Protein AF-0000000066071068 (afdb_homodimer)

Solvent-accessible surface area (backbone atoms only — not comparable to full-atom values): 29875 Å² total; per-residue (Å²): 136,83,80,79,79,76,77,76,74,74,70,68,69,72,71,75,46,52,74,78,46,77,45,79,49,26,50,34,66,48,27,34,40,35,39,39,45,57,62,53,29,33,33,29,39,29,44,67,96,46,91,60,71,42,78,76,46,73,66,41,62,59,46,76,44,79,48,52,84,64,70,85,49,51,81,39,31,35,35,40,34,42,36,37,92,90,38,72,51,76,45,82,40,80,16,46,59,75,61,43,38,52,56,39,34,46,68,45,80,46,82,54,94,67,36,34,37,41,35,40,31,47,32,51,26,72,59,88,92,43,75,41,55,60,42,64,30,80,90,58,69,48,39,46,67,44,41,38,31,36,38,26,51,61,86,50,87,65,59,44,79,43,74,54,58,70,54,41,42,59,70,60,29,32,56,47,52,31,43,48,46,41,35,36,34,37,33,36,31,34,31,37,80,68,89,76,64,45,64,29,47,63,21,66,77,43,70,49,72,50,70,81,61,89,29,55,55,50,26,58,48,52,85,29,40,64,59,41,48,52,31,50,47,46,45,39,61,70,40,43,55,75,80,56,34,58,58,50,50,52,50,48,52,53,47,43,51,51,51,37,54,59,48,50,54,74,74,48,72,69,62,123,135,84,82,78,81,79,79,77,75,74,71,70,69,71,72,75,45,51,74,77,46,77,45,78,49,26,50,34,66,50,26,34,39,35,39,38,46,55,62,55,30,33,34,28,39,30,45,68,95,46,92,59,72,42,78,75,48,72,66,39,62,58,46,76,45,80,48,52,84,65,71,84,49,52,82,40,33,35,34,39,34,40,35,37,93,89,36,72,52,76,44,82,40,80,17,47,58,76,60,42,40,50,56,39,34,46,67,45,80,46,82,55,94,68,34,31,36,43,38,40,31,47,32,53,26,74,59,87,93,42,76,40,54,60,40,65,29,80,92,58,70,48,39,46,67,44,41,38,31,38,38,28,49,60,85,50,88,65,58,45,79,42,74,55,59,69,53,39,41,60,69,58,30,31,58,47,53,33,43,47,48,42,37,36,34,39,31,35,29,33,32,36,79,67,88,74,64,44,64,29,47,64,21,66,75,42,70,50,73,51,71,79,63,87,29,56,56,50,28,58,49,53,86,29,39,63,59,40,48,52,32,50,48,45,46,40,64,72,40,45,54,75,81,55,32,57,58,50,48,53,50,47,52,52,48,43,51,50,52,36,53,57,49,49,54,75,75,51,73,70,62,123

Nearest PDB structures (foldseek):
  3bes-assembly1_R  TM=9.535E-01  e=3.036E-43  Ectromelia virus
  3lqm-assembly2_B  TM=7.225E-01  e=5.645E-10  Homo sapiens
  6weo-assembly7_H  TM=7.642E-01  e=1.267E-09  Mus musculus
  6weo-assembly4_9  TM=6.901E-01  e=3.584E-08  Mus musculus
  5lf5-assembly1_A-2  TM=3.022E-01  e=1.022E-02  Mus musculus

Structure (mmCIF, N/CA/C/O backbone):
data_AF-0000000066071068-model_v1
#
loop_
_entity.id
_entity.type
_entity.pdbx_description
1 polymer 'Soluble interferon gamma receptor OPG193'
#
loop_
_atom_site.group_PDB
_atom_site.id
_atom_site.type_symbol
_atom_site.label_atom_id
_atom_site.label_alt_id
_atom_site.label_comp_id
_atom_site.label_asym_id
_atom_site.label_entity_id
_atom_site.label_seq_id
_atom_site.pdbx_PDB_ins_code
_atom_site.Cartn_x
_atom_site.Cartn_y
_atom_site.Cartn_z
_atom_site.occupancy
_atom_site.B_iso_or_equiv
_atom_site.auth_seq_id
_atom_site.auth_comp_id
_atom_site.auth_asym_id
_atom_site.auth_atom_id
_atom_site.pdbx_PDB_model_num
ATOM 1 N N . MET A 1 1 ? 38.875 87.875 52.438 1 39.72 1 MET A N 1
ATOM 2 C CA . MET A 1 1 ? 38.938 86.625 51.719 1 39.72 1 MET A CA 1
ATOM 3 C C . MET A 1 1 ? 37.562 86.062 51.5 1 39.72 1 MET A C 1
ATOM 5 O O . MET A 1 1 ? 36.906 85.625 52.469 1 39.72 1 MET A O 1
ATOM 9 N N . ARG A 1 2 ? 36.75 86.688 50.531 1 52.62 2 ARG A N 1
ATOM 10 C CA . ARG A 1 2 ? 35.406 86.375 50.094 1 52.62 2 ARG A CA 1
ATOM 11 C C . ARG A 1 2 ? 35.344 85 49.438 1 52.62 2 ARG A C 1
ATOM 13 O O . ARG A 1 2 ? 36 84.75 48.406 1 52.62 2 ARG A O 1
ATOM 20 N N . TYR A 1 3 ? 35.125 83.875 50.188 1 47.22 3 TYR A N 1
ATOM 21 C CA . TYR A 1 3 ? 34.938 82.5 49.656 1 47.22 3 TYR A CA 1
ATOM 22 C C . TYR A 1 3 ? 33.781 82.5 48.688 1 47.22 3 TYR A C 1
ATOM 24 O O . TYR A 1 3 ? 32.656 82.875 49 1 47.22 3 TYR A O 1
ATOM 32 N N . ILE A 1 4 ? 34.094 82.562 47.375 1 52.94 4 ILE A N 1
ATOM 33 C CA . ILE A 1 4 ? 33.094 82.312 46.312 1 52.94 4 ILE A CA 1
ATOM 34 C C . ILE A 1 4 ? 32.656 80.875 46.344 1 52.94 4 ILE A C 1
ATOM 36 O O . ILE A 1 4 ? 33.5 79.938 46.156 1 52.94 4 ILE A O 1
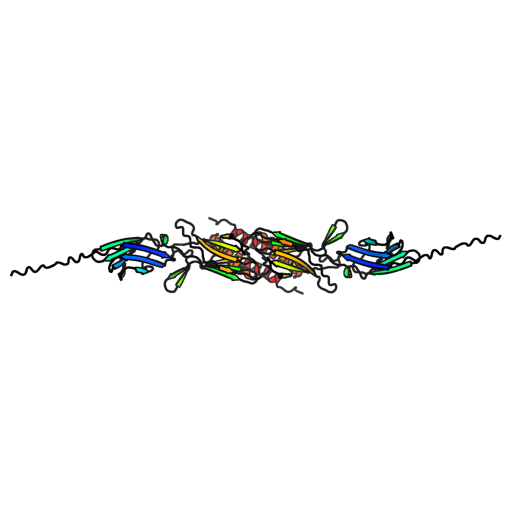ATOM 40 N N . ILE A 1 5 ? 31.594 80.438 47.062 1 54.12 5 ILE A N 1
ATOM 41 C CA . ILE A 1 5 ? 30.984 79.125 46.969 1 54.12 5 ILE A CA 1
ATOM 42 C C . ILE A 1 5 ? 30.484 78.875 45.562 1 54.12 5 ILE A C 1
ATOM 44 O O . ILE A 1 5 ? 29.609 79.562 45.062 1 54.12 5 ILE A O 1
ATOM 48 N N . ILE A 1 6 ? 31.328 78.312 44.719 1 54.44 6 ILE A N 1
ATOM 49 C CA . ILE A 1 6 ? 30.906 77.812 43.406 1 54.44 6 ILE A CA 1
ATOM 50 C C . ILE A 1 6 ? 29.906 76.688 43.625 1 54.44 6 ILE A C 1
ATOM 52 O O . ILE A 1 6 ? 30.266 75.625 44.125 1 54.44 6 ILE A O 1
ATOM 56 N N . LEU A 1 7 ? 28.656 76.938 43.812 1 52.16 7 LEU A N 1
ATOM 57 C CA . LEU A 1 7 ? 27.625 75.938 43.688 1 52.16 7 LEU A CA 1
ATOM 58 C C . LEU A 1 7 ? 27.609 75.312 42.312 1 52.16 7 LEU A C 1
ATOM 60 O O . LEU A 1 7 ? 27.234 75.938 41.344 1 52.16 7 LEU A O 1
ATOM 64 N N . ALA A 1 8 ? 28.531 74.375 42.062 1 51.47 8 ALA A N 1
ATOM 65 C CA . ALA A 1 8 ? 28.391 73.562 40.875 1 51.47 8 ALA A CA 1
ATOM 66 C C . ALA A 1 8 ? 27.016 72.875 40.812 1 51.47 8 ALA A C 1
ATOM 68 O O . ALA A 1 8 ? 26.688 72 41.656 1 51.47 8 ALA A O 1
ATOM 69 N N . VAL A 1 9 ? 25.984 73.562 40.25 1 48.28 9 VAL A N 1
ATOM 70 C CA . VAL A 1 9 ? 24.75 72.875 39.875 1 48.28 9 VAL A CA 1
ATOM 71 C C . VAL A 1 9 ? 25.078 71.688 38.969 1 48.28 9 VAL A C 1
ATOM 73 O O . VAL A 1 9 ? 25.609 71.875 37.875 1 48.28 9 VAL A O 1
ATOM 76 N N . LEU A 1 10 ? 25.438 70.562 39.531 1 44.47 10 LEU A N 1
ATOM 77 C CA . LEU A 1 10 ? 25.422 69.312 38.75 1 44.47 10 LEU A CA 1
ATOM 78 C C . LEU A 1 10 ? 24.125 69.25 37.938 1 44.47 10 LEU A C 1
ATOM 80 O O . LEU A 1 10 ? 23.047 69.062 38.5 1 44.47 10 LEU A O 1
ATOM 84 N N . PHE A 1 11 ? 24.062 69.938 36.844 1 44.84 11 PHE A N 1
ATOM 85 C CA . PHE A 1 11 ? 23 69.625 35.906 1 44.84 11 PHE A CA 1
ATOM 86 C C . PHE A 1 11 ? 22.922 68.125 35.688 1 44.84 11 PHE A C 1
ATOM 88 O O . PHE A 1 11 ? 23.844 67.5 35.094 1 44.84 11 PHE A O 1
ATOM 95 N N . ILE A 1 12 ? 22.469 67.438 36.688 1 45.59 12 ILE A N 1
ATOM 96 C CA . ILE A 1 12 ? 22.062 66.062 36.281 1 45.59 12 ILE A CA 1
ATOM 97 C C . ILE A 1 12 ? 21.281 66.125 34.969 1 45.59 12 ILE A C 1
ATOM 99 O O . ILE A 1 12 ? 20.203 66.75 34.906 1 45.59 12 ILE A O 1
ATOM 103 N N . ASN A 1 13 ? 21.938 66.5 33.938 1 43.28 13 ASN A N 1
ATOM 104 C CA . ASN A 1 13 ? 21.219 66.188 32.719 1 43.28 13 ASN A CA 1
ATOM 105 C C . ASN A 1 13 ? 20.312 64.938 32.875 1 43.28 13 ASN A C 1
ATOM 107 O O . ASN A 1 13 ? 20.797 63.875 33.125 1 43.28 13 ASN A O 1
ATOM 111 N N . SER A 1 14 ? 19.219 65.125 33.406 1 46.19 14 SER A N 1
ATOM 112 C CA . SER A 1 14 ? 18.219 64.062 33.312 1 46.19 14 SER A CA 1
ATOM 113 C C . SER A 1 14 ? 18.219 63.406 31.938 1 46.19 14 SER A C 1
ATOM 115 O O . SER A 1 14 ? 17.781 64 30.953 1 46.19 14 SER A O 1
ATOM 117 N N . ILE A 1 15 ? 19.297 62.844 31.453 1 49.44 15 ILE A N 1
ATOM 118 C CA . ILE A 1 15 ? 19.219 62 30.266 1 49.44 15 ILE A CA 1
ATOM 119 C C . ILE A 1 15 ? 17.859 61.312 30.203 1 49.44 15 ILE A C 1
ATOM 121 O O . ILE A 1 15 ? 17.531 60.531 31.078 1 49.44 15 ILE A O 1
ATOM 125 N N . HIS A 1 16 ? 16.969 62.031 29.641 1 58.31 16 HIS A N 1
ATOM 126 C CA . HIS A 1 16 ? 15.672 61.406 29.422 1 58.31 16 HIS A CA 1
ATOM 127 C C . HIS A 1 16 ? 15.828 60.062 28.719 1 58.31 16 HIS A C 1
ATOM 129 O O . HIS A 1 16 ? 16.422 59.969 27.641 1 58.31 16 HIS A O 1
ATOM 135 N N . ALA A 1 17 ? 15.695 58.969 29.375 1 71.69 17 ALA A N 1
ATOM 136 C CA . ALA A 1 17 ? 15.797 57.594 28.906 1 71.69 17 ALA A CA 1
ATOM 137 C C . ALA A 1 17 ? 14.836 57.312 27.766 1 71.69 17 ALA A C 1
ATOM 139 O O . ALA A 1 17 ? 13.688 57.75 27.797 1 71.69 17 ALA A O 1
ATOM 140 N N . LYS A 1 18 ? 15.398 57.062 26.609 1 87.12 18 LYS A N 1
ATOM 141 C CA . LYS A 1 18 ? 14.609 56.688 25.438 1 87.12 18 LYS A CA 1
ATOM 142 C C . LYS A 1 18 ? 14.867 55.25 25.047 1 87.12 18 LYS A C 1
ATOM 144 O O . LYS A 1 18 ? 15.953 54.719 25.266 1 87.12 18 LYS A O 1
ATOM 149 N N . ILE A 1 19 ? 13.812 54.625 24.609 1 93.69 19 ILE A N 1
ATOM 150 C CA . ILE A 1 19 ? 14.023 53.281 24.031 1 93.69 19 ILE A CA 1
ATOM 151 C C . ILE A 1 19 ? 14.797 53.406 22.734 1 93.69 19 ILE A C 1
ATOM 153 O O . ILE A 1 19 ? 14.555 54.312 21.938 1 93.69 19 ILE A O 1
ATOM 157 N N . THR A 1 20 ? 15.719 52.562 22.484 1 95.19 20 THR A N 1
ATOM 158 C CA . THR A 1 20 ? 16.578 52.656 21.312 1 95.19 20 THR A CA 1
ATOM 159 C C . THR A 1 20 ? 16.25 51.531 20.312 1 95.19 20 THR A C 1
ATOM 161 O O . THR A 1 20 ? 16.625 51.625 19.141 1 95.19 20 THR A O 1
ATOM 164 N N . SER A 1 21 ? 15.625 50.562 20.766 1 96.69 21 SER A N 1
ATOM 165 C CA . SER A 1 21 ? 15.172 49.5 19.875 1 96.69 21 SER A CA 1
ATOM 166 C C . SER A 1 21 ? 13.914 48.812 20.422 1 96.69 21 SER A C 1
ATOM 168 O O . SER A 1 21 ? 13.672 48.844 21.625 1 96.69 21 SER A O 1
ATOM 170 N N . TYR A 1 22 ? 13.055 48.312 19.547 1 97.5 22 TYR A N 1
ATOM 171 C CA . TYR A 1 22 ? 11.828 47.625 19.875 1 97.5 22 TYR A CA 1
ATOM 172 C C . TYR A 1 22 ? 11.539 46.5 18.875 1 97.5 22 TYR A C 1
ATOM 174 O O . TYR A 1 22 ? 11.695 46.688 17.656 1 97.5 22 TYR A O 1
ATOM 182 N N . LYS A 1 23 ? 11.242 45.344 19.453 1 97.62 23 LYS A N 1
ATOM 183 C CA . LYS A 1 23 ? 10.859 44.25 18.594 1 97.62 23 LYS A CA 1
ATOM 184 C C . LYS A 1 23 ? 9.688 43.469 19.203 1 97.62 23 LYS A C 1
ATOM 186 O O . LYS A 1 23 ? 9.688 43.156 20.391 1 97.62 23 LYS A O 1
ATOM 191 N N . PHE A 1 24 ? 8.68 43.281 18.391 1 97.75 24 PHE A N 1
ATOM 192 C CA . PHE A 1 24 ? 7.562 42.406 18.734 1 97.75 24 PHE A CA 1
ATOM 193 C C . PHE A 1 24 ? 7.66 41.094 17.969 1 97.75 24 PHE A C 1
ATOM 195 O O . PHE A 1 24 ? 7.953 41.062 16.781 1 97.75 24 PHE A O 1
ATOM 202 N N . GLU A 1 25 ? 7.473 39.969 18.672 1 97.12 25 GLU A N 1
ATOM 203 C CA . GLU A 1 25 ? 7.453 38.656 18.031 1 97.12 25 GLU A CA 1
ATOM 204 C C . GLU A 1 25 ? 6.387 37.75 18.641 1 97.12 25 GLU A C 1
ATOM 206 O O . GLU A 1 25 ? 6.191 37.75 19.859 1 97.12 25 GLU A O 1
ATOM 211 N N . SER A 1 26 ? 5.707 37.125 17.766 1 96.56 26 SER A N 1
ATOM 212 C CA . SER A 1 26 ? 4.758 36.125 18.219 1 96.56 26 SER A CA 1
ATOM 213 C C . SER A 1 26 ? 4.91 34.812 17.438 1 96.56 26 SER A C 1
ATOM 215 O O . SER A 1 26 ? 4.816 34.812 16.203 1 96.56 26 SER A O 1
ATOM 217 N N . VAL A 1 27 ? 5.227 33.719 18.156 1 96.94 27 VAL A N 1
ATOM 218 C CA . VAL A 1 27 ? 5.305 32.375 17.547 1 96.94 27 VAL A CA 1
ATOM 219 C C . VAL A 1 27 ? 4.312 31.438 18.234 1 96.94 27 VAL A C 1
ATOM 221 O O . VAL A 1 27 ? 4.359 31.25 19.453 1 96.94 27 VAL A O 1
ATOM 224 N N . ASN A 1 28 ? 3.438 30.906 17.484 1 96.75 28 ASN A N 1
ATOM 225 C CA . ASN A 1 28 ? 2.389 30.047 18.031 1 96.75 28 ASN A CA 1
ATOM 226 C C . 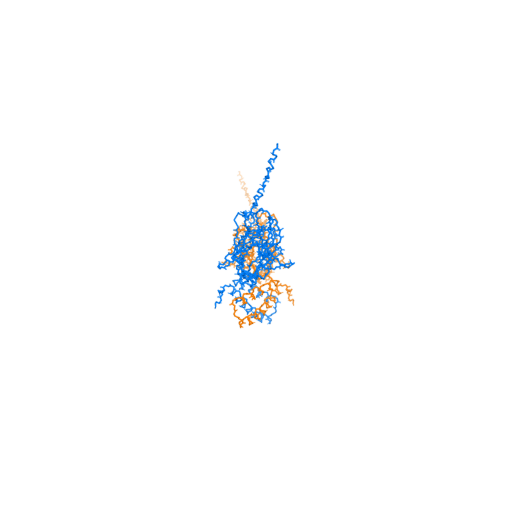ASN A 1 28 ? 1.581 30.766 19.109 1 96.75 28 ASN A C 1
ATOM 228 O O . ASN A 1 28 ? 1.23 30.172 20.125 1 96.75 28 ASN A O 1
ATOM 232 N N . PHE A 1 29 ? 1.494 32.031 18.969 1 95.12 29 PHE A N 1
ATOM 233 C CA . PHE A 1 29 ? 0.697 32.906 19.812 1 95.12 29 PHE A CA 1
ATOM 234 C C . PHE A 1 29 ? 1.368 33.125 21.172 1 95.12 29 PHE A C 1
ATOM 236 O O . PHE A 1 29 ? 0.743 33.625 22.109 1 95.12 29 PHE A O 1
ATOM 243 N N . ASP A 1 30 ? 2.564 32.625 21.234 1 94.94 30 ASP A N 1
ATOM 244 C CA . ASP A 1 30 ? 3.438 33.094 22.297 1 94.94 30 ASP A CA 1
ATOM 245 C C . ASP A 1 30 ? 4.07 34.438 21.953 1 94.94 30 ASP A C 1
ATOM 247 O O . ASP A 1 30 ? 5.027 34.5 21.188 1 94.94 30 ASP A O 1
ATOM 251 N N . SER A 1 31 ? 3.574 35.469 22.578 1 95.56 31 SER A N 1
ATOM 252 C CA . SER A 1 31 ? 3.939 36.812 22.188 1 95.56 31 SER A CA 1
ATOM 253 C C . SER A 1 31 ? 4.898 37.469 23.188 1 95.56 31 SER A C 1
ATOM 255 O O . SER A 1 31 ? 4.684 37.375 24.391 1 95.56 31 SER A O 1
ATOM 257 N N . LYS A 1 32 ? 5.91 38.062 22.672 1 97.44 32 LYS A N 1
ATOM 258 C CA . LYS A 1 32 ? 6.914 38.719 23.484 1 97.44 32 LYS A CA 1
ATOM 259 C C . LYS A 1 32 ? 7.332 40.062 22.875 1 97.44 32 LYS A C 1
ATOM 261 O O . LYS A 1 32 ? 7.207 40.25 21.656 1 97.44 32 LYS A O 1
ATOM 266 N N . ILE A 1 33 ? 7.797 40.906 23.703 1 98.06 33 ILE A N 1
ATOM 267 C CA . ILE A 1 33 ? 8.438 42.156 23.281 1 98.06 33 ILE A CA 1
ATOM 268 C C . ILE A 1 33 ? 9.875 42.188 23.797 1 98.06 33 ILE A C 1
ATOM 270 O O . ILE A 1 33 ? 10.172 41.656 24.859 1 98.06 33 ILE A O 1
ATOM 274 N N . GLU A 1 34 ? 10.625 42.719 22.969 1 98.12 34 GLU A N 1
ATOM 275 C CA . GLU A 1 34 ? 12.016 43 23.297 1 98.12 34 GLU A CA 1
ATOM 276 C C . GLU A 1 34 ? 12.367 44.469 23.031 1 98.12 34 GLU A C 1
ATOM 278 O O . GLU A 1 34 ? 11.969 45.031 22 1 98.12 34 GLU A O 1
ATOM 283 N N . TRP A 1 35 ? 13.047 45.062 24.016 1 97 35 TRP A N 1
ATOM 284 C CA . TRP A 1 35 ? 13.445 46.469 23.812 1 97 35 TRP A CA 1
ATOM 285 C C . TRP A 1 35 ? 14.758 46.75 24.531 1 97 35 TRP A C 1
ATOM 287 O O . TRP A 1 35 ? 15.172 46.031 25.422 1 97 35 TRP A O 1
ATOM 297 N N . THR A 1 36 ? 15.398 47.75 24.047 1 96.56 36 THR A N 1
ATOM 298 C CA . THR A 1 36 ? 16.578 48.312 24.688 1 96.56 36 THR A CA 1
ATOM 299 C C . THR A 1 36 ? 16.359 49.781 25.031 1 96.56 36 THR A C 1
ATOM 301 O O . THR A 1 36 ? 15.672 50.5 24.297 1 96.56 36 THR A O 1
ATOM 304 N N . GLY A 1 37 ? 16.844 50.188 26.078 1 93.44 37 GLY A N 1
ATOM 305 C CA . GLY A 1 37 ? 16.781 51.562 26.547 1 93.44 37 GLY A CA 1
ATOM 306 C C . GLY A 1 37 ? 17.391 51.75 27.922 1 93.44 37 GLY A C 1
ATOM 307 O O . GLY A 1 37 ? 17.656 50.781 28.641 1 93.44 37 GLY A O 1
ATOM 308 N N . ASP A 1 38 ? 17.562 53.031 28.234 1 90.56 38 ASP A N 1
ATOM 309 C CA . ASP A 1 38 ? 18.172 53.344 29.516 1 90.56 38 ASP A CA 1
ATOM 310 C C . ASP A 1 38 ? 17.109 53.594 30.578 1 90.56 38 ASP A C 1
ATOM 312 O O . ASP A 1 38 ? 16.125 54.281 30.328 1 90.56 38 ASP A O 1
ATOM 316 N N . GLY A 1 39 ? 17.297 52.906 31.641 1 90.62 39 GLY A N 1
ATOM 317 C CA . GLY A 1 39 ? 16.438 53.188 32.781 1 90.62 39 GLY A CA 1
ATOM 318 C C . GLY A 1 39 ? 15.336 52.156 32.938 1 90.62 39 GLY A C 1
ATOM 319 O O . GLY A 1 39 ? 15.445 51.031 32.469 1 90.62 39 GLY A O 1
ATOM 320 N N . LEU A 1 40 ? 14.398 52.5 33.844 1 95.69 40 LEU A N 1
ATOM 321 C CA . LEU A 1 40 ? 13.242 51.656 34.156 1 95.69 40 LEU A CA 1
ATOM 322 C C . LEU A 1 40 ? 11.977 52.219 33.5 1 95.69 40 LEU A C 1
ATOM 324 O O . LEU A 1 40 ? 11.766 53.438 33.5 1 95.69 40 LEU A O 1
ATOM 328 N N . TYR A 1 41 ? 11.195 51.25 32.969 1 96.38 41 TYR A N 1
ATOM 329 C CA . TYR A 1 41 ? 10.031 51.688 32.219 1 96.38 41 TYR A CA 1
ATOM 330 C C . TYR A 1 41 ? 8.758 51.031 32.75 1 96.38 41 TYR A C 1
ATOM 332 O O . TYR A 1 41 ? 8.789 49.906 33.219 1 96.38 41 TYR A O 1
ATOM 340 N N . ASN A 1 42 ? 7.703 51.781 32.656 1 97.44 42 ASN A N 1
ATOM 341 C CA . ASN A 1 42 ? 6.355 51.219 32.75 1 97.44 42 ASN A CA 1
ATOM 342 C C . ASN A 1 42 ? 5.809 50.875 31.359 1 97.44 42 ASN A C 1
ATOM 344 O O . ASN A 1 42 ? 5.832 51.688 30.438 1 97.44 42 ASN A O 1
ATOM 348 N N . ILE A 1 43 ? 5.355 49.656 31.25 1 98.25 43 ILE A N 1
ATOM 349 C CA . ILE A 1 43 ? 4.891 49.188 29.953 1 98.25 43 ILE A CA 1
ATOM 350 C C . ILE A 1 43 ? 3.395 48.906 30.016 1 98.25 43 ILE A C 1
ATOM 352 O O . ILE A 1 43 ? 2.936 48.188 30.922 1 98.25 43 ILE A O 1
ATOM 356 N N . SER A 1 44 ? 2.631 49.438 29.125 1 98.5 44 SER A N 1
ATOM 357 C CA . SER A 1 44 ? 1.187 49.219 29.078 1 98.5 44 SER A CA 1
ATOM 358 C C . SER A 1 44 ? 0.725 48.875 27.656 1 98.5 44 SER A C 1
ATOM 360 O O . SER A 1 44 ? 1.433 49.125 26.688 1 98.5 44 SER A O 1
ATOM 362 N N . LEU A 1 45 ? -0.403 48.219 27.594 1 98.31 45 LEU A N 1
ATOM 363 C CA . LEU A 1 45 ? -0.987 47.844 26.312 1 98.31 45 LEU A CA 1
ATOM 364 C C . LEU A 1 45 ? -2.42 48.344 26.203 1 98.31 45 LEU A C 1
ATOM 366 O O . LEU A 1 45 ? -3.18 48.312 27.172 1 98.31 45 LEU A O 1
ATOM 370 N N . LYS A 1 46 ? -2.711 48.812 25 1 98.06 46 LYS A N 1
ATOM 371 C CA . LYS A 1 46 ? -4.07 49.219 24.688 1 98.06 46 LYS A CA 1
ATOM 372 C C . LYS A 1 46 ? -4.613 48.469 23.469 1 98.06 46 LYS A C 1
ATOM 374 O O . LYS A 1 46 ? -4.008 48.5 22.406 1 98.06 46 LYS A O 1
ATOM 379 N N . ASN A 1 47 ? -5.75 47.844 23.703 1 97.06 47 ASN A N 1
ATOM 380 C CA . ASN A 1 47 ? -6.414 47.125 22.609 1 97.06 47 ASN A CA 1
ATOM 381 C C . ASN A 1 47 ? -7.309 48.062 21.797 1 97.06 47 ASN A C 1
ATOM 383 O O . ASN A 1 47 ? -7.973 48.938 22.359 1 97.06 47 ASN A O 1
ATOM 387 N N . TYR A 1 48 ? -7.27 47.844 20.547 1 95.56 48 TYR A N 1
ATOM 388 C CA . TYR A 1 48 ? -8.195 48.625 19.703 1 95.56 48 TYR A CA 1
ATOM 389 C C . TYR A 1 48 ? -9.625 48.469 20.219 1 95.56 48 TYR A C 1
ATOM 391 O O . TYR A 1 48 ? -10.078 47.375 20.5 1 95.56 48 TYR A O 1
ATOM 399 N N . GLY A 1 49 ? -10.297 49.531 20.312 1 93.44 49 GLY A N 1
ATOM 400 C CA . GLY A 1 49 ? -11.68 49.531 20.75 1 93.44 49 GLY A CA 1
ATOM 401 C C . GLY A 1 49 ? -11.82 49.688 22.25 1 93.44 49 GLY A C 1
ATOM 402 O O . GLY A 1 49 ? -12.93 49.875 22.766 1 93.44 49 GLY A O 1
ATOM 403 N N . ILE A 1 50 ? -10.766 49.5 22.875 1 93.69 50 ILE A N 1
ATOM 404 C CA . ILE A 1 50 ? -10.773 49.719 24.328 1 93.69 50 ILE A CA 1
ATOM 405 C C . ILE A 1 50 ? -10.086 51.031 24.672 1 93.69 50 ILE A C 1
ATOM 407 O O . ILE A 1 50 ? -8.953 51.281 24.25 1 93.69 50 ILE A O 1
ATOM 411 N N . LYS A 1 51 ? -10.625 51.844 25.469 1 93.19 51 LYS A N 1
ATOM 412 C CA . LYS A 1 51 ? -10.156 53.219 25.719 1 93.19 51 LYS A CA 1
ATOM 413 C C . LYS A 1 51 ? -9.031 53.219 26.75 1 93.19 51 LYS A C 1
ATOM 415 O O . LYS A 1 51 ? -8.203 54.125 26.766 1 93.19 51 LYS A O 1
ATOM 420 N N . THR A 1 52 ? -9.039 52.188 27.516 1 95.88 52 THR A N 1
ATOM 421 C CA . THR A 1 52 ? -8.125 52.219 28.641 1 95.88 52 THR A CA 1
ATOM 422 C C . THR A 1 52 ? -6.859 51.438 28.359 1 95.88 52 THR A C 1
ATOM 424 O O . THR A 1 52 ? -6.902 50.438 27.625 1 95.88 52 THR A O 1
ATOM 427 N N . TRP A 1 53 ? -5.777 52 28.891 1 97.44 53 TRP A N 1
ATOM 428 C CA . TRP A 1 53 ? -4.504 51.281 28.891 1 97.44 53 TRP A CA 1
ATOM 429 C C . TRP A 1 53 ? -4.434 50.281 30.047 1 97.44 53 TRP A C 1
ATOM 431 O O . TRP A 1 53 ? -4.852 50.594 31.156 1 97.44 53 TRP A O 1
ATOM 441 N N . GLN A 1 54 ? -3.951 49.125 29.734 1 97.62 54 GLN A N 1
ATOM 442 C CA . GLN A 1 54 ? -3.672 48.125 30.766 1 97.62 54 GLN A CA 1
ATOM 443 C C . GLN A 1 54 ? -2.178 48.031 31.062 1 97.62 54 GLN A C 1
ATOM 445 O O . GLN A 1 54 ? -1.377 47.75 30.172 1 97.62 54 GLN A O 1
ATOM 450 N N . THR A 1 55 ? -1.837 48.25 32.344 1 97.69 55 THR A N 1
ATOM 451 C CA . THR A 1 55 ? -0.438 48.125 32.75 1 97.69 55 THR A CA 1
ATOM 452 C C . THR A 1 55 ? 0.015 46.656 32.688 1 97.69 55 THR A C 1
ATOM 454 O O . THR A 1 55 ? -0.626 45.812 33.281 1 97.69 55 THR A O 1
ATOM 457 N N . MET A 1 56 ? 1.06 46.375 32 1 98.12 56 MET A N 1
ATOM 458 C CA . MET A 1 56 ? 1.599 45.031 31.922 1 98.12 56 MET A CA 1
ATOM 459 C C . MET A 1 56 ? 2.75 44.844 32.906 1 98.12 56 MET A C 1
ATOM 461 O O . MET A 1 56 ? 2.783 43.844 33.656 1 98.12 56 MET A O 1
ATOM 465 N N . TYR A 1 57 ? 3.666 45.75 32.875 1 98.25 57 TYR A N 1
ATOM 466 C CA . TYR A 1 57 ? 4.867 45.719 33.688 1 98.25 57 TYR A CA 1
ATOM 467 C C . TYR A 1 57 ? 5.164 47.094 34.281 1 98.25 57 TYR A C 1
ATOM 469 O O . TYR A 1 57 ? 4.945 48.125 33.625 1 98.25 57 TYR A O 1
ATOM 477 N N . THR A 1 58 ? 5.75 47.094 35.531 1 97.94 58 THR A N 1
ATOM 478 C CA . THR A 1 58 ? 6.047 48.344 36.219 1 97.94 58 THR A CA 1
ATOM 479 C C . THR A 1 58 ? 7.527 48.438 36.594 1 97.94 58 THR A C 1
ATOM 481 O O . THR A 1 58 ? 8.062 47.5 37.219 1 97.94 58 THR A O 1
ATOM 484 N N . ASN A 1 59 ? 8.164 49.5 36.188 1 96.31 59 ASN A N 1
ATOM 485 C CA . ASN A 1 59 ? 9.547 49.812 36.531 1 96.31 59 ASN A CA 1
ATOM 486 C C . ASN A 1 59 ? 10.484 48.656 36.188 1 96.31 59 ASN A C 1
ATOM 488 O O . ASN A 1 59 ? 11.203 48.156 37.062 1 96.31 59 ASN A O 1
ATOM 492 N N . VAL A 1 60 ? 10.445 48.25 34.969 1 97.62 60 VAL A N 1
ATOM 493 C CA . VAL A 1 60 ? 11.258 47.125 34.562 1 97.62 60 VAL A CA 1
ATOM 494 C C . VAL A 1 60 ? 12.367 47.594 33.625 1 97.62 60 VAL A C 1
ATOM 496 O O . VAL A 1 60 ? 12.195 48.594 32.906 1 97.62 60 VAL A O 1
ATOM 499 N N . PRO A 1 61 ? 13.5 46.969 33.594 1 96.69 61 PRO A N 1
ATOM 500 C CA . PRO A 1 61 ? 14.609 47.312 32.719 1 96.69 61 PRO A CA 1
ATOM 501 C C . PRO A 1 61 ? 14.453 46.688 31.312 1 96.69 61 PRO A C 1
ATOM 503 O O . PRO A 1 61 ? 13.484 45.969 31.062 1 96.69 61 PRO A O 1
ATOM 506 N N . GLU A 1 62 ? 15.359 47.062 30.406 1 96.88 62 GLU A N 1
ATOM 507 C CA . GLU A 1 62 ? 15.383 46.469 29.078 1 96.88 62 GLU A CA 1
ATOM 508 C C . GLU A 1 62 ? 15.414 44.938 29.172 1 96.88 62 GLU A C 1
ATOM 510 O O . GLU A 1 62 ? 15.898 44.375 30.156 1 96.88 62 GLU A O 1
ATOM 515 N N . GLY A 1 63 ? 14.844 44.312 28.203 1 97.69 63 GLY A N 1
ATOM 516 C CA . GLY A 1 63 ? 14.797 42.844 28.172 1 97.69 63 GLY A CA 1
ATOM 517 C C . GLY A 1 63 ? 13.664 42.312 27.328 1 97.69 63 GLY A C 1
ATOM 518 O O . GLY A 1 63 ? 13.133 43 26.469 1 97.69 63 GLY A O 1
ATOM 519 N N . THR A 1 64 ? 13.5 41.031 27.484 1 98.19 64 THR A N 1
ATOM 520 C CA . THR A 1 64 ? 12.406 40.344 26.812 1 98.19 64 THR A CA 1
ATOM 521 C C . THR A 1 64 ? 11.281 40.031 27.781 1 98.19 64 THR A C 1
ATOM 523 O O . THR A 1 64 ? 11.531 39.5 28.875 1 98.19 64 THR A O 1
ATOM 526 N N . TYR A 1 65 ? 10.047 40.375 27.391 1 98.06 65 TYR A N 1
ATOM 527 C CA . TYR A 1 65 ? 8.906 40.188 28.281 1 98.06 65 TYR A CA 1
ATOM 528 C C . TYR A 1 65 ? 7.746 39.531 27.547 1 98.06 65 TYR A C 1
ATOM 530 O O . TYR A 1 65 ? 7.445 39.875 26.391 1 98.06 65 TYR A O 1
ATOM 538 N N . ASP A 1 66 ? 7.188 38.594 28.234 1 96.81 66 ASP A N 1
ATOM 539 C CA . ASP A 1 66 ? 6.004 37.938 27.719 1 96.81 66 ASP A CA 1
ATOM 540 C C . ASP A 1 66 ? 4.773 38.844 27.797 1 96.81 66 ASP A C 1
ATOM 542 O O . ASP A 1 66 ? 4.48 39.406 28.844 1 96.81 66 ASP A O 1
ATOM 546 N N . ILE A 1 67 ? 4.047 38.938 26.688 1 96.56 67 ILE A N 1
ATOM 547 C CA . ILE A 1 67 ? 2.857 39.781 26.75 1 96.56 67 ILE A CA 1
ATOM 548 C C . ILE A 1 67 ? 1.656 39.031 26.203 1 96.56 67 ILE A C 1
ATOM 550 O O . ILE A 1 67 ? 0.655 39.625 25.797 1 96.56 67 ILE A O 1
ATOM 554 N N . SER A 1 68 ? 1.689 37.688 26.125 1 93.56 68 SER A N 1
ATOM 555 C CA . SER A 1 68 ? 0.706 36.812 25.484 1 93.56 68 SER A CA 1
ATOM 556 C C . SER A 1 68 ? -0.683 37 26.078 1 93.56 68 SER A C 1
ATOM 558 O O . SER A 1 68 ? -1.691 36.812 25.406 1 93.56 68 SER A O 1
ATOM 560 N N . ALA A 1 69 ? -0.773 37.406 27.297 1 92.12 69 ALA A N 1
ATOM 561 C CA . ALA A 1 69 ? -2.043 37.469 28.016 1 92.12 69 ALA A CA 1
ATOM 562 C C . ALA A 1 69 ? -2.742 38.812 27.797 1 92.12 69 ALA A C 1
ATOM 564 O O . ALA A 1 69 ? -3.893 39 28.203 1 92.12 69 ALA A O 1
ATOM 565 N N . PHE A 1 70 ? -2.182 39.688 27.078 1 94.69 70 PHE A N 1
ATOM 566 C CA . PHE A 1 70 ? -2.66 41.062 27.141 1 94.69 70 PHE A CA 1
ATOM 567 C C . PHE A 1 70 ? -3.479 41.406 25.906 1 94.69 70 PHE A C 1
ATOM 569 O O . PHE A 1 70 ? -4.52 42.062 26 1 94.69 70 PHE A O 1
ATOM 576 N N . PRO A 1 71 ? -2.971 40.969 24.734 1 93.81 71 PRO A N 1
ATOM 577 C CA . PRO A 1 71 ? -3.896 41.156 23.609 1 93.81 71 PRO A CA 1
ATOM 578 C C . PRO A 1 71 ? -5.223 40.406 23.812 1 93.81 71 PRO A C 1
ATOM 580 O O . PRO A 1 71 ? -5.227 39.219 24.156 1 93.81 71 PRO A O 1
ATOM 583 N N . LYS A 1 72 ? -6.363 41.125 23.547 1 90.38 72 LYS A N 1
ATOM 584 C CA . LYS A 1 72 ? -7.672 40.562 23.875 1 90.38 72 LYS A CA 1
ATOM 585 C C . LYS A 1 72 ? -8.344 39.969 22.641 1 90.38 72 LYS A C 1
ATOM 587 O O . LYS A 1 72 ? -9.188 39.062 22.734 1 90.38 72 LYS A O 1
ATOM 592 N N . ASN A 1 73 ? -8.062 40.469 21.531 1 90.69 73 ASN A N 1
ATOM 593 C CA . ASN A 1 73 ? -8.586 40.031 20.234 1 90.69 73 ASN A CA 1
ATOM 594 C C . ASN A 1 73 ? -7.484 39.906 19.188 1 90.69 73 ASN A C 1
ATOM 596 O O . ASN A 1 73 ? -6.895 40.938 18.797 1 90.69 73 ASN A O 1
ATOM 600 N N . ASP A 1 74 ? -7.328 38.75 18.766 1 90.81 74 ASP A N 1
ATOM 601 C CA . ASP A 1 74 ? -6.223 38.5 17.859 1 90.81 74 ASP A CA 1
ATOM 602 C C . ASP A 1 74 ? -6.426 39.188 16.516 1 90.81 74 ASP A C 1
ATOM 604 O O . ASP A 1 74 ? -5.477 39.375 15.75 1 90.81 74 ASP A O 1
ATOM 608 N N . PHE A 1 75 ? -7.582 39.594 16.203 1 91 75 PHE A N 1
ATOM 609 C CA . PHE A 1 75 ? -7.953 40.125 14.883 1 91 75 PHE A CA 1
ATOM 610 C C . PHE A 1 75 ? -7.766 41.625 14.82 1 91 75 PHE A C 1
ATOM 612 O O . PHE A 1 75 ? -7.867 42.219 13.75 1 91 75 PHE A O 1
ATOM 619 N N . VAL A 1 76 ? -7.52 42.156 15.969 1 92.69 76 VAL A N 1
ATOM 620 C CA . VAL A 1 76 ? -7.465 43.625 15.945 1 92.69 76 VAL A CA 1
ATOM 621 C C . VAL A 1 76 ? -6.094 44.094 16.422 1 92.69 76 VAL A C 1
ATOM 623 O O . VAL A 1 76 ? -5.367 43.344 17.078 1 92.69 76 VAL A O 1
ATOM 626 N N . SER A 1 77 ? -5.824 45.25 16.125 1 95.75 77 SER A N 1
ATOM 627 C CA . SER A 1 77 ? -4.539 45.875 16.453 1 95.75 77 SER A CA 1
ATOM 628 C C . SER A 1 77 ? -4.473 46.25 17.922 1 95.75 77 SER A C 1
ATOM 630 O O . SER A 1 77 ? -5.48 46.188 18.625 1 95.75 77 SER A O 1
ATOM 632 N N . PHE A 1 78 ? -3.256 46.562 18.328 1 97.5 78 PHE A N 1
ATOM 633 C CA . PHE A 1 78 ? -3.021 47.062 19.672 1 97.5 78 PHE A CA 1
ATOM 634 C C . PHE A 1 78 ? -1.765 47.938 19.703 1 97.5 78 PHE A C 1
ATOM 636 O O . PHE A 1 78 ? -1.038 48.031 18.719 1 97.5 78 PHE A O 1
ATOM 643 N N . TRP A 1 79 ? -1.619 48.625 20.828 1 97.81 79 TRP A N 1
ATOM 644 C CA . TRP A 1 79 ? -0.468 49.469 21.062 1 97.81 79 TRP A CA 1
ATOM 645 C C . TRP A 1 79 ? 0.254 49.094 22.344 1 97.81 79 TRP A C 1
ATOM 647 O O . TRP A 1 79 ? -0.38 48.719 23.328 1 97.81 79 TRP A O 1
ATOM 657 N N . VAL A 1 80 ? 1.491 49.188 22.266 1 98 80 VAL A N 1
ATOM 658 C CA . VAL A 1 80 ? 2.322 49.062 23.469 1 98 80 VAL A CA 1
ATOM 659 C C . VAL A 1 80 ? 2.973 50.406 23.797 1 98 80 VAL A C 1
ATOM 661 O O . VAL A 1 80 ? 3.605 51.031 22.938 1 98 80 VAL A O 1
ATOM 664 N N . LYS A 1 81 ? 2.83 50.812 24.984 1 97.69 81 LYS A N 1
ATOM 665 C CA . LYS A 1 81 ? 3.348 52.125 25.422 1 97.69 81 LYS A CA 1
ATOM 666 C C . LYS A 1 81 ? 4.453 51.938 26.453 1 97.69 81 LYS A C 1
ATOM 668 O O . LYS A 1 81 ? 4.309 51.156 27.406 1 97.69 81 LYS A O 1
ATOM 673 N N . PHE A 1 82 ? 5.5 52.656 26.234 1 97.25 82 PHE A N 1
ATOM 674 C CA . PHE A 1 82 ? 6.594 52.781 27.188 1 97.25 82 PHE A CA 1
ATOM 675 C C . PHE A 1 82 ? 6.605 54.156 27.828 1 97.25 82 PHE A C 1
ATOM 677 O O . PHE A 1 82 ? 6.574 55.156 27.141 1 97.25 82 PHE A O 1
ATOM 684 N N . GLU A 1 83 ? 6.703 54.094 29.125 1 96.12 83 GLU A N 1
ATOM 685 C CA . GLU A 1 83 ? 6.715 55.344 29.844 1 96.12 83 GLU A CA 1
ATOM 686 C C . GLU A 1 83 ? 7.836 55.406 30.891 1 96.12 83 GLU A C 1
ATOM 688 O O . GLU A 1 83 ? 8.039 54.406 31.625 1 96.12 83 GLU A O 1
ATOM 693 N N . GLN A 1 84 ? 8.539 56.469 30.906 1 93.94 84 GLN A N 1
ATOM 694 C CA . GLN A 1 84 ? 9.555 56.812 31.891 1 93.94 84 GLN A CA 1
ATOM 695 C C . GLN A 1 84 ? 9.617 58.312 32.125 1 93.94 84 GLN A C 1
ATOM 697 O O . GLN A 1 84 ? 10.117 59.062 31.281 1 93.94 84 GLN A O 1
ATOM 702 N N . GLY A 1 85 ? 9.227 58.75 33.281 1 88.62 85 GLY A N 1
ATOM 703 C CA . GLY A 1 85 ? 9.148 60.188 33.5 1 88.62 85 GLY A CA 1
ATOM 704 C C . GLY A 1 85 ? 8.297 60.875 32.438 1 88.62 85 GLY A C 1
ATOM 705 O O . GLY A 1 85 ? 7.137 60.531 32.25 1 88.62 85 GLY A O 1
ATOM 706 N N . ASP A 1 86 ? 8.992 61.812 31.672 1 89 86 ASP A N 1
ATOM 707 C CA . ASP A 1 86 ? 8.289 62.562 30.656 1 89 86 ASP A CA 1
ATOM 708 C C . ASP A 1 86 ? 8.328 61.875 29.297 1 89 86 ASP A C 1
ATOM 710 O O . ASP A 1 86 ? 7.621 62.281 28.375 1 89 86 ASP A O 1
ATOM 714 N N . TYR A 1 87 ? 9.125 60.906 29.266 1 92.31 87 TYR A N 1
ATOM 715 C CA . TYR A 1 87 ? 9.266 60.188 28.016 1 92.31 87 TYR A CA 1
ATOM 716 C C . TYR A 1 87 ? 8.102 59.219 27.812 1 92.31 87 TYR A C 1
ATOM 718 O O . TYR A 1 87 ? 7.715 58.5 28.734 1 92.31 87 TYR A O 1
ATOM 726 N N . LYS A 1 88 ? 7.512 59.281 26.625 1 94.75 88 LYS A N 1
ATOM 727 C CA . LYS A 1 88 ? 6.445 58.375 26.219 1 94.75 88 LYS A CA 1
ATOM 728 C C . LYS A 1 88 ? 6.574 58 24.75 1 94.75 88 LYS A C 1
ATOM 730 O O . LYS A 1 88 ? 6.754 58.875 23.891 1 94.75 88 LYS A O 1
ATOM 735 N N . VAL A 1 89 ? 6.527 56.75 24.5 1 95.94 89 VAL A N 1
ATOM 736 C CA . VAL A 1 89 ? 6.535 56.281 23.125 1 95.94 89 VAL A CA 1
ATOM 737 C C . VAL A 1 89 ? 5.547 55.125 22.969 1 95.94 89 VAL A C 1
ATOM 739 O O . VAL A 1 89 ? 5.398 54.281 23.859 1 95.94 89 VAL A O 1
ATOM 742 N N . GLU A 1 90 ? 4.871 55.062 21.828 1 96.44 90 GLU A N 1
ATOM 743 C CA . GLU A 1 90 ? 3.895 54 21.516 1 96.44 90 GLU A CA 1
ATOM 744 C C . GLU A 1 90 ? 4.316 53.219 20.281 1 96.44 90 GLU A C 1
ATOM 746 O O . GLU A 1 90 ? 4.773 53.781 19.297 1 96.44 90 GLU A O 1
ATOM 751 N N . GLU A 1 91 ? 4.293 52 20.453 1 97.19 91 GLU A N 1
ATOM 752 C CA . GLU A 1 91 ? 4.523 51.062 19.344 1 97.19 91 GLU A CA 1
ATOM 753 C C . GLU A 1 91 ? 3.223 50.406 18.906 1 97.19 91 GLU A C 1
ATOM 755 O O . GLU A 1 91 ? 2.447 49.938 19.734 1 97.19 91 GLU A O 1
ATOM 760 N N . TYR A 1 92 ? 3.086 50.312 17.641 1 96.5 92 TYR A N 1
ATOM 761 C CA . TYR A 1 92 ? 1.85 49.812 17.047 1 96.5 92 TYR A CA 1
ATOM 762 C C . TYR A 1 92 ? 2.02 48.375 16.578 1 96.5 92 TYR A C 1
ATOM 764 O O . TYR A 1 92 ? 3.059 48.031 16.016 1 96.5 92 TYR A O 1
ATOM 772 N N . CYS A 1 93 ? 0.992 47.562 16.875 1 95.31 93 CYS A N 1
ATOM 773 C CA . CYS A 1 93 ? 0.901 46.219 16.312 1 95.31 93 CYS A CA 1
ATOM 774 C C . CYS A 1 93 ? -0.395 46.031 15.539 1 95.31 93 CYS A C 1
ATOM 776 O O . CYS A 1 93 ? -1.478 46.344 16.047 1 95.31 93 CYS A O 1
ATOM 778 N N . THR A 1 94 ? -0.349 45.531 14.367 1 92.19 94 THR A N 1
ATOM 779 C CA . THR A 1 94 ? -1.479 45.438 13.453 1 92.19 94 THR A CA 1
ATOM 780 C C . THR A 1 94 ? -2.469 44.375 13.938 1 92.19 94 THR A C 1
ATOM 782 O O . THR A 1 94 ? -3.652 44.438 13.602 1 92.19 94 THR A O 1
ATOM 785 N N . GLY A 1 95 ? -2.033 43.406 14.742 1 92.62 95 GLY A N 1
ATOM 786 C CA . GLY A 1 95 ? -2.834 42.281 15.227 1 92.62 95 GLY A CA 1
ATOM 787 C C . GLY A 1 95 ? -2.109 40.969 15.156 1 92.62 95 GLY A C 1
ATOM 788 O O . GLY A 1 95 ? -1.28 40.75 14.266 1 92.62 95 GLY A O 1
ATOM 789 N N . LEU A 1 96 ? -2.545 40.156 16.031 1 93.75 96 LEU A N 1
ATOM 790 C CA . LEU A 1 96 ? -1.843 38.875 16.141 1 93.75 96 LEU A CA 1
ATOM 791 C C . LEU A 1 96 ? -2.068 38.031 14.891 1 93.75 96 LEU A C 1
ATOM 793 O O . LEU A 1 96 ? -1.165 37.312 14.445 1 93.75 96 LEU A O 1
ATOM 797 N N . CYS A 1 97 ? -3.205 38.062 14.281 1 93.56 97 CYS A N 1
ATOM 798 C CA . CYS A 1 97 ? -3.508 37.25 13.117 1 93.56 97 CYS A CA 1
ATOM 799 C C . CYS A 1 97 ? -2.609 37.594 11.945 1 93.56 97 CYS A C 1
ATOM 801 O O . CYS A 1 97 ? -2.279 36.719 11.125 1 93.56 97 CYS A O 1
ATOM 803 N N . VAL A 1 98 ? -2.197 38.75 11.922 1 93.06 98 VAL A N 1
ATOM 804 C CA . VAL A 1 98 ? -1.296 39.188 10.859 1 93.06 98 VAL A CA 1
ATOM 805 C C . VAL A 1 98 ? 0.149 38.906 11.258 1 93.06 98 VAL A C 1
ATOM 807 O O . VAL A 1 98 ? 0.921 38.375 10.461 1 93.06 98 VAL A O 1
ATOM 810 N N . GLU A 1 99 ? 0.501 39.094 12.531 1 94.12 99 GLU A N 1
ATOM 811 C CA . GLU A 1 99 ? 1.898 39.156 12.945 1 94.12 99 GLU A CA 1
ATOM 812 C C . GLU A 1 99 ? 2.402 37.75 13.359 1 94.12 99 GLU A C 1
ATOM 814 O O . GLU A 1 99 ? 3.607 37.5 13.336 1 94.12 99 GLU A O 1
ATOM 819 N N . VAL A 1 100 ? 1.534 36.906 13.805 1 96 100 VAL A N 1
ATOM 820 C CA . VAL A 1 100 ? 1.952 35.656 14.422 1 96 100 VAL A CA 1
ATOM 821 C C . VAL A 1 100 ? 2.633 34.781 13.383 1 96 100 VAL A C 1
ATOM 823 O O . VAL A 1 100 ? 2.186 34.688 12.234 1 96 100 VAL A O 1
ATOM 826 N N . LYS A 1 101 ? 3.717 34.25 13.773 1 96.44 101 LYS A N 1
ATOM 827 C CA . LYS A 1 101 ? 4.367 33.188 13.023 1 96.44 101 LYS A CA 1
ATOM 828 C C . LYS A 1 101 ? 3.986 31.797 13.578 1 96.44 101 LYS A C 1
ATOM 830 O O . LYS A 1 101 ? 3.75 31.656 14.781 1 96.44 101 LYS A O 1
ATOM 835 N N . ILE A 1 102 ? 3.871 30.875 12.672 1 97.5 102 ILE A N 1
ATOM 836 C CA . ILE A 1 102 ? 3.537 29.516 13.094 1 97.5 102 ILE A CA 1
ATOM 837 C C . ILE A 1 102 ? 4.781 28.625 13.031 1 97.5 102 ILE A C 1
ATOM 839 O O . ILE A 1 102 ? 5.492 28.625 12.023 1 97.5 102 ILE A O 1
ATOM 843 N N . GLY A 1 103 ? 5.07 27.984 14.148 1 97.94 103 GLY A N 1
ATOM 844 C CA . GLY A 1 103 ? 6.203 27.078 14.195 1 97.94 103 GLY A CA 1
ATOM 845 C C . GLY A 1 103 ? 6.023 25.844 13.312 1 97.94 103 GLY A C 1
ATOM 846 O O . GLY A 1 103 ? 4.957 25.656 12.719 1 97.94 103 GLY A O 1
ATOM 847 N N . PRO A 1 104 ? 7.051 25.047 13.273 1 98.62 104 PRO A N 1
ATOM 848 C CA . PRO A 1 104 ? 6.988 23.859 12.422 1 98.62 104 PRO A CA 1
ATOM 849 C C . PRO A 1 104 ? 6.074 22.781 13 1 98.62 104 PRO A C 1
ATOM 851 O O . PRO A 1 104 ? 5.898 22.688 14.219 1 98.62 104 PRO A O 1
ATOM 854 N N . PRO A 1 105 ? 5.469 22 12.062 1 98.75 105 PRO A N 1
ATOM 855 C CA . PRO A 1 105 ? 4.805 20.797 12.562 1 98.75 105 PRO A CA 1
ATOM 856 C C . PRO A 1 105 ? 5.789 19.766 13.109 1 98.75 105 PRO A C 1
ATOM 858 O O . PRO A 1 105 ? 7 19.922 12.953 1 98.75 105 PRO A O 1
ATOM 861 N N . THR A 1 106 ? 5.203 18.828 13.836 1 98.75 106 THR A N 1
ATOM 862 C CA . THR A 1 106 ? 6.008 17.719 14.328 1 98.75 106 THR A CA 1
ATOM 863 C C . THR A 1 106 ? 5.727 16.438 13.531 1 98.75 106 THR A C 1
ATOM 865 O O . THR A 1 106 ? 4.566 16.078 13.328 1 98.75 106 THR A O 1
ATOM 868 N N . VAL A 1 107 ? 6.867 15.836 13.102 1 98.88 107 VAL 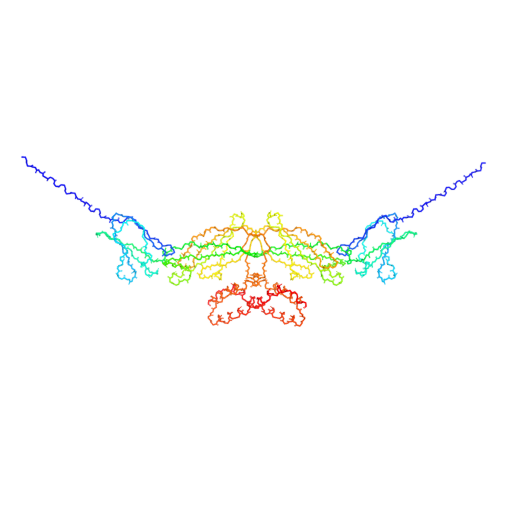A N 1
ATOM 869 C CA . VAL A 1 107 ? 6.746 14.625 12.289 1 98.88 107 VAL A CA 1
ATOM 870 C C . VAL A 1 107 ? 7.121 13.398 13.117 1 98.88 107 VAL A C 1
ATOM 872 O O . VAL A 1 107 ? 8.109 13.422 13.852 1 98.88 107 VAL A O 1
ATOM 875 N N . THR A 1 108 ? 6.25 12.398 13.016 1 98.88 108 THR A N 1
ATOM 876 C CA . THR A 1 108 ? 6.535 11.102 13.625 1 98.88 108 THR A CA 1
ATOM 877 C C . THR A 1 108 ? 6.332 9.969 12.617 1 98.88 108 THR A C 1
ATOM 879 O O . THR A 1 108 ? 5.352 9.969 11.867 1 98.88 108 THR A O 1
ATOM 882 N N . LEU A 1 109 ? 7.344 9.078 12.562 1 98.88 109 LEU A N 1
ATOM 883 C CA . LEU A 1 109 ? 7.223 7.848 11.781 1 98.88 109 LEU A CA 1
ATOM 884 C C . LEU A 1 109 ? 7.098 6.633 12.695 1 98.88 109 LEU A C 1
ATOM 886 O O . LEU A 1 109 ? 7.879 6.477 13.641 1 98.88 109 LEU A O 1
ATOM 890 N N . THR A 1 110 ? 6.082 5.816 12.43 1 98.69 110 THR A N 1
ATOM 891 C CA . THR A 1 110 ? 5.883 4.582 13.18 1 98.69 110 THR A CA 1
ATOM 892 C C . THR A 1 110 ? 5.809 3.385 12.234 1 98.69 110 THR A C 1
ATOM 894 O O . THR A 1 110 ? 5.051 3.398 11.266 1 98.69 110 THR A O 1
ATOM 897 N N . GLU A 1 111 ? 6.609 2.389 12.5 1 98.06 111 GLU A N 1
ATOM 898 C CA . GLU A 1 111 ? 6.637 1.189 11.664 1 98.06 111 GLU A CA 1
ATOM 899 C C . GLU A 1 111 ? 5.625 0.156 12.156 1 98.06 111 GLU A C 1
ATOM 901 O O . GLU A 1 111 ? 5.578 -0.155 13.352 1 98.06 111 GLU A O 1
ATOM 906 N N . TYR A 1 112 ? 4.816 -0.317 11.281 1 96.25 112 TYR A N 1
ATOM 907 C CA . TYR A 1 112 ? 3.967 -1.484 11.484 1 96.25 112 TYR A CA 1
ATOM 908 C C . TYR A 1 112 ? 4.41 -2.645 10.602 1 96.25 112 TYR A C 1
ATOM 910 O O . TYR A 1 112 ? 5.332 -2.5 9.797 1 96.25 112 TYR A O 1
ATOM 918 N N . ASP A 1 113 ? 3.807 -3.822 10.703 1 92.06 113 ASP A N 1
ATOM 919 C CA . ASP A 1 113 ? 4.203 -5.016 9.961 1 92.06 113 ASP A CA 1
ATOM 920 C C . ASP A 1 113 ? 3.967 -4.84 8.469 1 92.06 113 ASP A C 1
ATOM 922 O O . ASP A 1 113 ? 4.715 -5.375 7.645 1 92.06 113 ASP A O 1
ATOM 926 N N . ASP A 1 114 ? 2.947 -4.035 8.156 1 92.62 114 ASP A N 1
ATOM 927 C CA . ASP A 1 114 ? 2.545 -4.023 6.754 1 92.62 114 ASP A CA 1
ATOM 928 C C . ASP A 1 114 ? 2.562 -2.602 6.191 1 92.62 114 ASP A C 1
ATOM 930 O O . ASP A 1 114 ? 2.074 -2.359 5.086 1 92.62 114 ASP A O 1
ATOM 934 N N . HIS A 1 115 ? 3.043 -1.614 6.992 1 96.31 115 HIS A N 1
ATOM 935 C CA . HIS A 1 115 ? 3.131 -0.239 6.516 1 96.31 115 HIS A CA 1
ATOM 936 C C . HIS A 1 115 ? 3.918 0.631 7.492 1 96.31 115 HIS A C 1
ATOM 938 O O . HIS A 1 115 ? 4.34 0.16 8.555 1 96.31 115 HIS A O 1
ATOM 944 N N . ILE A 1 116 ? 4.191 1.801 7.062 1 98.19 116 ILE A N 1
ATOM 945 C CA . ILE A 1 116 ? 4.711 2.869 7.91 1 98.19 116 ILE A CA 1
ATOM 946 C C . ILE A 1 116 ? 3.672 3.98 8.039 1 98.19 116 ILE A C 1
ATOM 948 O O . ILE A 1 116 ? 3.027 4.352 7.051 1 98.19 116 ILE A O 1
ATOM 952 N N . ASN A 1 117 ? 3.459 4.434 9.242 1 98.5 117 ASN A N 1
ATOM 953 C CA . ASN A 1 117 ? 2.58 5.582 9.438 1 98.5 117 ASN A CA 1
ATOM 954 C C . ASN A 1 117 ? 3.371 6.879 9.57 1 98.5 117 ASN A C 1
ATOM 956 O O . ASN A 1 117 ? 4.355 6.938 10.305 1 98.5 117 ASN A O 1
ATOM 960 N N . LEU A 1 118 ? 3.004 7.855 8.844 1 98.81 118 LEU A N 1
ATOM 961 C CA . LEU A 1 118 ? 3.443 9.234 9.008 1 98.81 118 LEU A CA 1
ATOM 962 C C . LEU A 1 118 ? 2.393 10.055 9.742 1 98.81 118 LEU A C 1
ATOM 964 O O . LEU A 1 118 ? 1.26 10.188 9.273 1 98.81 118 LEU A O 1
ATOM 968 N N . TYR A 1 119 ? 2.762 10.492 10.875 1 98.88 119 TYR A N 1
ATOM 969 C CA . TYR A 1 119 ? 1.895 11.406 11.602 1 98.88 119 TYR A CA 1
ATOM 970 C C . TYR A 1 119 ? 2.494 12.812 11.648 1 98.88 119 TYR A C 1
ATOM 972 O O . TYR A 1 119 ? 3.646 12.984 12.047 1 98.88 119 TYR A O 1
ATOM 980 N N . ILE A 1 120 ? 1.803 13.805 11.164 1 98.88 120 ILE A N 1
ATOM 981 C CA . ILE A 1 120 ? 2.178 15.211 11.219 1 98.88 120 ILE A CA 1
ATOM 982 C C . ILE A 1 120 ? 1.308 15.93 12.25 1 98.88 120 ILE A C 1
ATOM 984 O O . ILE A 1 120 ? 0.118 16.156 12.016 1 98.88 120 ILE A O 1
ATOM 988 N N . GLU A 1 121 ? 1.87 16.281 13.328 1 98.75 121 GLU A N 1
ATOM 989 C CA . GLU A 1 121 ? 1.156 16.969 14.391 1 98.75 121 GLU A CA 1
ATOM 990 C C . GLU A 1 121 ? 1.145 18.484 14.141 1 98.75 121 GLU A C 1
ATOM 992 O O . GLU A 1 121 ? 2.186 19.078 13.859 1 98.75 121 GLU A O 1
ATOM 997 N N . HIS A 1 122 ? -0.029 19.062 14.234 1 98.38 122 HIS A N 1
ATOM 998 C CA . HIS A 1 122 ? -0.135 20.5 14.086 1 98.38 122 HIS A CA 1
ATOM 999 C C . HIS A 1 122 ? 0.678 21.234 15.156 1 98.38 122 HIS A C 1
ATOM 1001 O O . HIS A 1 122 ? 0.822 20.734 16.281 1 98.38 122 HIS A O 1
ATOM 1007 N N . PRO A 1 123 ? 1.203 22.422 14.781 1 98.12 123 PRO A N 1
ATOM 1008 C CA . PRO A 1 123 ? 1.741 23.266 15.852 1 98.12 123 PRO A CA 1
ATOM 1009 C C . PRO A 1 123 ? 0.697 23.609 16.906 1 98.12 123 PRO A C 1
ATOM 1011 O O . PRO A 1 123 ? -0.506 23.531 16.656 1 98.12 123 PRO A O 1
ATOM 1014 N N . TYR A 1 124 ? 1.191 23.922 18.078 1 96.94 124 TYR A N 1
ATOM 1015 C CA . TYR A 1 124 ? 0.265 24.188 19.172 1 96.94 124 TYR A CA 1
ATOM 1016 C C . TYR A 1 124 ? 0.556 25.531 19.828 1 96.94 124 TYR A C 1
ATOM 1018 O O . TYR A 1 124 ? 1.704 25.984 19.844 1 96.94 124 TYR A O 1
ATOM 1026 N N . ALA A 1 125 ? -0.498 26.141 20.25 1 94.88 125 ALA A N 1
ATOM 1027 C CA . ALA A 1 125 ? -0.396 27.266 21.172 1 94.88 125 ALA A CA 1
ATOM 1028 C C . ALA A 1 125 ? -0.5 26.812 22.625 1 94.88 125 ALA A C 1
ATOM 1030 O O . ALA A 1 125 ? -1.16 25.812 22.922 1 94.88 125 ALA A O 1
ATOM 1031 N N . THR A 1 126 ? 0.269 27.453 23.406 1 90.19 126 THR A N 1
ATOM 1032 C CA . THR A 1 126 ? 0.204 27.109 24.828 1 90.19 126 THR A CA 1
ATOM 1033 C C . THR A 1 126 ? -0.62 28.141 25.594 1 90.19 126 THR A C 1
ATOM 1035 O O . THR A 1 126 ? -0.333 29.344 25.531 1 90.19 126 THR A O 1
ATOM 1038 N N . ARG A 1 127 ? -1.698 27.719 26.141 1 82.38 127 ARG A N 1
ATOM 1039 C CA . ARG A 1 127 ? -2.494 28.547 27.047 1 82.38 127 ARG A CA 1
ATOM 1040 C C . ARG A 1 127 ? -2.578 27.906 28.438 1 82.38 127 ARG A C 1
ATOM 1042 O O . ARG A 1 127 ? -3.311 26.938 28.641 1 82.38 127 ARG A O 1
ATOM 1049 N N . GLY A 1 128 ? -1.812 28.5 29.344 1 79.19 128 GLY A N 1
ATOM 1050 C CA . GLY A 1 128 ? -1.659 27.828 30.625 1 79.19 128 GLY A CA 1
ATOM 1051 C C . GLY A 1 128 ? -0.943 26.5 30.516 1 79.19 128 GLY A C 1
ATOM 1052 O O . GLY A 1 128 ? 0.17 26.422 29.984 1 79.19 128 GLY A O 1
ATOM 1053 N N . SER A 1 129 ? -1.598 25.484 30.969 1 85.56 129 SER A N 1
ATOM 1054 C CA . SER A 1 129 ? -0.998 24.156 30.938 1 85.56 129 SER A CA 1
ATOM 1055 C C . SER A 1 129 ? -1.508 23.344 29.734 1 85.56 129 SER A C 1
ATOM 1057 O O . SER A 1 129 ? -1.062 22.234 29.5 1 85.56 129 SER A O 1
ATOM 1059 N N . LYS A 1 130 ? -2.369 24.016 28.922 1 89.19 130 LYS A N 1
ATOM 1060 C CA . LYS A 1 130 ? -3.018 23.266 27.844 1 89.19 130 LYS A CA 1
ATOM 1061 C C . LYS A 1 130 ? -2.373 23.562 26.5 1 89.19 130 LYS A C 1
ATOM 1063 O O . LYS A 1 130 ? -2.027 24.719 26.203 1 89.19 130 LYS A O 1
ATOM 1068 N N . LYS A 1 131 ? -2.143 22.609 25.844 1 93.12 131 LYS A N 1
ATOM 1069 C CA . LYS A 1 131 ? -1.713 22.734 24.453 1 93.12 131 LYS A CA 1
ATOM 1070 C C . LYS A 1 131 ? -2.906 22.672 23.516 1 93.12 131 LYS A C 1
ATOM 1072 O O . LYS A 1 131 ? -3.678 21.719 23.531 1 93.12 131 LYS A O 1
ATOM 1077 N N . ILE A 1 132 ? -2.998 23.703 22.719 1 95 132 ILE A N 1
ATOM 1078 C CA . ILE A 1 132 ? -4.125 23.812 21.797 1 95 132 ILE A CA 1
ATOM 1079 C C . ILE A 1 132 ? -3.623 23.766 20.359 1 95 132 ILE A C 1
ATOM 1081 O O . ILE A 1 132 ? -2.875 24.656 19.938 1 95 132 ILE A O 1
ATOM 1085 N N . PRO A 1 133 ? -4.07 22.766 19.609 1 96.75 133 PRO A N 1
ATOM 1086 C CA . PRO A 1 133 ? -3.611 22.703 18.234 1 96.75 133 PRO A CA 1
ATOM 1087 C C . PRO A 1 133 ? -4.047 23.906 17.406 1 96.75 133 PRO A C 1
ATOM 1089 O O . PRO A 1 133 ? -5.184 24.375 17.531 1 96.75 133 PRO A O 1
ATOM 1092 N N . ILE A 1 134 ? -3.115 24.453 16.656 1 96 134 ILE A N 1
ATOM 1093 C CA . ILE A 1 134 ? -3.422 25.531 15.742 1 96 134 ILE A CA 1
ATOM 1094 C C . ILE A 1 134 ? -3.912 24.969 14.414 1 96 134 ILE A C 1
ATOM 1096 O O . ILE A 1 134 ? -3.113 24.703 13.516 1 96 134 ILE A O 1
ATOM 1100 N N . TYR A 1 135 ? -5.203 24.812 14.328 1 95.44 135 TYR A N 1
ATOM 1101 C CA . TYR A 1 135 ? -5.777 24.234 13.117 1 95.44 135 TYR A CA 1
ATOM 1102 C C . TYR A 1 135 ? -7.281 24.469 13.062 1 95.44 135 TYR A C 1
ATOM 1104 O O . TYR A 1 135 ? -8.047 23.875 13.812 1 95.44 135 TYR A O 1
ATOM 1112 N N . LYS A 1 136 ? -7.676 25.312 12.148 1 90.62 136 LYS A N 1
ATOM 1113 C CA . LYS A 1 136 ? -9.07 25.578 11.828 1 90.62 136 LYS A CA 1
ATOM 1114 C C . LYS A 1 136 ? -9.867 25.953 13.078 1 90.62 136 LYS A C 1
ATOM 1116 O O . LYS A 1 136 ? -10.938 25.391 13.328 1 90.62 136 LYS A O 1
ATOM 1121 N N . ARG A 1 137 ? -9.367 26.844 13.797 1 91 137 ARG A N 1
ATOM 1122 C CA . ARG A 1 137 ? -10.078 27.328 14.977 1 91 137 ARG A CA 1
ATOM 1123 C C . ARG A 1 137 ? -10.461 28.797 14.828 1 91 137 ARG A C 1
ATOM 1125 O O . ARG A 1 137 ? -9.609 29.625 14.516 1 91 137 ARG A O 1
ATOM 1132 N N . GLY A 1 138 ? -11.617 29.031 15.133 1 88.44 138 GLY A N 1
ATOM 1133 C CA . GLY A 1 138 ? -12.133 30.391 15.023 1 88.44 138 GLY A CA 1
ATOM 1134 C C . GLY A 1 138 ? -11.492 31.344 16.016 1 88.44 138 GLY A C 1
ATOM 1135 O O . GLY A 1 138 ? -11.359 32.531 15.734 1 88.44 138 GLY A O 1
ATOM 1136 N N . ASP A 1 139 ? -11.125 30.797 17.094 1 87.44 139 ASP A N 1
ATOM 1137 C CA . ASP A 1 139 ? -10.547 31.641 18.125 1 87.44 139 ASP A CA 1
ATOM 1138 C C . ASP A 1 139 ? -9.039 31.797 17.938 1 87.44 139 ASP A C 1
ATOM 1140 O O . ASP A 1 139 ? -8.359 32.438 18.75 1 87.44 139 ASP A O 1
ATOM 1144 N N . MET A 1 140 ? -8.523 31.203 16.953 1 89.25 140 MET A N 1
ATOM 1145 C CA . MET A 1 140 ? -7.102 31.312 16.625 1 89.25 140 MET A CA 1
ATOM 1146 C C . MET A 1 140 ? -6.914 31.656 15.148 1 89.25 140 MET A C 1
ATOM 1148 O O . MET A 1 140 ? -6.191 30.969 14.43 1 89.25 140 MET A O 1
ATOM 1152 N N . CYS A 1 141 ? -7.512 32.656 14.758 1 91.62 141 CYS A N 1
ATOM 1153 C CA . CYS A 1 141 ? -7.344 33.312 13.469 1 91.62 141 CYS A CA 1
ATOM 1154 C C . CYS A 1 141 ? -7.777 32.406 12.328 1 91.62 141 CYS A C 1
ATOM 1156 O O . CYS A 1 141 ? -7.371 32.594 11.18 1 91.62 141 CYS A O 1
ATOM 1158 N N . ASP A 1 142 ? -8.438 31.234 12.531 1 91.19 142 ASP A N 1
ATOM 1159 C CA . ASP A 1 142 ? -8.922 30.297 11.523 1 91.19 142 ASP A CA 1
ATOM 1160 C C . ASP A 1 142 ? -7.785 29.797 10.641 1 91.19 142 ASP A C 1
ATOM 1162 O O . ASP A 1 142 ? -7.945 29.672 9.422 1 91.19 142 ASP A O 1
ATOM 1166 N N . ILE A 1 143 ? -6.699 29.641 11.281 1 93.62 143 ILE A N 1
ATOM 1167 C CA . ILE A 1 143 ? -5.535 29.172 10.539 1 93.62 143 ILE A CA 1
ATOM 1168 C C . ILE A 1 143 ? -5.773 27.734 10.062 1 93.62 143 ILE A C 1
ATOM 1170 O O . ILE A 1 143 ? -6.02 26.844 10.875 1 93.62 143 ILE A O 1
ATOM 1174 N N . TYR A 1 144 ? -5.715 27.562 8.742 1 94.31 144 TYR A N 1
ATOM 1175 C CA . TYR A 1 144 ? -5.879 26.266 8.102 1 94.31 144 TYR A CA 1
ATOM 1176 C C . TYR A 1 144 ? -4.605 25.844 7.375 1 94.31 144 TYR A C 1
ATOM 1178 O O . TYR A 1 144 ? -4.332 26.328 6.27 1 94.31 144 TYR A O 1
ATOM 1186 N N . LEU A 1 145 ? -3.898 24.969 8.008 1 95.94 145 LEU A N 1
ATOM 1187 C CA . LEU A 1 145 ? -2.611 24.578 7.441 1 95.94 145 LEU A CA 1
ATOM 1188 C C . LEU A 1 145 ? -2.775 23.391 6.492 1 95.94 145 LEU A C 1
ATOM 1190 O O . LEU A 1 145 ? -3.371 22.375 6.855 1 95.94 145 LEU A O 1
ATOM 1194 N N . LEU A 1 146 ? -2.26 23.531 5.309 1 96.81 146 LEU A N 1
ATOM 1195 C CA . LEU A 1 146 ? -2.072 22.438 4.352 1 96.81 146 LEU A CA 1
ATOM 1196 C C . LEU A 1 146 ? -0.614 21.984 4.32 1 96.81 146 LEU A C 1
ATOM 1198 O O . LEU A 1 146 ? 0.293 22.812 4.207 1 96.81 146 LEU A O 1
ATOM 1202 N N . TYR A 1 147 ? -0.471 20.719 4.391 1 98.38 147 TYR A N 1
ATOM 1203 C CA . TYR A 1 147 ? 0.898 20.25 4.566 1 98.38 147 TYR A CA 1
ATOM 1204 C C . TYR A 1 147 ? 1.445 19.672 3.271 1 98.38 147 TYR A C 1
ATOM 1206 O O . TYR A 1 147 ? 0.722 19 2.531 1 98.38 147 TYR A O 1
ATOM 1214 N N . THR A 1 148 ? 2.682 19.922 3.039 1 98.56 148 THR A N 1
ATOM 1215 C CA . THR A 1 148 ? 3.527 19.234 2.068 1 98.56 148 THR A CA 1
ATOM 1216 C C . THR A 1 148 ? 4.645 18.469 2.771 1 98.56 148 THR A C 1
ATOM 1218 O O . THR A 1 148 ? 5.273 18.984 3.697 1 98.56 148 THR A O 1
ATOM 1221 N N . ALA A 1 149 ? 4.832 17.266 2.398 1 98.75 149 ALA A N 1
ATOM 1222 C CA . ALA A 1 149 ? 5.91 16.453 2.963 1 98.75 149 ALA A CA 1
ATOM 1223 C C . ALA A 1 149 ? 6.938 16.094 1.896 1 98.75 149 ALA A C 1
ATOM 1225 O O . ALA A 1 149 ? 6.578 15.82 0.747 1 98.75 149 ALA A O 1
ATOM 1226 N N . ASN A 1 150 ? 8.18 16.109 2.307 1 98.81 150 ASN A N 1
ATOM 1227 C CA . ASN A 1 150 ? 9.266 15.617 1.475 1 98.81 150 ASN A CA 1
ATOM 1228 C C . ASN A 1 150 ? 9.758 14.25 1.955 1 98.81 150 ASN A C 1
ATOM 1230 O O . ASN A 1 150 ? 10.109 14.094 3.127 1 98.81 150 ASN A O 1
ATOM 1234 N N . PHE A 1 151 ? 9.766 13.336 1.063 1 98.75 151 PHE A N 1
ATOM 1235 C CA . PHE A 1 151 ? 10.266 12 1.341 1 98.75 151 PHE A CA 1
ATOM 1236 C C . PHE A 1 151 ? 11.602 11.766 0.65 1 98.75 151 PHE A C 1
ATOM 1238 O O . PHE A 1 151 ? 11.703 11.883 -0.574 1 98.75 151 PHE A O 1
ATOM 1245 N N . THR A 1 152 ? 12.586 11.484 1.423 1 98.5 152 THR A N 1
ATOM 1246 C CA . THR A 1 152 ? 13.859 11.047 0.863 1 98.5 152 THR A CA 1
ATOM 1247 C C . THR A 1 152 ? 14.047 9.547 1.058 1 98.5 152 THR A C 1
ATOM 1249 O O . THR A 1 152 ? 14.125 9.07 2.191 1 98.5 152 THR A O 1
ATOM 1252 N N . PHE A 1 153 ? 14.125 8.867 -0.06 1 97.75 153 PHE A N 1
ATOM 1253 C CA . PHE A 1 153 ? 14.242 7.414 -0.003 1 97.75 153 PHE A CA 1
ATOM 1254 C C . PHE A 1 153 ? 15.688 6.98 -0.216 1 97.75 153 PHE A C 1
ATOM 1256 O O . PHE A 1 153 ? 16.344 7.426 -1.16 1 97.75 153 PHE A O 1
ATOM 1263 N N . GLY A 1 154 ? 16.109 6.09 0.664 1 94.88 154 GLY A N 1
ATOM 1264 C CA . GLY A 1 154 ? 17.469 5.578 0.547 1 94.88 154 GLY A CA 1
ATOM 1265 C C . GLY A 1 154 ? 18.516 6.672 0.481 1 94.88 154 GLY A C 1
ATOM 1266 O O . GLY A 1 154 ? 18.547 7.566 1.329 1 94.88 154 GLY A O 1
ATOM 1267 N N . ASP A 1 155 ? 19.281 6.605 -0.536 1 89.62 155 ASP A N 1
ATOM 1268 C CA . ASP A 1 155 ? 20.375 7.574 -0.668 1 89.62 155 ASP A CA 1
ATOM 1269 C C . ASP A 1 155 ? 20.062 8.594 -1.758 1 89.62 155 ASP A C 1
ATOM 1271 O O . ASP A 1 155 ? 20.969 9.242 -2.287 1 89.62 155 ASP A O 1
ATOM 1275 N N . SER A 1 156 ? 18.797 8.664 -2.014 1 91.62 156 SER A N 1
ATOM 1276 C CA . SER A 1 156 ? 18.406 9.617 -3.047 1 91.62 156 SER A CA 1
ATOM 1277 C C . SER A 1 156 ? 18.812 11.039 -2.664 1 91.62 156 SER A C 1
ATOM 1279 O O . SER A 1 156 ? 18.719 11.422 -1.496 1 91.62 156 SER A O 1
ATOM 1281 N N . GLU A 1 157 ? 19.188 11.773 -3.686 1 89.5 157 GLU A N 1
ATOM 1282 C CA . GLU A 1 157 ? 19.562 13.164 -3.443 1 89.5 157 GLU A CA 1
ATOM 1283 C C . GLU A 1 157 ? 18.328 14.07 -3.463 1 89.5 157 GLU A C 1
ATOM 1285 O O . GLU A 1 157 ? 18.266 15.047 -2.715 1 89.5 157 GLU A O 1
ATOM 1290 N N . GLU A 1 158 ? 17.406 13.672 -4.273 1 94.75 158 GLU A N 1
ATOM 1291 C CA . GLU A 1 158 ? 16.219 14.508 -4.41 1 94.75 158 GLU A CA 1
ATOM 1292 C C . GLU A 1 158 ? 15.023 13.891 -3.693 1 94.75 158 GLU A C 1
ATOM 1294 O O . GLU A 1 158 ? 14.727 12.711 -3.877 1 94.75 158 GLU A O 1
ATOM 1299 N N . PRO A 1 159 ? 14.414 14.648 -2.91 1 97.38 159 PRO A N 1
ATOM 1300 C CA . PRO A 1 159 ? 13.227 14.141 -2.223 1 97.38 159 PRO A CA 1
ATOM 1301 C C . PRO A 1 159 ? 12.008 14.062 -3.135 1 97.38 159 PRO A C 1
ATOM 1303 O O . PRO A 1 159 ? 11.969 14.719 -4.176 1 97.38 159 PRO A O 1
ATOM 1306 N N . VAL A 1 160 ? 11.117 13.18 -2.803 1 97.94 160 VAL A N 1
ATOM 1307 C CA . VAL A 1 160 ? 9.789 13.164 -3.406 1 97.94 160 VAL A CA 1
ATOM 1308 C C . VAL A 1 160 ? 8.836 14.023 -2.584 1 97.94 160 VAL A C 1
ATOM 1310 O O . VAL A 1 160 ? 8.672 13.812 -1.38 1 97.94 160 VAL A O 1
ATOM 1313 N N . THR A 1 161 ? 8.211 15.016 -3.27 1 98.25 161 THR A N 1
ATOM 1314 C CA . THR A 1 161 ? 7.254 15.891 -2.602 1 98.25 161 THR A CA 1
ATOM 1315 C C . THR A 1 161 ? 5.852 15.297 -2.648 1 98.25 161 THR A C 1
ATOM 1317 O O . THR A 1 161 ? 5.426 14.773 -3.682 1 98.25 161 THR A O 1
ATOM 1320 N N . TYR A 1 162 ? 5.207 15.336 -1.525 1 98.12 162 TYR A N 1
ATOM 1321 C CA . TYR A 1 162 ? 3.861 14.789 -1.394 1 98.12 162 TYR A CA 1
ATOM 1322 C C . TYR A 1 162 ? 2.943 15.766 -0.667 1 98.12 162 TYR A C 1
ATOM 1324 O O . TYR A 1 162 ? 3.193 16.125 0.488 1 98.12 162 TYR A O 1
ATOM 1332 N N . ASP A 1 163 ? 1.893 16.219 -1.337 1 97.81 163 ASP A N 1
ATOM 1333 C CA . ASP A 1 163 ? 0.891 17.078 -0.706 1 97.81 163 ASP A CA 1
ATOM 1334 C C . ASP A 1 163 ? -0.103 16.25 0.106 1 97.81 163 ASP A C 1
ATOM 1336 O O . ASP A 1 163 ? -0.816 15.406 -0.447 1 97.81 163 ASP A O 1
ATOM 1340 N N . ILE A 1 164 ? -0.138 16.516 1.341 1 97.75 164 ILE A N 1
ATOM 1341 C CA . ILE A 1 164 ? -1.014 15.773 2.242 1 97.75 164 ILE A CA 1
ATOM 1342 C C . ILE A 1 164 ? -2.469 16.141 1.97 1 97.75 164 ILE A C 1
ATOM 1344 O O . ILE A 1 164 ? -2.807 17.328 1.883 1 97.75 164 ILE A O 1
ATOM 1348 N N . ASP A 1 165 ? -3.287 15.133 1.789 1 93.81 165 ASP A N 1
ATOM 1349 C CA . ASP A 1 165 ? -4.723 15.359 1.655 1 93.81 165 ASP A CA 1
ATOM 1350 C C . ASP A 1 165 ? -5.324 15.859 2.967 1 93.81 165 ASP A C 1
ATOM 1352 O O . ASP A 1 165 ? -5.133 15.242 4.016 1 93.81 165 ASP A O 1
ATOM 1356 N N . ASP A 1 166 ? -6.035 16.906 2.869 1 92.06 166 ASP A N 1
ATOM 1357 C CA . ASP A 1 166 ? -6.605 17.484 4.078 1 92.06 166 ASP A CA 1
ATOM 1358 C C . ASP A 1 166 ? -7.586 16.531 4.742 1 92.06 166 ASP A C 1
ATOM 1360 O O . ASP A 1 166 ? -7.832 16.609 5.949 1 92.06 166 ASP A O 1
ATOM 1364 N N . TYR A 1 167 ? -8.109 15.547 3.994 1 94 167 TYR A N 1
ATOM 1365 C CA . TYR A 1 167 ? -9.039 14.578 4.555 1 94 167 TYR A CA 1
ATOM 1366 C C . TYR A 1 167 ? -8.305 13.555 5.414 1 94 167 TYR A C 1
ATOM 1368 O O . TYR A 1 167 ? -8.93 12.781 6.145 1 94 167 TYR A O 1
ATOM 1376 N N . ASP A 1 168 ? -7.031 13.633 5.355 1 96.19 168 ASP A N 1
ATOM 1377 C CA . ASP A 1 168 ? -6.227 12.781 6.23 1 96.19 168 ASP A CA 1
ATOM 1378 C C . ASP A 1 168 ? -5.918 13.492 7.547 1 96.19 168 ASP A C 1
ATOM 1380 O O . ASP A 1 168 ? -5.195 12.953 8.391 1 96.19 168 ASP A O 1
ATOM 1384 N N . CYS A 1 169 ? -6.512 14.664 7.699 1 96.62 169 CYS A N 1
ATOM 1385 C CA . CYS A 1 169 ? -6.18 15.477 8.867 1 96.62 169 CYS A CA 1
ATOM 1386 C C . CYS A 1 169 ? -7.383 15.617 9.789 1 96.62 169 CYS A C 1
ATOM 1388 O O . CYS A 1 169 ? -8.523 15.672 9.328 1 96.62 169 CYS A O 1
ATOM 1390 N N . THR A 1 170 ? -7.078 15.602 11.055 1 95.62 170 THR A N 1
ATOM 1391 C CA . THR A 1 170 ? -8.023 15.93 12.117 1 95.62 170 THR A CA 1
ATOM 1392 C C . THR A 1 170 ? -7.598 17.203 12.836 1 95.62 170 THR A C 1
ATOM 1394 O O . THR A 1 170 ? -6.723 17.938 12.367 1 95.62 170 THR A O 1
ATOM 1397 N N . SER A 1 171 ? -8.219 17.484 13.945 1 94.44 171 SER A N 1
ATOM 1398 C CA . SER A 1 171 ? -7.906 18.688 14.703 1 94.44 171 SER A CA 1
ATOM 1399 C C . SER A 1 171 ? -6.512 18.609 15.312 1 94.44 171 SER A C 1
ATOM 1401 O O . SER A 1 171 ? -5.93 19.625 15.68 1 94.44 171 SER A O 1
ATOM 1403 N N . THR A 1 172 ? -5.977 17.391 15.352 1 96.12 172 THR A N 1
ATOM 1404 C CA . THR A 1 172 ? -4.707 17.25 16.062 1 96.12 172 THR A CA 1
ATOM 1405 C C . THR A 1 172 ? -3.561 17.062 15.07 1 96.12 172 THR A C 1
ATOM 1407 O O . THR A 1 172 ? -2.406 17.359 15.391 1 96.12 172 THR A O 1
ATOM 1410 N N . GLY A 1 173 ? -3.846 16.531 13.992 1 98.19 173 GLY A N 1
ATOM 1411 C CA . GLY A 1 173 ? -2.799 16.266 13.016 1 98.19 173 GLY A CA 1
ATOM 1412 C C . GLY A 1 173 ? -3.285 15.469 11.82 1 98.19 173 GLY A C 1
ATOM 1413 O O . GLY A 1 173 ? -4.488 15.273 11.648 1 98.19 173 GLY A O 1
ATOM 1414 N N . CYS A 1 174 ? -2.332 15.141 10.977 1 98.31 174 CYS A N 1
ATOM 1415 C CA . CYS A 1 174 ? -2.596 14.359 9.773 1 98.31 174 CYS A CA 1
ATOM 1416 C C . CYS A 1 174 ? -1.926 12.992 9.852 1 98.31 174 CYS A C 1
ATOM 1418 O O . CYS A 1 174 ? -0.827 12.867 10.398 1 98.31 174 CYS A O 1
ATOM 1420 N N . SER A 1 175 ? -2.635 12.023 9.367 1 98.06 175 SER A N 1
ATOM 1421 C CA . SER A 1 175 ? -2.139 10.648 9.43 1 98.06 175 SER A CA 1
ATOM 1422 C C . SER A 1 175 ? -2.197 9.984 8.055 1 98.06 175 SER A C 1
ATOM 1424 O O . SER A 1 175 ? -3.26 9.922 7.434 1 98.06 175 SER A O 1
ATOM 1426 N N . ILE A 1 176 ? -1.032 9.484 7.633 1 97 176 ILE A N 1
ATOM 1427 C CA . ILE A 1 176 ? -0.946 8.812 6.34 1 97 176 ILE A CA 1
ATOM 1428 C C . ILE A 1 176 ? -0.144 7.523 6.477 1 97 176 ILE A C 1
ATOM 1430 O O . ILE A 1 176 ? 0.875 7.488 7.168 1 97 176 ILE A O 1
ATOM 1434 N N . ASP A 1 177 ? -0.647 6.5 5.879 1 96.94 177 ASP A N 1
ATOM 1435 C CA . ASP A 1 177 ? 0.091 5.242 5.809 1 96.94 177 ASP A CA 1
ATOM 1436 C C . ASP A 1 177 ? 0.747 5.066 4.441 1 96.94 177 ASP A C 1
ATOM 1438 O O . ASP A 1 177 ? 0.136 5.355 3.41 1 96.94 177 ASP A O 1
ATOM 1442 N N . PHE A 1 178 ? 2 4.633 4.453 1 97.56 178 PHE A N 1
ATOM 1443 C CA . PHE A 1 178 ? 2.709 4.379 3.203 1 97.56 178 PHE A CA 1
ATOM 1444 C C . PHE A 1 178 ? 3.645 3.184 3.346 1 97.56 178 PHE A C 1
ATOM 1446 O O . PHE A 1 178 ? 3.811 2.646 4.441 1 97.56 178 PHE A O 1
ATOM 1453 N N . ALA A 1 179 ? 4.16 2.742 2.199 1 96.88 179 ALA A N 1
ATOM 1454 C CA . ALA A 1 179 ? 5.016 1.559 2.24 1 96.88 179 ALA A CA 1
ATOM 1455 C C . ALA A 1 179 ? 6.336 1.811 1.518 1 96.88 179 ALA A C 1
ATOM 1457 O O . ALA A 1 179 ? 6.367 2.482 0.485 1 96.88 179 ALA A O 1
ATOM 1458 N N . THR A 1 180 ? 7.379 1.342 2.027 1 97.38 180 THR A N 1
ATOM 1459 C CA . THR A 1 180 ? 8.703 1.291 1.418 1 97.38 180 THR A CA 1
ATOM 1460 C C . THR A 1 180 ? 9.586 0.267 2.125 1 97.38 180 THR A C 1
ATOM 1462 O O . THR A 1 180 ? 9.336 -0.086 3.279 1 97.38 180 THR A O 1
ATOM 1465 N N . THR A 1 181 ? 10.469 -0.277 1.399 1 96.62 181 THR A N 1
ATOM 1466 C CA . THR A 1 181 ? 11.391 -1.243 1.99 1 96.62 181 THR A CA 1
ATOM 1467 C C . THR A 1 181 ? 12.773 -0.628 2.178 1 96.62 181 THR A C 1
ATOM 1469 O O . THR A 1 181 ? 13.734 -1.333 2.488 1 96.62 181 THR A O 1
ATOM 1472 N N . GLU A 1 182 ? 12.93 0.598 1.929 1 95.81 182 GLU A N 1
ATOM 1473 C CA . GLU A 1 182 ? 14.227 1.242 2.121 1 95.81 182 GLU A CA 1
ATOM 1474 C C . GLU A 1 182 ? 14.133 2.365 3.152 1 95.81 182 GLU A C 1
ATOM 1476 O O . GLU A 1 182 ? 13.039 2.783 3.527 1 95.81 182 GLU A O 1
ATOM 1481 N N . LYS A 1 183 ? 15.297 2.75 3.562 1 97.44 183 LYS A N 1
ATOM 1482 C CA . LYS A 1 183 ? 15.352 3.869 4.5 1 97.44 183 LYS A CA 1
ATOM 1483 C C . LYS A 1 183 ? 14.602 5.082 3.955 1 97.44 183 LYS A C 1
ATOM 1485 O O . LYS A 1 183 ? 14.711 5.406 2.77 1 97.44 183 LYS A O 1
ATOM 1490 N N . VAL A 1 184 ? 13.867 5.746 4.879 1 98.56 184 VAL A N 1
ATOM 1491 C CA . VAL A 1 184 ? 13.102 6.914 4.449 1 98.56 184 VAL A CA 1
ATOM 1492 C C . VAL A 1 184 ? 13.266 8.039 5.465 1 98.56 184 VAL A C 1
ATOM 1494 O O . VAL A 1 184 ? 13.273 7.797 6.676 1 98.56 184 VAL A O 1
ATOM 1497 N N . CYS A 1 185 ? 13.438 9.25 4.965 1 98.75 185 CYS A N 1
ATOM 1498 C CA . CYS A 1 185 ? 13.453 10.461 5.785 1 98.75 185 CYS A CA 1
ATOM 1499 C C . CYS A 1 185 ? 12.359 11.422 5.348 1 98.75 185 CYS A C 1
ATOM 1501 O O . CYS A 1 185 ? 12.141 11.625 4.152 1 98.75 185 CYS A O 1
ATOM 1503 N N . VAL A 1 186 ? 11.656 11.984 6.367 1 98.88 186 VAL A N 1
ATOM 1504 C CA . VAL A 1 186 ? 10.5 12.797 6.027 1 98.88 186 VAL A CA 1
ATOM 1505 C C . VAL A 1 186 ? 10.594 14.148 6.734 1 98.88 186 VAL A C 1
ATOM 1507 O O . VAL A 1 186 ? 11 14.219 7.895 1 98.88 186 VAL A O 1
ATOM 1510 N N . THR A 1 187 ? 10.312 15.211 6.047 1 98.81 187 THR A N 1
ATOM 1511 C CA . THR A 1 187 ? 10.055 16.547 6.578 1 98.81 187 THR A CA 1
ATOM 1512 C C . THR A 1 187 ? 8.688 17.047 6.125 1 98.81 187 THR A C 1
ATOM 1514 O O . THR A 1 187 ? 8.133 16.562 5.141 1 98.81 187 THR A O 1
ATOM 1517 N N . ALA A 1 188 ? 8.125 17.953 6.871 1 98.88 188 ALA A N 1
ATOM 1518 C CA . ALA A 1 188 ? 6.828 18.5 6.5 1 98.88 188 ALA A CA 1
ATOM 1519 C C . ALA A 1 188 ? 6.789 20.016 6.734 1 98.88 188 ALA A C 1
ATOM 1521 O O . ALA A 1 188 ? 7.465 20.531 7.629 1 98.88 188 ALA A O 1
ATOM 1522 N N . GLN A 1 189 ? 6.059 20.641 5.91 1 98.75 189 GLN A N 1
ATOM 1523 C CA . GLN A 1 189 ? 5.828 22.094 5.988 1 98.75 189 GLN A CA 1
ATOM 1524 C C . GLN A 1 189 ? 4.355 22.422 5.773 1 98.75 189 GLN A C 1
ATOM 1526 O O . GLN A 1 189 ? 3.707 21.859 4.891 1 98.75 189 GLN A O 1
ATOM 1531 N N . GLY A 1 190 ? 3.881 23.297 6.648 1 98.06 190 GLY A N 1
ATOM 1532 C CA . GLY A 1 190 ? 2.508 23.75 6.508 1 98.06 190 GLY A CA 1
ATOM 1533 C C . GLY A 1 190 ? 2.4 25.125 5.852 1 98.06 190 GLY A C 1
ATOM 1534 O O . GLY A 1 190 ? 3.287 25.969 6.008 1 98.06 190 GLY A O 1
ATOM 1535 N N . ALA A 1 191 ? 1.321 25.328 5.113 1 97.06 191 ALA A N 1
ATOM 1536 C CA . ALA A 1 191 ? 1.026 26.625 4.508 1 97.06 191 ALA A CA 1
ATOM 1537 C C . ALA A 1 191 ? -0.477 26.875 4.477 1 97.06 191 ALA A C 1
ATOM 1539 O O . ALA A 1 191 ? -1.27 25.953 4.273 1 97.06 191 ALA A O 1
ATOM 1540 N N . THR A 1 192 ? -0.828 28.078 4.797 1 94.56 192 THR A N 1
ATOM 1541 C CA . THR A 1 192 ? -2.232 28.469 4.68 1 94.56 192 THR A CA 1
ATOM 1542 C C . THR A 1 192 ? -2.549 28.938 3.262 1 94.56 192 THR A C 1
ATOM 1544 O O . THR A 1 192 ? -1.643 29.266 2.494 1 94.56 192 THR A O 1
ATOM 1547 N N . GLU A 1 193 ? -3.885 28.766 3.02 1 83.88 193 GLU A N 1
ATOM 1548 C CA . GLU A 1 193 ? -4.363 29.375 1.781 1 83.88 193 GLU A CA 1
ATOM 1549 C C . GLU A 1 193 ? -5.121 30.672 2.059 1 83.88 193 GLU A C 1
ATOM 1551 O O . GLU A 1 193 ? -5.734 30.828 3.117 1 83.88 193 GLU A O 1
ATOM 1556 N N . GLY A 1 194 ? -4.93 31.719 1.276 1 76.31 194 GLY A N 1
ATOM 1557 C CA . GLY A 1 194 ? -5.719 32.938 1.423 1 76.31 194 GLY A CA 1
ATOM 1558 C C . GLY A 1 194 ? -4.875 34.156 1.651 1 76.31 194 GLY A C 1
ATOM 1559 O O . GLY A 1 194 ? -3.695 34.188 1.29 1 76.31 194 GLY A O 1
ATOM 1560 N N . PHE A 1 195 ? -5.586 35.094 2.234 1 70.25 195 PHE A N 1
ATOM 1561 C CA . PHE A 1 195 ? -5.059 36.438 2.283 1 70.25 195 PHE A CA 1
ATOM 1562 C C . PHE A 1 195 ? -3.945 36.562 3.32 1 70.25 195 PHE A C 1
ATOM 1564 O O . PHE A 1 195 ? -2.949 37.25 3.1 1 70.25 195 PHE A O 1
ATOM 1571 N N . LEU A 1 196 ? -4.113 35.906 4.41 1 79.88 196 LEU A N 1
ATOM 1572 C CA . LEU A 1 196 ? -3.062 35.938 5.418 1 79.88 196 LEU A CA 1
ATOM 1573 C C . LEU A 1 196 ? -2.178 34.719 5.352 1 79.88 196 LEU A C 1
ATOM 1575 O O . LEU A 1 196 ? -2.26 33.844 6.215 1 79.88 196 LEU A O 1
ATOM 1579 N N . GLU A 1 197 ? -1.339 34.719 4.332 1 86.12 197 GLU A N 1
ATOM 1580 C CA . GLU A 1 197 ? -0.525 33.562 4.035 1 86.12 197 GLU A CA 1
ATOM 1581 C C . GLU A 1 197 ? 0.514 33.312 5.129 1 86.12 197 GLU A C 1
ATOM 1583 O O . GLU A 1 197 ? 1.209 34.25 5.547 1 86.12 197 GLU A O 1
ATOM 1588 N N . LYS A 1 198 ? 0.417 32.25 5.672 1 93.69 198 LYS A N 1
ATOM 1589 C CA . LYS A 1 198 ? 1.417 31.766 6.625 1 93.69 198 LYS A CA 1
ATOM 1590 C C . LYS A 1 198 ? 2.076 30.484 6.133 1 93.69 198 LYS A C 1
ATOM 1592 O O . LYS A 1 198 ? 1.413 29.625 5.539 1 93.69 198 LYS A O 1
ATOM 1597 N N . ILE A 1 199 ? 3.412 30.406 6.285 1 96.94 199 ILE A N 1
ATOM 1598 C CA . ILE A 1 199 ? 4.184 29.203 5.973 1 96.94 199 ILE A CA 1
ATOM 1599 C C . ILE A 1 199 ? 5.023 28.797 7.18 1 96.94 199 ILE A C 1
ATOM 1601 O O . ILE A 1 199 ? 5.715 29.641 7.773 1 96.94 199 ILE A O 1
ATOM 1605 N N . THR A 1 200 ? 4.883 27.688 7.594 1 98.31 200 THR A N 1
ATOM 1606 C CA . THR A 1 200 ? 5.699 27.203 8.703 1 98.31 200 THR A CA 1
ATOM 1607 C C . THR A 1 200 ? 7.105 26.844 8.227 1 98.31 200 THR A C 1
ATOM 1609 O O . THR A 1 200 ? 7.305 26.531 7.055 1 98.31 200 THR A O 1
ATOM 1612 N N . PRO A 1 201 ? 8.055 26.922 9.188 1 98.38 201 PRO A N 1
ATOM 1613 C CA . PRO A 1 201 ? 9.312 26.234 8.852 1 98.38 201 PRO A CA 1
ATOM 1614 C C . PRO A 1 201 ? 9.133 24.734 8.617 1 98.38 201 PRO A C 1
ATOM 1616 O O . PRO A 1 201 ? 8.125 24.156 9.031 1 98.38 201 PRO A O 1
ATOM 1619 N N . TRP A 1 202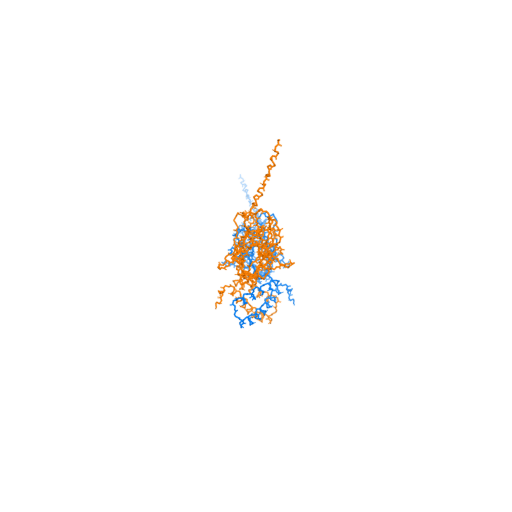 ? 10.078 24.109 7.934 1 98.75 202 TRP A N 1
ATOM 1620 C CA . TRP A 1 202 ? 10.078 22.656 7.793 1 98.75 202 TRP A CA 1
ATOM 1621 C C . TRP A 1 202 ? 10.305 21.969 9.141 1 98.75 202 TRP A C 1
ATOM 1623 O O . TRP A 1 202 ? 11.07 22.469 9.969 1 98.75 202 TRP A O 1
ATOM 1633 N N . SER A 1 203 ? 9.672 20.938 9.289 1 98.88 203 SER A N 1
ATOM 1634 C CA . SER A 1 203 ? 9.906 20.141 10.484 1 98.88 203 SER A CA 1
ATOM 1635 C C . SER A 1 203 ? 11.32 19.578 10.5 1 98.88 203 SER A C 1
ATOM 1637 O O . SER A 1 203 ? 12.023 19.609 9.492 1 98.88 203 SER A O 1
ATOM 1639 N N . SER A 1 204 ? 11.664 19.125 11.734 1 98.5 204 SER A N 1
ATOM 1640 C CA . SER A 1 204 ? 12.875 18.312 11.781 1 98.5 204 SER A CA 1
ATOM 1641 C C . SER A 1 204 ? 12.727 17.062 10.922 1 98.5 204 SER A C 1
ATOM 1643 O O . SER A 1 204 ? 11.617 16.547 10.742 1 98.5 204 SER A O 1
ATOM 1645 N N . GLU A 1 205 ? 13.828 16.641 10.438 1 98.44 205 GLU A N 1
ATOM 1646 C CA . GLU A 1 205 ? 13.836 15.422 9.641 1 98.44 205 GLU A CA 1
ATOM 1647 C C . GLU A 1 205 ? 13.781 14.188 10.523 1 98.44 205 GLU A C 1
ATOM 1649 O O . GLU A 1 205 ? 14.484 14.102 11.531 1 98.44 205 GLU A O 1
ATOM 1654 N N . VAL A 1 206 ? 12.867 13.352 10.227 1 98.81 206 VAL A N 1
ATOM 1655 C CA . VAL A 1 206 ? 12.789 12.062 10.906 1 98.81 206 VAL A CA 1
ATOM 1656 C C . VAL A 1 206 ? 13.023 10.93 9.914 1 98.81 206 VAL A C 1
ATOM 1658 O O . VAL A 1 206 ? 12.477 10.945 8.805 1 98.81 206 VAL A O 1
ATOM 1661 N N . CYS A 1 207 ? 13.859 9.992 10.312 1 98.62 207 CYS A N 1
ATOM 1662 C CA . CYS A 1 207 ? 14.18 8.891 9.414 1 98.62 207 CYS A CA 1
ATOM 1663 C C . CYS A 1 207 ? 13.828 7.551 10.047 1 98.62 207 CYS A C 1
ATOM 1665 O O . CYS A 1 207 ? 13.789 7.426 11.266 1 98.62 207 CYS A O 1
ATOM 1667 N N . LEU A 1 208 ? 13.516 6.625 9.203 1 98.56 208 LEU A N 1
ATOM 1668 C CA . LEU A 1 208 ? 13.18 5.266 9.609 1 98.56 208 LEU A CA 1
ATOM 1669 C C . LEU A 1 208 ? 13.672 4.25 8.586 1 98.56 208 LEU A C 1
ATOM 1671 O O . LEU A 1 208 ? 13.547 4.477 7.375 1 98.56 208 LEU A O 1
ATOM 1675 N N . THR A 1 209 ? 14.344 3.203 9.039 1 96.94 209 THR A N 1
ATOM 1676 C CA . THR A 1 209 ? 14.68 2.059 8.203 1 96.94 209 THR A CA 1
ATOM 1677 C C . THR A 1 209 ? 13.75 0.884 8.5 1 96.94 209 THR A C 1
ATOM 1679 O O . THR A 1 209 ? 13.898 0.211 9.523 1 96.94 209 THR A O 1
ATOM 1682 N N . PRO A 1 210 ? 12.852 0.681 7.586 1 96.5 210 PRO A N 1
ATOM 1683 C CA . PRO A 1 210 ? 11.891 -0.379 7.883 1 96.5 210 PRO A CA 1
ATOM 1684 C C . PRO A 1 210 ? 12.461 -1.777 7.66 1 96.5 210 PRO A C 1
ATOM 1686 O O . PRO A 1 210 ? 13.438 -1.939 6.922 1 96.5 210 PRO A O 1
ATOM 1689 N N . LYS A 1 211 ? 11.812 -2.73 8.32 1 93.5 211 LYS A N 1
ATOM 1690 C CA . LYS A 1 211 ? 12.102 -4.129 8 1 93.5 211 LYS A CA 1
ATOM 1691 C C . LYS A 1 211 ? 11.664 -4.465 6.578 1 93.5 211 LYS A C 1
ATOM 1693 O O . LYS A 1 211 ? 10.688 -3.906 6.07 1 93.5 211 LYS A O 1
ATOM 1698 N N . LYS A 1 212 ? 12.492 -5.383 6.031 1 95.06 212 LYS A N 1
ATOM 1699 C CA . LYS A 1 212 ? 12.109 -5.832 4.695 1 95.06 212 LYS A CA 1
ATOM 1700 C C . LYS A 1 212 ? 10.883 -6.738 4.754 1 95.06 212 LYS A C 1
ATOM 1702 O O . LYS A 1 212 ? 10.82 -7.656 5.574 1 95.06 212 LYS A O 1
ATOM 1707 N N . ASN A 1 213 ? 9.898 -6.402 3.957 1 95.69 213 ASN A N 1
ATOM 1708 C CA . ASN A 1 213 ? 8.672 -7.184 3.852 1 95.69 213 ASN A CA 1
ATOM 1709 C C . ASN A 1 213 ? 7.969 -6.945 2.52 1 95.69 213 ASN A C 1
ATOM 1711 O O . ASN A 1 213 ? 8.328 -6.031 1.776 1 95.69 213 ASN A O 1
ATOM 1715 N N . VAL A 1 214 ? 7.047 -7.82 2.203 1 97 214 VAL A N 1
ATOM 1716 C CA . VAL A 1 214 ? 6.211 -7.629 1.023 1 97 214 VAL A CA 1
ATOM 1717 C C . VAL A 1 214 ? 4.949 -6.855 1.406 1 97 214 VAL A C 1
ATOM 1719 O O . VAL A 1 214 ? 4.047 -7.402 2.045 1 97 214 VAL A O 1
ATOM 1722 N N . TYR A 1 215 ? 4.902 -5.594 0.985 1 96.19 215 TYR A N 1
ATOM 1723 C CA . TYR A 1 215 ? 3.773 -4.73 1.32 1 96.19 215 TYR A CA 1
ATOM 1724 C C . TYR A 1 215 ? 2.707 -4.781 0.233 1 96.19 215 TYR A C 1
ATOM 1726 O O . TYR A 1 215 ? 2.893 -4.227 -0.853 1 96.19 215 TYR A O 1
ATOM 1734 N N . THR A 1 216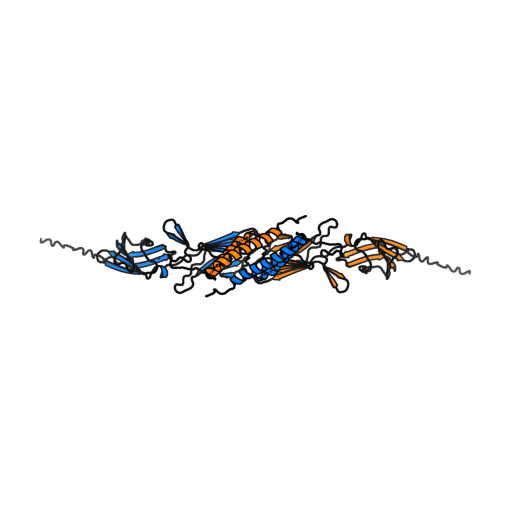 ? 1.598 -5.434 0.527 1 95.94 216 THR A N 1
ATOM 1735 C CA . THR A 1 216 ? 0.494 -5.535 -0.421 1 95.94 216 THR A CA 1
ATOM 1736 C C . THR A 1 216 ? -0.659 -4.625 -0.008 1 95.94 216 THR A C 1
ATOM 1738 O O . THR A 1 216 ? -0.624 -4.02 1.064 1 95.94 216 THR A O 1
ATOM 1741 N N . CYS A 1 217 ? -1.613 -4.418 -0.917 1 94.94 217 CYS A N 1
ATOM 1742 C CA . CYS A 1 217 ? -2.77 -3.557 -0.697 1 94.94 217 CYS A CA 1
ATOM 1743 C C . CYS A 1 217 ? -4.023 -4.16 -1.314 1 94.94 217 CYS A C 1
ATOM 1745 O O . CYS A 1 217 ? -4.008 -4.605 -2.463 1 94.94 217 CYS A O 1
ATOM 1747 N N . ALA A 1 218 ? -5.066 -4.246 -0.519 1 94.44 218 ALA A N 1
ATOM 1748 C CA . ALA A 1 218 ? -6.316 -4.785 -1.046 1 94.44 218 ALA A CA 1
ATOM 1749 C C . ALA A 1 218 ? -6.996 -3.785 -1.973 1 94.44 218 ALA A C 1
ATOM 1751 O O . ALA A 1 218 ? -7.422 -4.141 -3.076 1 94.44 218 ALA A O 1
ATOM 1752 N N . ILE A 1 219 ? -7.094 -2.562 -1.496 1 95.62 219 ILE A N 1
ATOM 1753 C CA . ILE A 1 219 ? -7.703 -1.495 -2.281 1 95.62 219 ILE A CA 1
ATOM 1754 C C . ILE A 1 219 ? -6.91 -0.202 -2.098 1 95.62 219 ILE A C 1
ATOM 1756 O O . ILE A 1 219 ? -6.902 0.378 -1.01 1 95.62 219 ILE A O 1
ATOM 1760 N N . ARG A 1 220 ? -6.34 0.315 -3.154 1 94.69 220 ARG A N 1
ATOM 1761 C CA . ARG A 1 220 ? -5.633 1.591 -3.127 1 94.69 220 ARG A CA 1
ATOM 1762 C C . ARG A 1 220 ? -6.547 2.732 -3.559 1 94.69 220 ARG A C 1
ATOM 1764 O O . ARG A 1 220 ? -6.543 3.803 -2.949 1 94.69 220 ARG A O 1
ATOM 1771 N N . SER A 1 221 ? -7.203 2.463 -4.566 1 93 221 SER A N 1
ATOM 1772 C CA . SER A 1 221 ? -8.117 3.408 -5.195 1 93 221 SER A CA 1
ATOM 1773 C C . SER A 1 221 ? -9.305 2.691 -5.836 1 93 221 SER A C 1
ATOM 1775 O O . SER A 1 221 ? -9.43 1.471 -5.719 1 93 221 SER A O 1
ATOM 1777 N N . LYS A 1 222 ? -10.117 3.486 -6.449 1 94.44 222 LYS A N 1
ATOM 1778 C CA . LYS A 1 222 ? -11.305 2.912 -7.074 1 94.44 222 LYS A CA 1
ATOM 1779 C C . LYS A 1 222 ? -10.922 1.939 -8.188 1 94.44 222 LYS A C 1
ATOM 1781 O O . LYS A 1 222 ? -11.656 0.986 -8.461 1 94.44 222 LYS A O 1
ATOM 1786 N N . GLU A 1 223 ? -9.734 2.107 -8.734 1 93.44 223 GLU A N 1
ATOM 1787 C CA . GLU A 1 223 ? -9.281 1.271 -9.844 1 93.44 223 GLU A CA 1
ATOM 1788 C C . GLU A 1 223 ? -8.945 -0.141 -9.375 1 93.44 223 GLU A C 1
ATOM 1790 O O . GLU A 1 223 ? -8.852 -1.067 -10.18 1 93.44 223 GLU A O 1
ATOM 1795 N N . ASP A 1 224 ? -8.812 -0.336 -8.055 1 95.62 224 ASP A N 1
ATOM 1796 C CA . ASP A 1 224 ? -8.461 -1.634 -7.492 1 95.62 224 ASP A CA 1
ATOM 1797 C C . ASP A 1 224 ? -9.711 -2.438 -7.137 1 95.62 224 ASP A C 1
ATOM 1799 O O . ASP A 1 224 ? -9.625 -3.637 -6.855 1 95.62 224 ASP A O 1
ATOM 1803 N N . VAL A 1 225 ? -10.859 -1.782 -7.152 1 96.5 225 VAL A N 1
ATOM 1804 C CA . VAL A 1 225 ? -12.07 -2.408 -6.625 1 96.5 225 VAL A CA 1
ATOM 1805 C C . VAL A 1 225 ? -12.422 -3.633 -7.461 1 96.5 225 VAL A C 1
ATOM 1807 O O . VAL A 1 225 ? -12.797 -4.676 -6.922 1 96.5 225 VAL A O 1
ATOM 1810 N N . PRO A 1 226 ? -12.266 -3.572 -8.789 1 96.12 226 PRO A N 1
ATOM 1811 C CA . PRO A 1 226 ? -12.555 -4.785 -9.562 1 96.12 226 PRO A CA 1
ATOM 1812 C C . PRO A 1 226 ? -11.656 -5.957 -9.188 1 96.12 226 PRO A C 1
ATOM 1814 O O . PRO A 1 226 ? -12.125 -7.094 -9.086 1 96.12 226 PRO A O 1
ATOM 1817 N N . ASN A 1 227 ? -10.383 -5.715 -8.977 1 94.75 227 ASN A N 1
ATOM 1818 C CA . ASN A 1 227 ? -9.461 -6.773 -8.57 1 94.75 227 ASN A CA 1
ATOM 1819 C C . ASN A 1 227 ? -9.836 -7.348 -7.203 1 94.75 227 ASN A C 1
ATOM 1821 O O . ASN A 1 227 ? -9.773 -8.562 -6.996 1 94.75 227 ASN A O 1
ATOM 1825 N N . PHE A 1 228 ? -10.172 -6.48 -6.336 1 96.12 228 PHE A N 1
ATOM 1826 C CA . PHE A 1 228 ? -10.641 -6.906 -5.02 1 96.12 228 PHE A CA 1
ATOM 1827 C C . PHE A 1 228 ? -11.867 -7.797 -5.148 1 96.12 228 PHE A C 1
ATOM 1829 O O . PHE A 1 228 ? -11.938 -8.859 -4.52 1 96.12 228 PHE A O 1
ATOM 1836 N N . LYS A 1 229 ? -12.773 -7.285 -5.918 1 97.12 229 LYS A N 1
ATOM 1837 C CA . LYS A 1 229 ? -14 -8.039 -6.148 1 97.12 229 LYS A CA 1
ATOM 1838 C C . LYS A 1 229 ? -13.703 -9.422 -6.711 1 97.12 229 LYS A C 1
ATOM 1840 O O . LYS A 1 229 ? -14.273 -10.422 -6.258 1 97.12 229 LYS A O 1
ATOM 1845 N N . ASP A 1 230 ? -12.844 -9.516 -7.66 1 96.38 230 ASP A N 1
ATOM 1846 C CA . ASP A 1 230 ? -12.492 -10.781 -8.289 1 96.38 230 ASP A CA 1
ATOM 1847 C C . ASP A 1 230 ? -11.875 -11.742 -7.281 1 96.38 230 ASP A C 1
ATOM 1849 O O . ASP A 1 230 ? -12.211 -12.93 -7.258 1 96.38 230 ASP A O 1
ATOM 1853 N N . LYS A 1 231 ? -10.977 -11.281 -6.496 1 95.62 231 LYS A N 1
ATOM 1854 C CA . LYS A 1 231 ? -10.352 -12.125 -5.484 1 95.62 231 LYS A CA 1
ATOM 1855 C C . LYS A 1 231 ? -11.383 -12.664 -4.5 1 95.62 231 LYS A C 1
ATOM 1857 O O . LYS A 1 231 ? -11.406 -13.859 -4.199 1 95.62 231 LYS A O 1
ATOM 1862 N N . MET A 1 232 ? -12.25 -11.734 -4.043 1 95.81 232 MET A N 1
ATOM 1863 C CA . MET A 1 232 ? -13.25 -12.148 -3.066 1 95.81 232 MET A CA 1
ATOM 1864 C C . MET A 1 232 ? -14.242 -13.133 -3.686 1 95.81 232 MET A C 1
ATOM 1866 O O . MET A 1 232 ? -14.734 -14.039 -3.008 1 95.81 232 MET A O 1
ATOM 1870 N N . ALA A 1 233 ? -14.516 -12.906 -4.949 1 95.88 233 ALA A N 1
ATOM 1871 C CA . ALA A 1 233 ? -15.375 -13.867 -5.648 1 95.88 233 ALA A CA 1
ATOM 1872 C C . ALA A 1 233 ? -14.75 -15.258 -5.641 1 95.88 233 ALA A C 1
ATOM 1874 O O . ALA A 1 233 ? -15.453 -16.266 -5.48 1 95.88 233 ALA A O 1
ATOM 1875 N N . ARG A 1 234 ? -13.461 -15.336 -5.812 1 94.5 234 ARG A N 1
ATOM 1876 C CA . ARG A 1 234 ? -12.758 -16.625 -5.758 1 94.5 234 ARG A CA 1
ATOM 1877 C C . ARG A 1 234 ? -12.812 -17.203 -4.355 1 94.5 234 ARG A C 1
ATOM 1879 O O . ARG A 1 234 ? -12.969 -18.422 -4.188 1 94.5 234 ARG A O 1
ATOM 1886 N N . VAL A 1 235 ? -12.703 -16.406 -3.373 1 94.38 235 VAL A N 1
ATOM 1887 C CA . VAL A 1 235 ? -12.812 -16.844 -1.985 1 94.38 235 VAL A CA 1
ATOM 1888 C C . VAL A 1 235 ? -14.195 -17.453 -1.744 1 94.38 235 VAL A C 1
ATOM 1890 O O . VAL A 1 235 ? -14.305 -18.547 -1.188 1 94.38 235 VAL A O 1
ATOM 1893 N N . ILE A 1 236 ? -15.211 -16.719 -2.223 1 94.5 236 ILE A N 1
ATOM 1894 C CA . ILE A 1 236 ? -16.594 -17.188 -2.047 1 94.5 236 ILE A CA 1
ATOM 1895 C C . ILE A 1 236 ? -16.781 -18.531 -2.746 1 94.5 236 ILE A C 1
ATOM 1897 O O . ILE A 1 236 ? -17.312 -19.469 -2.16 1 94.5 236 ILE A O 1
ATOM 1901 N N . LYS A 1 237 ? -16.266 -18.594 -3.93 1 92.38 237 LYS A N 1
ATOM 1902 C CA . LYS A 1 237 ? -16.422 -19.812 -4.73 1 92.38 237 LYS A CA 1
ATOM 1903 C C . LYS A 1 237 ? -15.734 -21 -4.07 1 92.38 237 LYS A C 1
ATOM 1905 O O . LYS A 1 237 ? -16.234 -22.125 -4.125 1 92.38 237 LYS A O 1
ATOM 1910 N N . ARG A 1 238 ? -14.648 -20.766 -3.406 1 89.31 238 ARG A N 1
ATOM 1911 C CA . ARG A 1 238 ? -13.828 -21.859 -2.906 1 89.31 238 ARG A CA 1
ATOM 1912 C C . ARG A 1 238 ? -14.195 -22.203 -1.466 1 89.31 238 ARG A C 1
ATOM 1914 O O . ARG A 1 238 ? -13.992 -23.328 -1.023 1 89.31 238 ARG A O 1
ATOM 1921 N N . LYS A 1 239 ? -14.711 -21.359 -0.748 1 91 239 LYS A N 1
ATOM 1922 C CA . LYS A 1 239 ? -14.906 -21.578 0.681 1 91 239 LYS A CA 1
ATOM 1923 C C . LYS A 1 239 ? -16.375 -21.875 0.998 1 91 239 LYS A C 1
ATOM 1925 O O . LYS A 1 239 ? -16.688 -22.406 2.062 1 91 239 LYS A O 1
ATOM 1930 N N . PHE A 1 240 ? -17.266 -21.531 0.107 1 91.56 240 PHE A N 1
ATOM 1931 C CA . PHE A 1 240 ? -18.672 -21.625 0.441 1 91.56 240 PHE A CA 1
ATOM 1932 C C . PHE A 1 240 ? -19.406 -22.578 -0.516 1 91.56 240 PHE A C 1
ATOM 1934 O O . PHE A 1 240 ? -18.938 -22.797 -1.635 1 91.56 240 PHE A O 1
ATOM 1941 N N . ASN A 1 241 ? -20.531 -23.062 -0.083 1 90.88 241 ASN A N 1
ATOM 1942 C CA . ASN A 1 241 ? -21.328 -23.953 -0.912 1 90.88 241 ASN A CA 1
ATOM 1943 C C . ASN A 1 241 ? -22.109 -23.188 -1.976 1 90.88 241 ASN A C 1
ATOM 1945 O O . ASN A 1 241 ? -22.203 -21.953 -1.913 1 90.88 241 ASN A O 1
ATOM 1949 N N . LYS A 1 242 ? -22.703 -23.891 -2.875 1 90.19 242 LYS A N 1
ATOM 1950 C CA . LYS A 1 242 ? -23.359 -23.328 -4.047 1 90.19 242 LYS A CA 1
ATOM 1951 C C . LYS A 1 242 ? -24.547 -22.453 -3.637 1 90.19 242 LYS A C 1
ATOM 1953 O O . LYS A 1 242 ? -24.781 -21.406 -4.246 1 90.19 242 LYS A O 1
ATOM 1958 N N . GLN A 1 243 ? -25.266 -22.812 -2.641 1 88.44 243 GLN A N 1
ATOM 1959 C CA . GLN A 1 243 ? -26.438 -22.062 -2.193 1 88.44 243 GLN A CA 1
ATOM 1960 C C . GLN A 1 243 ? -26.031 -20.688 -1.679 1 88.44 243 GLN A C 1
ATOM 1962 O O . GLN A 1 243 ? -26.672 -19.688 -2.008 1 88.44 243 GLN A O 1
ATOM 1967 N N . SER A 1 244 ? -24.953 -20.656 -0.931 1 92 244 SER A N 1
ATOM 1968 C CA . SER A 1 244 ? -24.484 -19.406 -0.335 1 92 244 SER A CA 1
ATOM 1969 C C . SER A 1 244 ? -23.766 -18.547 -1.362 1 92 244 SER A C 1
ATOM 1971 O O . SER A 1 244 ? -23.734 -17.312 -1.239 1 92 244 SER A O 1
ATOM 1973 N N . GLN A 1 245 ? -23.234 -19.172 -2.4 1 93.38 245 GLN A N 1
ATOM 1974 C CA . GLN A 1 245 ? -22.391 -18.469 -3.371 1 93.38 245 GLN A CA 1
ATOM 1975 C C . GLN A 1 245 ? -23.172 -17.422 -4.133 1 93.38 245 GLN A C 1
ATOM 1977 O O . GLN A 1 245 ? -22.688 -16.297 -4.344 1 93.38 245 GLN A O 1
ATOM 1982 N N . SER A 1 246 ? -24.375 -17.781 -4.453 1 92.06 246 SER A N 1
ATOM 1983 C CA . SER A 1 246 ? -25.172 -16.859 -5.238 1 92.06 246 SER A CA 1
ATOM 1984 C C . SER A 1 246 ? -25.469 -15.578 -4.461 1 92.06 246 SER A C 1
ATOM 1986 O O . SER A 1 246 ? -25.25 -14.469 -4.969 1 92.06 246 SER A O 1
ATOM 1988 N N . TYR A 1 247 ? -25.906 -15.711 -3.277 1 93.38 247 TYR A N 1
ATOM 1989 C CA . TYR A 1 247 ? -26.219 -14.57 -2.424 1 93.38 247 TYR A CA 1
ATOM 1990 C C . TYR A 1 247 ? -24.969 -13.75 -2.133 1 93.38 247 TYR A C 1
ATOM 1992 O O . TYR A 1 247 ? -24.984 -12.523 -2.264 1 93.38 247 TYR A O 1
ATOM 2000 N N . LEU A 1 248 ? -23.922 -14.391 -1.781 1 95.38 248 LEU A N 1
ATOM 2001 C CA . LEU A 1 248 ? -22.688 -13.711 -1.385 1 95.38 248 LEU A CA 1
ATOM 2002 C C . LEU A 1 248 ? -22.078 -12.961 -2.564 1 95.38 248 LEU A C 1
ATOM 2004 O O . LEU A 1 248 ? -21.531 -11.875 -2.395 1 95.38 248 LEU A O 1
ATOM 2008 N N . THR A 1 249 ? -22.188 -13.523 -3.701 1 95.56 249 THR A N 1
ATOM 2009 C CA . THR A 1 249 ? -21.625 -12.883 -4.891 1 95.56 249 THR A CA 1
ATOM 2010 C C . THR A 1 249 ? -22.391 -11.602 -5.219 1 95.56 249 THR A C 1
ATOM 2012 O O . THR A 1 249 ? -21.797 -10.594 -5.59 1 95.56 249 THR A O 1
ATOM 2015 N N . LYS A 1 250 ? -23.688 -11.688 -5.105 1 94.5 250 LYS A N 1
ATOM 2016 C CA . LYS A 1 250 ? -24.5 -10.5 -5.324 1 94.5 250 LYS A CA 1
ATOM 2017 C C . LYS A 1 250 ? -24.188 -9.414 -4.297 1 94.5 250 LYS A C 1
ATOM 2019 O O . LYS A 1 250 ? -24.062 -8.242 -4.645 1 94.5 250 LYS A O 1
ATOM 2024 N N . PHE A 1 251 ? -24.078 -9.859 -3.119 1 95.81 251 PHE A N 1
ATOM 2025 C CA . PHE A 1 251 ? -23.734 -8.953 -2.025 1 95.81 251 PHE A CA 1
ATOM 2026 C C . PHE A 1 251 ? -22.375 -8.312 -2.246 1 95.81 251 PHE A C 1
ATOM 2028 O O . PHE A 1 251 ? -22.203 -7.117 -2.018 1 95.81 251 PHE A O 1
ATOM 2035 N N . LEU A 1 252 ? -21.469 -9.07 -2.66 1 96.94 252 LEU A N 1
ATOM 2036 C CA . LEU A 1 252 ? -20.125 -8.578 -2.998 1 96.94 252 LEU A CA 1
ATOM 2037 C C . LEU A 1 252 ? -20.203 -7.535 -4.109 1 96.94 252 LEU A C 1
ATOM 2039 O O . LEU A 1 252 ? -19.5 -6.52 -4.062 1 96.94 252 LEU A O 1
ATOM 2043 N N . GLY A 1 253 ? -20.984 -7.812 -5.098 1 97.06 253 GLY A N 1
ATOM 2044 C CA . GLY A 1 253 ? -21.172 -6.855 -6.176 1 97.06 253 GLY A CA 1
ATOM 2045 C C . GLY A 1 253 ? -21.672 -5.508 -5.699 1 97.06 253 GLY A C 1
ATOM 2046 O O . GLY A 1 253 ? -21.125 -4.469 -6.078 1 97.06 253 GLY A O 1
ATOM 2047 N N . SER A 1 254 ? -22.641 -5.555 -4.852 1 95.88 254 SER A N 1
ATOM 2048 C CA . SER A 1 254 ? -23.203 -4.328 -4.289 1 95.88 254 SER A CA 1
ATOM 2049 C C . SER A 1 254 ? -22.172 -3.59 -3.439 1 95.88 254 SER A C 1
ATOM 2051 O O . SER A 1 254 ? -22.016 -2.373 -3.564 1 95.88 254 SER A O 1
ATOM 2053 N N . THR A 1 255 ? -21.562 -4.312 -2.631 1 96.44 255 THR A N 1
ATOM 2054 C CA . THR A 1 255 ? -20.562 -3.727 -1.755 1 96.44 255 THR A CA 1
ATOM 2055 C C . THR A 1 255 ? -19.438 -3.082 -2.572 1 96.44 255 THR A C 1
ATOM 2057 O O . THR A 1 255 ? -18.984 -1.979 -2.254 1 96.44 255 THR A O 1
ATOM 2060 N N . SER A 1 256 ? -19 -3.771 -3.59 1 97.19 256 SER A N 1
ATOM 2061 C CA . SER A 1 256 ? -17.953 -3.248 -4.461 1 97.19 256 SER A CA 1
ATOM 2062 C C . SER A 1 256 ? -18.375 -1.942 -5.121 1 97.19 256 SER A C 1
ATOM 2064 O O . SER A 1 256 ? -17.594 -1.001 -5.219 1 97.19 256 SER A O 1
ATOM 2066 N N . ASN A 1 257 ? -19.594 -1.921 -5.559 1 96.38 257 ASN A N 1
ATOM 2067 C CA . ASN A 1 257 ? -20.125 -0.699 -6.152 1 96.38 257 ASN A CA 1
ATOM 2068 C C . ASN A 1 257 ? -20.156 0.447 -5.145 1 96.38 257 ASN A C 1
ATOM 2070 O O . ASN A 1 257 ? -19.844 1.588 -5.484 1 96.38 257 ASN A O 1
ATOM 2074 N N . ASP A 1 258 ? -20.562 0.14 -3.965 1 95.94 258 ASP A N 1
ATOM 2075 C CA . ASP A 1 258 ? -20.609 1.144 -2.906 1 95.94 258 ASP A CA 1
ATOM 2076 C C . ASP A 1 258 ? -19.219 1.687 -2.607 1 95.94 258 ASP A C 1
ATOM 2078 O O . ASP A 1 258 ? -19.031 2.896 -2.467 1 95.94 258 ASP A O 1
ATOM 2082 N N . VAL A 1 259 ? -18.266 0.79 -2.492 1 96.44 259 VAL A N 1
ATOM 2083 C CA . VAL A 1 259 ? -16.891 1.191 -2.232 1 96.44 259 VAL A CA 1
ATOM 2084 C C . VAL A 1 259 ? -16.406 2.104 -3.354 1 96.44 259 VAL A C 1
ATOM 2086 O O . VAL A 1 259 ? -15.773 3.133 -3.094 1 96.44 259 VAL A O 1
ATOM 2089 N N . THR A 1 260 ? -16.688 1.724 -4.582 1 96.19 260 THR A N 1
ATOM 2090 C CA . THR A 1 260 ? -16.328 2.541 -5.73 1 96.19 260 THR A CA 1
ATOM 2091 C C . THR A 1 260 ? -16.922 3.939 -5.617 1 96.19 260 THR A C 1
ATOM 2093 O O . THR A 1 260 ? -16.25 4.934 -5.902 1 96.19 260 THR A O 1
ATOM 2096 N N . THR A 1 261 ? -18.141 4.008 -5.227 1 94.38 261 THR A N 1
ATOM 2097 C CA . THR A 1 261 ? -18.844 5.277 -5.07 1 94.38 261 THR A CA 1
ATOM 2098 C C . THR A 1 261 ? -18.125 6.16 -4.051 1 94.38 261 THR A C 1
ATOM 2100 O O . THR A 1 261 ? -17.859 7.332 -4.32 1 94.38 261 THR A O 1
ATOM 2103 N N . PHE A 1 262 ? -17.797 5.629 -2.943 1 94.75 262 PHE A N 1
ATOM 2104 C CA . PHE A 1 262 ? -17.156 6.414 -1.896 1 94.75 262 PHE A CA 1
ATOM 2105 C C . PHE A 1 262 ? -15.758 6.852 -2.326 1 94.75 262 PHE A C 1
ATOM 2107 O O . PHE A 1 262 ? -15.375 8 -2.123 1 94.75 262 PHE A O 1
ATOM 2114 N N . LEU A 1 263 ? -15.023 5.941 -2.938 1 94.5 263 LEU A N 1
ATOM 2115 C CA . LEU A 1 263 ? -13.68 6.281 -3.387 1 94.5 263 LEU A CA 1
ATOM 2116 C C . LEU A 1 263 ? -13.727 7.344 -4.48 1 94.5 263 LEU A C 1
ATOM 2118 O O . LEU A 1 263 ? -12.805 8.156 -4.602 1 94.5 263 LEU A O 1
ATOM 2122 N N . SER A 1 264 ? -14.773 7.375 -5.234 1 93.25 264 SER A N 1
ATOM 2123 C CA . SER A 1 264 ? -14.922 8.367 -6.293 1 93.25 264 SER A CA 1
ATOM 2124 C C . SER A 1 264 ? -15.156 9.758 -5.715 1 93.25 264 SER A C 1
ATOM 2126 O O . SER A 1 264 ? -14.961 10.766 -6.398 1 93.25 264 SER A O 1
ATOM 2128 N N . MET A 1 265 ? -15.633 9.812 -4.461 1 91.38 265 MET A N 1
ATOM 2129 C CA . MET A 1 265 ? -15.891 11.094 -3.811 1 91.38 265 MET A CA 1
ATOM 2130 C C . MET A 1 265 ? -14.586 11.852 -3.566 1 91.38 265 MET A C 1
ATOM 2132 O O . MET A 1 265 ? -14.602 13.078 -3.398 1 91.38 265 MET A O 1
ATOM 2136 N N . LEU A 1 266 ? -13.477 11.133 -3.439 1 88.12 266 LEU A N 1
ATOM 2137 C CA . LEU A 1 266 ? -12.188 11.766 -3.195 1 88.12 266 LEU A CA 1
ATOM 2138 C C . LEU A 1 266 ? -11.797 12.672 -4.355 1 88.12 266 LEU A C 1
ATOM 2140 O O . LEU A 1 266 ? -11.141 13.703 -4.152 1 88.12 266 LEU A O 1
ATOM 2144 N N . ASN A 1 267 ? -12.195 12.312 -5.566 1 80.25 267 ASN A N 1
ATOM 2145 C CA . ASN A 1 267 ? -11.82 13.07 -6.762 1 80.25 267 ASN A CA 1
ATOM 2146 C C . ASN A 1 267 ? -12.867 14.125 -7.102 1 80.25 267 ASN A C 1
ATOM 2148 O O . ASN A 1 267 ? -12.719 14.867 -8.078 1 80.25 267 ASN A O 1
ATOM 2152 N N . LEU A 1 268 ? -13.961 14.125 -6.383 1 70 268 LEU A N 1
ATOM 2153 C CA . LEU A 1 268 ? -14.984 15.125 -6.637 1 70 268 LEU A CA 1
ATOM 2154 C C . LEU A 1 268 ? -14.531 16.5 -6.16 1 70 268 LEU A C 1
ATOM 2156 O O . LEU A 1 268 ? -13.859 16.625 -5.133 1 70 268 LEU A O 1
ATOM 2160 N N . THR A 1 269 ? -14.562 17.453 -7.145 1 58.84 269 THR A N 1
ATOM 2161 C CA . THR A 1 269 ? -14.367 18.828 -6.723 1 58.84 269 THR A CA 1
ATOM 2162 C C . THR A 1 269 ? -15.43 19.25 -5.711 1 58.84 269 THR A C 1
ATOM 2164 O O . THR A 1 269 ? -16.547 18.734 -5.73 1 58.84 269 THR A O 1
ATOM 2167 N N . LYS A 1 270 ? -15.023 19.953 -4.586 1 52.94 270 LYS A N 1
ATOM 2168 C CA . LYS A 1 270 ? -15.938 20.438 -3.555 1 52.94 270 LYS A CA 1
ATOM 2169 C C . LYS A 1 270 ? -17.234 20.938 -4.168 1 52.94 270 LYS A C 1
ATOM 2171 O O . LYS A 1 270 ? -17.219 21.625 -5.199 1 52.94 270 LYS A O 1
ATOM 2176 N N . TYR A 1 271 ? -18.438 20.312 -3.949 1 40.84 271 TYR A N 1
ATOM 2177 C CA . TYR A 1 271 ? -19.688 20.938 -4.32 1 40.84 271 TYR A CA 1
ATOM 2178 C C . TYR A 1 271 ? -19.797 22.344 -3.738 1 40.84 271 TYR A C 1
ATOM 2180 O O . TYR A 1 271 ? -19.594 22.547 -2.539 1 40.84 271 TYR A O 1
ATOM 2188 N N . SER A 1 272 ? -19.359 23.344 -4.477 1 36.09 272 SER A N 1
ATOM 2189 C CA . SER A 1 272 ? -19.891 24.656 -4.121 1 36.09 272 SER A CA 1
ATOM 2190 C C . SER A 1 272 ? -21.406 24.594 -3.934 1 36.09 272 SER A C 1
ATOM 2192 O O . SER A 1 272 ? -22.094 23.844 -4.629 1 36.09 272 SER A O 1
ATOM 2194 N N . MET B 1 1 ? 48.312 -80.625 -57.906 1 31.52 1 MET B N 1
ATOM 2195 C CA . MET B 1 1 ? 48.25 -79.625 -56.875 1 31.52 1 MET B CA 1
ATOM 2196 C C . MET B 1 1 ? 46.812 -79.188 -56.625 1 31.52 1 MET B C 1
ATOM 2198 O O . MET B 1 1 ? 46.156 -78.625 -57.531 1 31.52 1 MET B O 1
ATOM 2202 N N . ARG B 1 2 ? 46.031 -79.938 -55.75 1 49.38 2 ARG B N 1
ATOM 2203 C CA . ARG B 1 2 ? 44.656 -79.812 -55.312 1 49.38 2 ARG B CA 1
ATOM 2204 C C . ARG B 1 2 ? 44.438 -78.5 -54.594 1 49.38 2 ARG B C 1
ATOM 2206 O O . ARG B 1 2 ? 45.062 -78.25 -53.562 1 49.38 2 ARG B O 1
ATOM 2213 N N . TYR B 1 3 ? 44 -77.438 -55.219 1 40.28 3 TYR B N 1
ATOM 2214 C CA . TYR B 1 3 ? 43.625 -76.125 -54.656 1 40.28 3 TYR B CA 1
ATOM 2215 C C . TYR B 1 3 ? 42.531 -76.25 -53.625 1 40.28 3 TYR B C 1
ATOM 2217 O O . TYR B 1 3 ? 41.438 -76.75 -53.938 1 40.28 3 TYR B O 1
ATOM 2225 N N . ILE B 1 4 ? 42.875 -76.25 -52.312 1 50.78 4 ILE B N 1
ATOM 2226 C CA . ILE B 1 4 ? 41.875 -76.25 -51.25 1 50.78 4 ILE B CA 1
ATOM 2227 C C . ILE B 1 4 ? 41.281 -74.875 -51.094 1 50.78 4 ILE B C 1
ATOM 2229 O O . ILE B 1 4 ? 42 -73.938 -50.812 1 50.78 4 ILE B O 1
ATOM 2233 N N . ILE B 1 5 ? 40.094 -74.5 -51.594 1 49.09 5 ILE B N 1
ATOM 2234 C CA . ILE B 1 5 ? 39.312 -73.25 -51.406 1 49.09 5 ILE B CA 1
ATOM 2235 C C . ILE B 1 5 ? 38.875 -73.188 -49.938 1 49.09 5 ILE B C 1
ATOM 2237 O O . ILE B 1 5 ? 38.156 -74 -49.469 1 49.09 5 ILE B O 1
ATOM 2241 N N . ILE B 1 6 ? 39.594 -72.562 -49.094 1 52.53 6 ILE B N 1
ATOM 2242 C CA . ILE B 1 6 ? 39.188 -72.25 -47.719 1 52.53 6 ILE B CA 1
ATOM 2243 C C . ILE B 1 6 ? 38.031 -71.25 -47.75 1 52.53 6 ILE B C 1
ATOM 2245 O O . ILE B 1 6 ? 38.188 -70.125 -48.219 1 52.53 6 ILE B O 1
ATOM 2249 N N . LEU B 1 7 ? 36.812 -71.688 -47.844 1 51.34 7 LEU B N 1
ATOM 2250 C CA . LEU B 1 7 ? 35.625 -70.875 -47.625 1 51.34 7 LEU B CA 1
ATOM 2251 C C . LEU B 1 7 ? 35.625 -70.312 -46.219 1 51.34 7 LEU B C 1
ATOM 2253 O O . LEU B 1 7 ? 35.438 -71.062 -45.25 1 51.34 7 LEU B O 1
ATOM 2257 N N . ALA B 1 8 ? 36.281 -69.188 -45.969 1 51.09 8 ALA B N 1
ATOM 2258 C CA . ALA B 1 8 ? 36.125 -68.438 -44.75 1 51.09 8 ALA B CA 1
ATOM 2259 C C . ALA B 1 8 ? 34.656 -68.062 -44.531 1 51.09 8 ALA B C 1
ATOM 2261 O O . ALA B 1 8 ? 34.094 -67.312 -45.281 1 51.09 8 ALA B O 1
ATOM 2262 N N . VAL B 1 9 ? 33.812 -68.875 -43.844 1 48.75 9 VAL B N 1
ATOM 2263 C CA . VAL B 1 9 ? 32.5 -68.5 -43.344 1 48.75 9 VAL B CA 1
ATOM 2264 C C . VAL B 1 9 ? 32.656 -67.312 -42.406 1 48.75 9 VAL B C 1
ATOM 2266 O O . VAL B 1 9 ? 33.312 -67.375 -41.375 1 48.75 9 VAL B O 1
ATOM 2269 N N . LEU B 1 10 ? 32.688 -66.125 -42.938 1 44.47 10 LEU B N 1
ATOM 2270 C CA . LEU B 1 10 ? 32.5 -64.938 -42.094 1 44.47 10 LEU B CA 1
ATOM 2271 C C . LEU B 1 10 ? 31.281 -65.062 -41.219 1 44.47 10 LEU B C 1
ATOM 2273 O O . LEU B 1 10 ? 30.156 -65.125 -41.688 1 44.47 10 LEU B O 1
ATOM 2277 N N . PHE B 1 11 ? 31.406 -65.812 -40.094 1 46.25 11 PHE B N 1
ATOM 2278 C CA . PHE B 1 11 ? 30.375 -65.688 -39.062 1 46.25 11 PHE B CA 1
ATOM 2279 C C . PHE B 1 11 ? 30.031 -64.25 -38.812 1 46.25 11 PHE B C 1
ATOM 2281 O O . PHE B 1 11 ? 30.859 -63.5 -38.281 1 46.25 11 PHE B O 1
ATOM 2288 N N . ILE B 1 12 ? 29.344 -63.688 -39.719 1 45.97 12 ILE B N 1
ATOM 2289 C CA . ILE B 1 12 ? 28.703 -62.469 -39.25 1 45.97 12 ILE B CA 1
ATOM 2290 C C . ILE B 1 12 ? 28.078 -62.688 -37.875 1 45.97 12 ILE B C 1
ATOM 2292 O O . ILE B 1 12 ? 27.125 -63.469 -37.75 1 45.97 12 ILE B O 1
ATOM 2296 N N . ASN B 1 13 ? 28.875 -62.906 -36.906 1 43.06 13 ASN B N 1
ATOM 2297 C CA . ASN B 1 13 ? 28.219 -62.781 -35.594 1 43.06 13 ASN B CA 1
ATOM 2298 C C . ASN B 1 13 ? 27.094 -61.719 -35.656 1 43.06 13 ASN B C 1
ATOM 2300 O O . ASN B 1 13 ? 27.344 -60.562 -35.906 1 43.06 13 ASN B O 1
ATOM 2304 N N . SER B 1 14 ? 26 -62.094 -36.062 1 46.62 14 SER B N 1
ATOM 2305 C CA . SER B 1 14 ? 24.844 -61.219 -35.875 1 46.62 14 SER B CA 1
ATOM 2306 C C . SER B 1 14 ? 24.875 -60.594 -34.5 1 46.62 14 SER B C 1
ATOM 2308 O O . SER B 1 14 ? 24.641 -61.25 -33.469 1 46.62 14 SER B O 1
ATOM 2310 N N . ILE B 1 15 ? 25.844 -59.844 -34.094 1 49.81 15 ILE B N 1
ATOM 2311 C CA . ILE B 1 15 ? 25.75 -59.031 -32.875 1 49.81 15 ILE B CA 1
ATOM 2312 C C . ILE B 1 15 ? 24.312 -58.594 -32.656 1 49.81 15 ILE B C 1
ATOM 2314 O O . ILE B 1 15 ? 23.734 -57.906 -33.5 1 49.81 15 ILE B O 1
ATOM 2318 N N . HIS B 1 16 ? 23.625 -59.469 -32 1 58.53 16 HIS B N 1
ATOM 2319 C CA . HIS B 1 16 ? 22.266 -59.094 -31.625 1 58.53 16 HIS B CA 1
ATOM 2320 C C . HIS B 1 16 ? 22.234 -57.719 -30.969 1 58.53 16 HIS B C 1
ATOM 2322 O O . HIS B 1 16 ? 22.922 -57.5 -29.969 1 58.53 16 HIS B O 1
ATOM 2328 N N . ALA B 1 17 ? 21.812 -56.719 -31.609 1 71.5 17 ALA B N 1
ATOM 2329 C CA . ALA B 1 17 ? 21.703 -55.344 -31.188 1 71.5 17 ALA B CA 1
ATOM 2330 C C . ALA B 1 17 ? 20.844 -55.219 -29.938 1 71.5 17 ALA B C 1
ATOM 2332 O O . ALA B 1 17 ? 19.781 -55.844 -29.844 1 71.5 17 ALA B O 1
ATOM 2333 N N . LYS B 1 18 ? 21.484 -54.844 -28.844 1 86.94 18 LYS B N 1
ATOM 2334 C CA . LYS B 1 18 ? 20.781 -54.625 -27.594 1 86.94 18 LYS B CA 1
ATOM 2335 C C . LYS B 1 18 ? 20.828 -53.125 -27.203 1 86.94 18 LYS B C 1
ATOM 2337 O O . LYS B 1 18 ? 21.781 -52.438 -27.547 1 86.94 18 LYS B O 1
ATOM 2342 N N . ILE B 1 19 ? 19.719 -52.688 -26.656 1 93.62 19 ILE B N 1
ATOM 2343 C CA . ILE B 1 19 ? 19.766 -51.344 -26.094 1 93.62 19 ILE B CA 1
ATOM 2344 C C . ILE B 1 19 ? 20.688 -51.312 -24.875 1 93.62 19 ILE B C 1
ATOM 2346 O O . ILE B 1 19 ? 20.672 -52.281 -24.078 1 93.62 19 ILE B O 1
ATOM 2350 N N . THR B 1 20 ? 21.469 -50.344 -24.703 1 95.06 20 THR B N 1
ATOM 2351 C CA . THR B 1 20 ? 22.453 -50.312 -23.625 1 95.06 20 THR B CA 1
ATOM 2352 C C . THR B 1 20 ? 22.062 -49.219 -22.609 1 95.06 20 THR B C 1
ATOM 2354 O O . THR B 1 20 ? 22.547 -49.25 -21.469 1 95.06 20 THR B O 1
ATOM 2357 N N . SER B 1 21 ? 21.25 -48.375 -22.969 1 96.62 21 SER B N 1
ATOM 2358 C CA . SER B 1 21 ? 20.719 -47.375 -22.031 1 96.62 21 SER B CA 1
ATOM 2359 C C . SER B 1 21 ? 19.328 -46.906 -22.453 1 96.62 21 SER B C 1
ATOM 2361 O O . SER B 1 21 ? 18.984 -46.938 -23.625 1 96.62 21 SER B O 1
ATOM 2363 N N . TYR B 1 22 ? 18.484 -46.562 -21.484 1 97.5 22 TYR B N 1
ATOM 2364 C CA . TYR B 1 22 ? 17.141 -46.062 -21.688 1 97.5 22 TYR B CA 1
ATOM 2365 C C . TYR B 1 22 ? 16.781 -45 -20.656 1 97.5 22 TYR B C 1
ATOM 2367 O O . TYR B 1 22 ? 17.078 -45.156 -19.469 1 97.5 22 TYR B O 1
ATOM 2375 N N . LYS B 1 23 ? 16.234 -43.906 -21.203 1 97.56 23 LYS B N 1
ATOM 2376 C CA . LYS B 1 23 ? 15.758 -42.875 -20.297 1 97.56 23 LYS B CA 1
ATOM 2377 C C . LYS B 1 23 ? 14.422 -42.281 -20.781 1 97.56 23 LYS B C 1
ATOM 2379 O O . LYS B 1 23 ? 14.258 -41.969 -21.953 1 97.56 23 LYS B O 1
ATOM 2384 N N . PHE B 1 24 ? 13.484 -42.25 -19.875 1 97.62 24 PHE B N 1
ATOM 2385 C CA . PHE B 1 24 ? 12.227 -41.562 -20.094 1 97.62 24 PHE B CA 1
ATOM 2386 C C . PHE B 1 24 ? 12.188 -40.25 -19.344 1 97.62 24 PHE B C 1
ATOM 2388 O O . PHE B 1 24 ? 12.586 -40.188 -18.172 1 97.62 24 PHE B O 1
ATOM 2395 N N . GLU B 1 25 ? 11.758 -39.188 -20.016 1 97.12 25 GLU B N 1
ATOM 2396 C CA . GLU B 1 25 ? 11.602 -37.906 -19.344 1 97.12 25 GLU B CA 1
ATOM 2397 C C . GLU B 1 25 ? 10.352 -37.156 -19.844 1 97.12 25 GLU B C 1
ATOM 2399 O O . GLU B 1 25 ? 10.047 -37.188 -21.047 1 97.12 25 GLU B O 1
ATOM 2404 N N . SER B 1 26 ? 9.664 -36.656 -18.906 1 96.5 26 SER B N 1
ATOM 2405 C CA . SER B 1 26 ? 8.531 -35.812 -19.266 1 96.5 26 SER B CA 1
ATOM 2406 C C . SER B 1 26 ? 8.555 -34.5 -18.484 1 96.5 26 SER B C 1
ATOM 2408 O O . SER B 1 26 ? 8.586 -34.5 -17.25 1 96.5 26 SER B O 1
ATOM 2410 N N . VAL B 1 27 ? 8.625 -33.375 -19.234 1 96.94 27 VAL B N 1
ATOM 2411 C CA . VAL B 1 27 ? 8.555 -32.031 -18.625 1 96.94 27 VAL B CA 1
ATOM 2412 C C . VAL B 1 27 ? 7.359 -31.281 -19.203 1 96.94 27 VAL B C 1
ATOM 2414 O O . VAL B 1 27 ? 7.258 -31.109 -20.422 1 96.94 27 VAL B O 1
ATOM 2417 N N . ASN B 1 28 ? 6.5 -30.875 -18.375 1 96.75 28 ASN B N 1
ATOM 2418 C CA . ASN B 1 28 ? 5.281 -30.203 -18.797 1 96.75 28 ASN B CA 1
ATOM 2419 C C . ASN B 1 28 ? 4.492 -31.047 -19.797 1 96.75 28 ASN B C 1
ATOM 2421 O O . ASN B 1 28 ? 3.949 -30.531 -20.766 1 96.75 28 ASN B O 1
ATOM 2425 N N . PHE B 1 29 ? 4.625 -32.312 -19.672 1 95.19 29 PHE B N 1
ATOM 2426 C CA . PHE B 1 29 ? 3.896 -33.312 -20.438 1 95.19 29 PHE B CA 1
ATOM 2427 C C . PHE B 1 29 ? 4.453 -33.438 -21.844 1 95.19 29 PHE B C 1
ATOM 2429 O O . PHE B 1 29 ? 3.82 -34.031 -22.734 1 95.19 29 PHE B O 1
ATOM 2436 N N . ASP B 1 30 ? 5.543 -32.75 -22.016 1 95 30 ASP B N 1
ATOM 2437 C CA . ASP B 1 30 ? 6.367 -33.062 -23.172 1 95 30 ASP B CA 1
ATOM 2438 C C . ASP B 1 30 ? 7.234 -34.281 -22.906 1 95 30 ASP B C 1
ATOM 2440 O O . ASP B 1 30 ? 8.266 -34.188 -22.219 1 95 30 ASP B O 1
ATOM 2444 N N . SER B 1 31 ? 6.84 -35.406 -23.469 1 95.62 31 SER B N 1
ATOM 2445 C CA . SER B 1 31 ? 7.453 -36.688 -23.125 1 95.62 31 SER B CA 1
ATOM 2446 C C . SER B 1 31 ? 8.398 -37.156 -24.234 1 95.62 31 SER B C 1
ATOM 2448 O O . SER B 1 31 ? 8.047 -37.125 -25.406 1 95.62 31 SER B O 1
ATOM 2450 N N . LYS B 1 32 ? 9.539 -37.594 -23.812 1 97.44 32 LYS B N 1
ATOM 2451 C CA . LYS B 1 32 ? 10.555 -38.094 -24.734 1 97.44 32 LYS B CA 1
ATOM 2452 C C . LYS B 1 32 ? 11.234 -39.344 -24.172 1 97.44 32 LYS B C 1
ATOM 2454 O O . LYS B 1 32 ? 11.266 -39.531 -22.953 1 97.44 32 LYS B O 1
ATOM 2459 N N . ILE B 1 33 ? 11.742 -40.094 -25.062 1 98 33 ILE B N 1
ATOM 2460 C CA . ILE B 1 33 ? 12.609 -41.219 -24.703 1 98 33 ILE B CA 1
ATOM 2461 C C . ILE B 1 33 ? 13.977 -41.031 -25.359 1 98 33 ILE B C 1
ATOM 2463 O O . ILE B 1 33 ? 14.078 -40.469 -26.438 1 98 33 ILE B O 1
ATOM 2467 N N . GLU B 1 34 ? 14.875 -41.438 -24.609 1 98.06 34 GLU B N 1
ATOM 2468 C CA . GLU B 1 34 ? 16.25 -41.5 -25.078 1 98.06 34 GLU B CA 1
ATOM 2469 C C . GLU B 1 34 ? 16.859 -42.875 -24.859 1 98.06 34 GLU B C 1
ATOM 2471 O O . GLU B 1 34 ? 16.656 -43.469 -23.812 1 98.06 34 GLU B O 1
ATOM 2476 N N . TRP B 1 35 ? 17.516 -43.375 -25.922 1 96.88 35 TRP B N 1
ATOM 2477 C CA . TRP B 1 35 ? 18.141 -44.688 -25.766 1 96.88 35 TRP B CA 1
ATOM 2478 C C . TRP B 1 35 ? 19.406 -44.781 -26.609 1 96.88 35 TRP B C 1
ATOM 2480 O O . TRP B 1 35 ? 19.594 -44 -27.547 1 96.88 35 TRP B O 1
ATOM 2490 N N . THR B 1 36 ? 20.234 -45.625 -26.188 1 96.62 36 THR B N 1
ATOM 2491 C CA . THR B 1 36 ? 21.422 -46 -26.953 1 96.62 36 THR B CA 1
ATOM 2492 C C . THR B 1 36 ? 21.406 -47.5 -27.281 1 96.62 36 THR B C 1
ATOM 2494 O O . THR B 1 36 ? 20.922 -48.312 -26.484 1 96.62 36 THR B O 1
ATOM 2497 N N . GLY B 1 37 ? 21.844 -47.844 -28.391 1 93.31 37 GLY B N 1
ATOM 2498 C CA . GLY B 1 37 ? 21.969 -49.219 -28.859 1 93.31 37 GLY B CA 1
ATOM 2499 C C . GLY B 1 37 ? 22.453 -49.312 -30.281 1 93.31 37 GLY B C 1
ATOM 2500 O O . GLY B 1 37 ? 22.516 -48.312 -31 1 93.31 37 GLY B O 1
ATOM 2501 N N . ASP B 1 38 ? 22.766 -50.562 -30.625 1 90.69 38 ASP B N 1
ATOM 2502 C CA . ASP B 1 38 ? 23.281 -50.781 -31.969 1 90.69 38 ASP B CA 1
ATOM 2503 C C . ASP B 1 38 ? 22.172 -51.188 -32.938 1 90.69 38 ASP B C 1
ATOM 2505 O O . ASP B 1 38 ? 21.328 -52.031 -32.594 1 90.69 38 ASP B O 1
ATOM 2509 N N . GLY B 1 39 ? 22.156 -50.5 -33.969 1 90.62 39 GLY B N 1
ATOM 2510 C CA . GLY B 1 39 ? 21.25 -50.906 -35.031 1 90.62 39 GLY B CA 1
ATOM 2511 C C . GLY B 1 39 ? 19.984 -50.062 -35.094 1 90.62 39 GLY B C 1
ATOM 2512 O O . GLY B 1 39 ? 19.953 -48.938 -34.594 1 90.62 39 GLY B O 1
ATOM 2513 N N . LEU B 1 40 ? 19.031 -50.562 -35.875 1 95.62 40 LEU B N 1
ATOM 2514 C CA . LEU B 1 40 ? 17.734 -49.938 -36.094 1 95.62 40 LEU B CA 1
ATOM 2515 C C . LEU B 1 40 ? 16.641 -50.688 -35.344 1 95.62 40 LEU B C 1
ATOM 2517 O O . LEU B 1 40 ? 16.609 -51.906 -35.312 1 95.62 40 LEU B O 1
ATOM 2521 N N . TYR B 1 41 ? 15.781 -49.844 -34.688 1 96.44 41 TYR B N 1
ATOM 2522 C CA . TYR B 1 41 ? 14.781 -50.469 -33.844 1 96.44 41 TYR B CA 1
ATOM 2523 C C . TYR B 1 41 ? 13.375 -50 -34.219 1 96.44 41 TYR B C 1
ATOM 2525 O O . TYR B 1 41 ? 13.18 -48.875 -34.688 1 96.44 41 TYR B O 1
ATOM 2533 N N . ASN B 1 42 ? 12.469 -50.906 -34.031 1 97.44 42 ASN B N 1
ATOM 2534 C CA . ASN B 1 42 ? 11.055 -50.594 -33.969 1 97.44 42 ASN B CA 1
ATOM 2535 C C . ASN B 1 42 ? 10.594 -50.312 -32.562 1 97.44 42 ASN B C 1
ATOM 2537 O O . ASN B 1 42 ? 10.828 -51.125 -31.656 1 97.44 42 ASN B O 1
ATOM 2541 N N . ILE B 1 43 ? 9.969 -49.188 -32.406 1 98.31 43 ILE B N 1
ATOM 2542 C CA . ILE B 1 43 ? 9.562 -48.781 -31.047 1 98.31 43 ILE B CA 1
ATOM 2543 C C . ILE B 1 43 ? 8.039 -48.75 -30.969 1 98.31 43 ILE B C 1
ATOM 2545 O O . ILE B 1 43 ? 7.387 -48.125 -31.812 1 98.31 43 ILE B O 1
ATOM 2549 N N . SER B 1 44 ? 7.469 -49.375 -30 1 98.5 44 SER B N 1
ATOM 2550 C CA . SER B 1 44 ? 6.023 -49.406 -29.812 1 98.5 44 SER B CA 1
ATOM 2551 C C . SER B 1 44 ? 5.652 -49.125 -28.359 1 98.5 44 SER B C 1
ATOM 2553 O O . SER B 1 44 ? 6.484 -49.25 -27.453 1 98.5 44 SER B O 1
ATOM 2555 N N . LEU B 1 45 ? 4.445 -48.656 -28.172 1 98.31 45 LEU B N 1
ATOM 2556 C CA . LEU B 1 45 ? 3.939 -48.344 -26.828 1 98.31 45 LEU B CA 1
ATOM 2557 C C . LEU B 1 45 ? 2.625 -49.094 -26.578 1 98.31 45 LEU B C 1
ATOM 2559 O O . LEU B 1 45 ? 1.775 -49.156 -27.469 1 98.31 45 LEU B O 1
ATOM 2563 N N . LYS B 1 46 ? 2.518 -49.562 -25.375 1 98.06 46 LYS B N 1
ATOM 2564 C CA . LYS B 1 46 ? 1.278 -50.188 -24.922 1 98.06 46 LYS B CA 1
ATOM 2565 C C . LYS B 1 46 ? 0.751 -49.531 -23.656 1 98.06 46 LYS B C 1
ATOM 2567 O O . LYS B 1 46 ? 1.458 -49.438 -22.641 1 98.06 46 LYS B O 1
ATOM 2572 N N . ASN B 1 47 ? -0.484 -49.094 -23.75 1 97.06 47 ASN B N 1
ATOM 2573 C CA . ASN B 1 47 ? -1.136 -48.469 -22.594 1 97.06 47 ASN B CA 1
ATOM 2574 C C . ASN B 1 47 ? -1.787 -49.531 -21.703 1 97.06 47 ASN B C 1
ATOM 2576 O O . ASN B 1 47 ? -2.367 -50.5 -22.203 1 97.06 47 ASN B O 1
ATOM 2580 N N . TYR B 1 48 ? -1.662 -49.312 -20.469 1 95.5 48 TYR B N 1
ATOM 2581 C CA . TYR B 1 48 ? -2.373 -50.188 -19.547 1 95.5 48 TYR B CA 1
ATOM 2582 C C . TYR B 1 48 ? -3.852 -50.281 -19.906 1 95.5 48 TYR B C 1
ATOM 2584 O O . TYR B 1 48 ? -4.5 -49.25 -20.125 1 95.5 48 TYR B O 1
ATOM 2592 N N . GLY B 1 49 ? -4.355 -51.438 -19.953 1 93.5 49 GLY B N 1
ATOM 2593 C CA . GLY B 1 49 ? -5.758 -51.656 -20.266 1 93.5 49 GLY B CA 1
ATOM 2594 C C . GLY B 1 49 ? -6.023 -51.844 -21.734 1 93.5 49 GLY B C 1
ATOM 2595 O O . GLY B 1 49 ? -7.137 -52.188 -22.141 1 93.5 49 GLY B O 1
ATOM 2596 N N . ILE B 1 50 ? -5.055 -51.5 -22.469 1 93.69 50 ILE B N 1
ATOM 2597 C CA . ILE B 1 50 ? -5.176 -51.719 -23.906 1 93.69 50 ILE B CA 1
ATOM 2598 C C . ILE B 1 50 ? -4.324 -52.938 -24.312 1 93.69 50 ILE B C 1
ATOM 2600 O O . ILE B 1 50 ? -3.131 -52.969 -24.016 1 93.69 50 ILE B O 1
ATOM 2604 N N . LYS B 1 51 ? -4.801 -53.812 -25.062 1 93.25 51 LYS B N 1
ATOM 2605 C CA . LYS B 1 51 ? -4.145 -55.094 -25.375 1 93.25 51 LYS B CA 1
ATOM 2606 C C . LYS B 1 51 ? -3.146 -54.938 -26.516 1 93.25 51 LYS B C 1
ATOM 2608 O O . LYS B 1 51 ? -2.188 -55.688 -26.609 1 93.25 51 LYS B O 1
ATOM 2613 N N . THR B 1 52 ? -3.396 -53.938 -27.266 1 95.88 52 THR B N 1
ATOM 2614 C CA . THR B 1 52 ? -2.607 -53.844 -28.484 1 95.88 52 THR B CA 1
ATOM 2615 C C . THR B 1 52 ? -1.459 -52.844 -28.312 1 95.88 52 THR B C 1
ATOM 2617 O O . THR B 1 52 ? -1.587 -51.844 -27.594 1 95.88 52 THR B O 1
ATOM 2620 N N . TRP B 1 53 ? -0.37 -53.219 -28.969 1 97.38 53 TRP B N 1
ATOM 2621 C CA . TRP B 1 53 ? 0.77 -52.312 -29.078 1 97.38 53 TRP B CA 1
ATOM 2622 C C . TRP B 1 53 ? 0.572 -51.344 -30.234 1 97.38 53 TRP B C 1
ATOM 2624 O O . TRP B 1 53 ? 0.098 -51.719 -31.312 1 97.38 53 TRP B O 1
ATOM 2634 N N . GLN B 1 54 ? 0.903 -50.125 -29.984 1 97.62 54 GLN B N 1
ATOM 2635 C CA . GLN B 1 54 ? 0.918 -49.094 -31.031 1 97.62 54 GLN B CA 1
ATOM 2636 C C . GLN B 1 54 ? 2.346 -48.781 -31.469 1 97.62 54 GLN B C 1
ATOM 2638 O O . GLN B 1 54 ? 3.17 -48.375 -30.656 1 97.62 54 GLN B O 1
ATOM 2643 N N . THR B 1 55 ? 2.592 -48.938 -32.75 1 97.69 55 THR B N 1
ATOM 2644 C CA . THR B 1 55 ? 3.912 -48.594 -33.281 1 97.69 55 THR B CA 1
ATOM 2645 C C . THR B 1 55 ? 4.125 -47.094 -33.281 1 97.69 55 THR B C 1
ATOM 2647 O O . THR B 1 55 ? 3.299 -46.344 -33.781 1 97.69 55 THR B O 1
ATOM 2650 N N . MET B 1 56 ? 5.176 -46.656 -32.688 1 98.19 56 MET B N 1
ATOM 2651 C CA . MET B 1 56 ? 5.496 -45.219 -32.656 1 98.19 56 MET B CA 1
ATOM 2652 C C . MET B 1 56 ? 6.504 -44.844 -33.75 1 98.19 56 MET B C 1
ATOM 2654 O O . MET B 1 56 ? 6.305 -43.875 -34.469 1 98.19 56 MET B O 1
ATOM 2658 N N . TYR B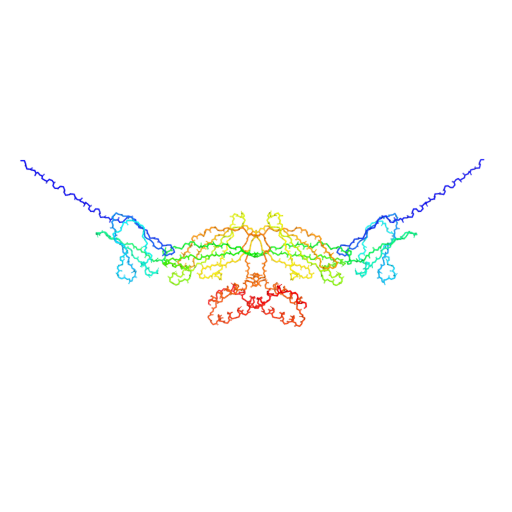 1 57 ? 7.535 -45.594 -33.781 1 98.19 57 TYR B N 1
ATOM 2659 C CA . TYR B 1 57 ? 8.625 -45.375 -34.75 1 98.19 57 TYR B CA 1
ATOM 2660 C C . TYR B 1 57 ? 9.078 -46.719 -35.344 1 98.19 57 TYR B C 1
ATOM 2662 O O . TYR B 1 57 ? 9.102 -47.75 -34.688 1 98.19 57 TYR B O 1
ATOM 2670 N N . THR B 1 58 ? 9.531 -46.625 -36.656 1 98 58 THR B N 1
ATOM 2671 C CA . THR B 1 58 ? 9.953 -47.812 -37.406 1 98 58 THR B CA 1
ATOM 2672 C C . THR B 1 58 ? 11.383 -47.656 -37.906 1 98 58 THR B C 1
ATOM 2674 O O . THR B 1 58 ? 11.695 -46.688 -38.594 1 98 58 THR B O 1
ATOM 2677 N N . ASN B 1 59 ? 12.211 -48.625 -37.562 1 96.38 59 ASN B N 1
ATOM 2678 C CA . ASN B 1 59 ? 13.586 -48.688 -38.062 1 96.38 59 ASN B CA 1
ATOM 2679 C C . ASN B 1 59 ? 14.352 -47.406 -37.812 1 96.38 59 ASN B C 1
ATOM 2681 O O . ASN B 1 59 ? 14.906 -46.812 -38.719 1 96.38 59 ASN B O 1
ATOM 2685 N N . VAL B 1 60 ? 14.367 -47 -36.594 1 97.62 60 VAL B N 1
ATOM 2686 C CA . VAL B 1 60 ? 15.031 -45.75 -36.25 1 97.62 60 VAL B CA 1
ATOM 2687 C C . VAL B 1 60 ? 16.281 -46.062 -35.406 1 97.62 60 VAL B C 1
ATOM 2689 O O . VAL B 1 60 ? 16.344 -47.062 -34.688 1 97.62 60 VAL B O 1
ATOM 2692 N N . PRO B 1 61 ? 17.297 -45.25 -35.5 1 96.69 61 PRO B N 1
ATOM 2693 C CA . PRO B 1 61 ? 18.531 -45.406 -34.719 1 96.69 61 PRO B CA 1
ATOM 2694 C C . PRO B 1 61 ? 18.422 -44.812 -33.312 1 96.69 61 PRO B C 1
ATOM 2696 O O . PRO B 1 61 ? 17.375 -44.25 -32.969 1 96.69 61 PRO B O 1
ATOM 2699 N N . GLU B 1 62 ? 19.469 -45.031 -32.5 1 96.88 62 GLU B N 1
ATOM 2700 C CA . GLU B 1 62 ? 19.531 -44.438 -31.188 1 96.88 62 GLU B CA 1
ATOM 2701 C C . GLU B 1 62 ? 19.297 -42.906 -31.281 1 96.88 62 GLU B C 1
ATOM 2703 O O . GLU B 1 62 ? 19.578 -42.312 -32.312 1 96.88 62 GLU B O 1
ATOM 2708 N N . GLY B 1 63 ? 18.75 -42.375 -30.25 1 97.62 63 GLY B N 1
ATOM 2709 C CA . GLY B 1 63 ? 18.469 -40.938 -30.219 1 97.62 63 GLY B CA 1
ATOM 2710 C C . GLY B 1 63 ? 17.344 -40.594 -29.266 1 97.62 63 GLY B C 1
ATOM 2711 O O . GLY B 1 63 ? 17.031 -41.344 -28.344 1 97.62 63 GLY B O 1
ATOM 2712 N N . THR B 1 64 ? 16.969 -39.375 -29.375 1 98.12 64 THR B N 1
ATOM 2713 C CA . THR B 1 64 ? 15.852 -38.844 -28.594 1 98.12 64 THR B CA 1
ATOM 2714 C C . THR B 1 64 ? 14.594 -38.719 -29.453 1 98.12 64 THR B C 1
ATOM 2716 O O . THR B 1 64 ? 14.648 -38.188 -30.547 1 98.12 64 THR B O 1
ATOM 2719 N N . TYR B 1 65 ? 13.484 -39.25 -28.938 1 98.06 65 TYR B N 1
ATOM 2720 C CA . TYR B 1 65 ? 12.242 -39.281 -29.703 1 98.06 65 TYR B CA 1
ATOM 2721 C C . TYR B 1 65 ? 11.078 -38.781 -28.859 1 98.06 65 TYR B C 1
ATOM 2723 O O . TYR B 1 65 ? 10.953 -39.156 -27.688 1 98.06 65 TYR B O 1
ATOM 2731 N N . ASP B 1 66 ? 10.32 -37.969 -29.484 1 96.81 66 ASP B N 1
ATOM 2732 C CA . ASP B 1 66 ? 9.102 -37.469 -28.828 1 96.81 66 ASP B CA 1
ATOM 2733 C C . ASP B 1 66 ? 8.023 -38.562 -28.797 1 96.81 66 ASP B C 1
ATOM 2735 O O . ASP B 1 66 ? 7.711 -39.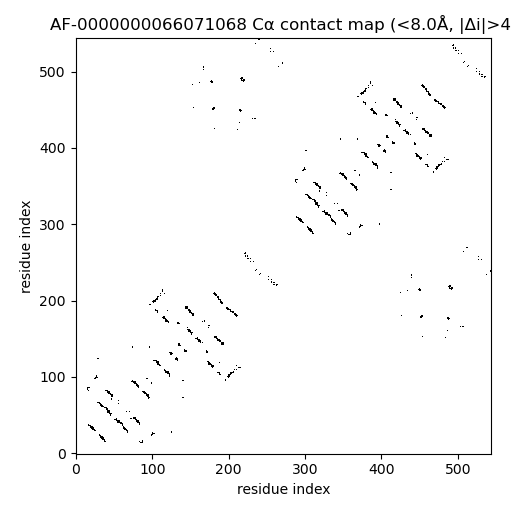156 -29.828 1 96.81 66 ASP B O 1
ATOM 2739 N N . ILE B 1 67 ? 7.445 -38.781 -27.641 1 96.44 67 ILE B N 1
ATOM 2740 C CA . ILE B 1 67 ? 6.402 -39.812 -27.578 1 96.44 67 ILE B CA 1
ATOM 2741 C C . ILE B 1 67 ? 5.152 -39.25 -26.906 1 96.44 67 ILE B C 1
ATOM 2743 O O . ILE B 1 67 ? 4.301 -39.969 -26.422 1 96.44 67 ILE B O 1
ATOM 2747 N N . SER B 1 68 ? 4.988 -37.906 -26.844 1 93.62 68 SER B N 1
ATOM 2748 C CA . SER B 1 68 ? 3.949 -37.219 -26.094 1 93.62 68 SER B CA 1
ATOM 2749 C C . SER B 1 68 ? 2.557 -37.625 -26.547 1 93.62 68 SER B C 1
ATOM 2751 O O . SER B 1 68 ? 1.604 -37.594 -25.766 1 93.62 68 SER B O 1
ATOM 2753 N N . ALA B 1 69 ? 2.41 -38.062 -27.75 1 92.12 69 ALA B N 1
ATOM 2754 C CA . ALA B 1 69 ? 1.099 -38.312 -28.328 1 92.12 69 ALA B CA 1
ATOM 2755 C C . ALA B 1 69 ? 0.644 -39.75 -28.062 1 92.12 69 ALA B C 1
ATOM 2757 O O . ALA B 1 69 ? -0.498 -40.094 -28.344 1 92.12 69 ALA B O 1
ATOM 2758 N N . PHE B 1 70 ? 1.403 -40.5 -27.422 1 94.69 70 PHE B N 1
ATOM 2759 C CA . PHE B 1 70 ? 1.142 -41.938 -27.438 1 94.69 70 PHE B CA 1
ATOM 2760 C C . PHE B 1 70 ? 0.513 -42.406 -26.125 1 94.69 70 PHE B C 1
ATOM 2762 O O . PHE B 1 70 ? -0.418 -43.219 -26.125 1 94.69 70 PHE B O 1
ATOM 2769 N N . PRO B 1 71 ? 1.069 -41.875 -25.016 1 93.88 71 PRO B N 1
ATOM 2770 C CA . PRO B 1 71 ? 0.301 -42.188 -23.812 1 93.88 71 PRO B CA 1
ATOM 2771 C C . PRO B 1 71 ? -1.136 -41.688 -23.875 1 93.88 71 PRO B C 1
ATOM 2773 O O . PRO B 1 71 ? -1.364 -40.531 -24.219 1 93.88 71 PRO B O 1
ATOM 2776 N N . LYS B 1 72 ? -2.117 -42.531 -23.516 1 90.19 72 LYS B N 1
ATOM 2777 C CA . LYS B 1 72 ? -3.523 -42.188 -23.703 1 90.19 72 LYS B CA 1
ATOM 2778 C C . LYS B 1 72 ? -4.145 -41.719 -22.391 1 90.19 72 LYS B C 1
ATOM 2780 O O . LYS B 1 72 ? -5.129 -40.969 -22.406 1 90.19 72 LYS B O 1
ATOM 2785 N N . ASN B 1 73 ? -3.695 -42.188 -21.328 1 90.38 73 ASN B N 1
ATOM 2786 C CA . ASN B 1 73 ? -4.156 -41.812 -19.984 1 90.38 73 ASN B CA 1
ATOM 2787 C C . ASN B 1 73 ? -2.99 -41.5 -19.062 1 90.38 73 ASN B C 1
ATOM 2789 O O . ASN B 1 73 ? -2.203 -42.406 -18.734 1 90.38 73 ASN B O 1
ATOM 2793 N N . ASP B 1 74 ? -2.977 -40.344 -18.641 1 90.56 74 ASP B N 1
ATOM 2794 C CA . ASP B 1 74 ? -1.839 -39.906 -17.844 1 90.56 74 ASP B CA 1
ATOM 2795 C C . ASP B 1 74 ? -1.797 -40.594 -16.484 1 90.56 74 ASP B C 1
ATOM 2797 O O . ASP B 1 74 ? -0.761 -40.625 -15.82 1 90.56 74 ASP B O 1
ATOM 2801 N N . PHE B 1 75 ? -2.828 -41.188 -16.062 1 91 75 PHE B N 1
ATOM 2802 C CA . PHE B 1 75 ? -2.982 -41.75 -14.719 1 91 75 PHE B CA 1
ATOM 2803 C C . PHE B 1 75 ? -2.559 -43.188 -14.688 1 91 75 PHE B C 1
ATOM 2805 O O . PHE B 1 75 ? -2.461 -43.812 -13.617 1 91 75 PHE B O 1
ATOM 2812 N N . VAL B 1 76 ? -2.348 -43.719 -15.859 1 92.69 76 VAL B N 1
ATOM 2813 C CA . VAL B 1 76 ? -2.059 -45.125 -15.852 1 92.69 76 VAL B CA 1
ATOM 2814 C C . VAL B 1 76 ? -0.684 -45.375 -16.469 1 92.69 76 VAL B C 1
ATOM 2816 O O . VAL B 1 76 ? -0.152 -44.531 -17.188 1 92.69 76 VAL B O 1
ATOM 2819 N N . SER B 1 77 ? -0.208 -46.5 -16.203 1 95.69 77 SER B N 1
ATOM 2820 C CA . SER B 1 77 ? 1.116 -46.906 -16.672 1 95.69 77 SER B CA 1
ATOM 2821 C C . SER B 1 77 ? 1.098 -47.25 -18.141 1 95.69 77 SER B C 1
ATOM 2823 O O . SER B 1 77 ? 0.028 -47.375 -18.75 1 95.69 77 SER B O 1
ATOM 2825 N N . PHE B 1 78 ? 2.295 -47.375 -18.672 1 97.5 78 PHE B N 1
ATOM 2826 C CA . PHE B 1 78 ? 2.471 -47.875 -20.031 1 97.5 78 PHE B CA 1
ATOM 2827 C C . PHE B 1 78 ? 3.838 -48.531 -20.203 1 97.5 78 PHE B C 1
ATOM 2829 O O . PHE B 1 78 ? 4.664 -48.5 -19.297 1 97.5 78 PHE B O 1
ATOM 2836 N N . TRP B 1 79 ? 3.98 -49.188 -21.344 1 97.81 79 TRP B N 1
ATOM 2837 C CA . TRP B 1 79 ? 5.223 -49.844 -21.688 1 97.81 79 TRP B CA 1
ATOM 2838 C C . TRP B 1 79 ? 5.75 -49.375 -23.031 1 97.81 79 TRP B C 1
ATOM 2840 O O . TRP B 1 79 ? 4.973 -49.094 -23.938 1 97.81 79 TRP B O 1
ATOM 2850 N N . VAL B 1 80 ? 6.973 -49.281 -23.078 1 98 80 VAL B N 1
ATOM 2851 C CA . VAL B 1 80 ? 7.656 -49.031 -24.328 1 98 80 VAL B CA 1
ATOM 2852 C C . VAL B 1 80 ? 8.477 -50.25 -24.734 1 98 80 VAL B C 1
ATOM 2854 O O . VAL B 1 80 ? 9.281 -50.75 -23.953 1 98 80 VAL B O 1
ATOM 2857 N N . LYS B 1 81 ? 8.297 -50.688 -25.922 1 97.69 81 LYS B N 1
ATOM 2858 C CA . LYS B 1 81 ? 8.969 -51.875 -26.422 1 97.69 81 LYS B CA 1
ATOM 2859 C C . LYS B 1 81 ? 9.93 -51.531 -27.547 1 97.69 81 LYS B C 1
ATOM 2861 O O . LYS B 1 81 ? 9.57 -50.812 -28.484 1 97.69 81 LYS B O 1
ATOM 2866 N N . PHE B 1 82 ? 11.094 -52.094 -27.422 1 97.25 82 PHE B N 1
ATOM 2867 C CA . PHE B 1 82 ? 12.094 -52.031 -28.484 1 97.25 82 PHE B CA 1
ATOM 2868 C C . PHE B 1 82 ? 12.266 -53.406 -29.141 1 97.25 82 PHE B C 1
ATOM 2870 O O . PHE B 1 82 ? 12.469 -54.406 -28.453 1 97.25 82 PHE B O 1
ATOM 2877 N N . GLU B 1 83 ? 12.203 -53.312 -30.453 1 96.12 83 GLU B N 1
ATOM 2878 C CA . GLU B 1 83 ? 12.344 -54.594 -31.172 1 96.12 83 GLU B CA 1
ATOM 2879 C C . GLU B 1 83 ? 13.336 -54.438 -32.312 1 96.12 83 GLU B C 1
ATOM 2881 O O . GLU B 1 83 ? 13.297 -53.469 -33.062 1 96.12 83 GLU B O 1
ATOM 2886 N N . GLN B 1 84 ? 14.219 -55.406 -32.406 1 93.94 84 GLN B N 1
ATOM 2887 C CA . GLN B 1 84 ? 15.164 -55.562 -33.5 1 93.94 84 GLN B CA 1
ATOM 2888 C C . GLN B 1 84 ? 15.445 -57.062 -33.75 1 93.94 84 GLN B C 1
ATOM 2890 O O . GLN B 1 84 ? 16.125 -57.688 -32.969 1 93.94 84 GLN B O 1
ATOM 2895 N N . GLY B 1 85 ? 15 -57.562 -34.875 1 88.69 85 GLY B N 1
ATOM 2896 C CA . GLY B 1 85 ? 15.125 -59 -35.094 1 88.69 85 GLY B CA 1
ATOM 2897 C C . GLY B 1 85 ? 14.5 -59.812 -33.969 1 88.69 85 GLY B C 1
ATOM 2898 O O . GLY B 1 85 ? 13.32 -59.656 -33.656 1 88.69 85 GLY B O 1
ATOM 2899 N N . ASP B 1 86 ? 15.406 -60.594 -33.25 1 89.06 86 ASP B N 1
ATOM 2900 C CA . ASP B 1 86 ? 14.922 -61.469 -32.188 1 89.06 86 ASP B CA 1
ATOM 2901 C C . ASP B 1 86 ? 15 -60.75 -30.844 1 89.06 86 ASP B C 1
ATOM 2903 O O . ASP B 1 86 ? 14.453 -61.25 -29.844 1 89.06 86 ASP B O 1
ATOM 2907 N N . TYR B 1 87 ? 15.641 -59.688 -30.875 1 92.31 87 TYR B N 1
ATOM 2908 C CA . TYR B 1 87 ? 15.797 -58.938 -29.641 1 92.31 87 TYR B CA 1
ATOM 2909 C C . TYR B 1 87 ? 14.523 -58.156 -29.312 1 92.31 87 TYR B C 1
ATOM 2911 O O . TYR B 1 87 ? 13.945 -57.5 -30.172 1 92.31 87 TYR B O 1
ATOM 2919 N N . LYS B 1 88 ? 14.07 -58.344 -28.078 1 94.81 88 LYS B N 1
ATOM 2920 C CA . LYS B 1 88 ? 12.922 -57.594 -27.562 1 94.81 88 LYS B CA 1
ATOM 2921 C C . LYS B 1 88 ? 13.133 -57.188 -26.109 1 94.81 88 LYS B C 1
ATOM 2923 O O . LYS B 1 88 ? 13.516 -58.031 -25.281 1 94.81 88 LYS B O 1
ATOM 2928 N N . VAL B 1 89 ? 12.906 -55.938 -25.844 1 95.88 89 VAL B N 1
ATOM 2929 C CA . VAL B 1 89 ? 12.969 -55.469 -24.469 1 95.88 89 VAL B CA 1
ATOM 2930 C C . VAL B 1 89 ? 11.828 -54.5 -24.203 1 95.88 89 VAL B C 1
ATOM 2932 O O . VAL B 1 89 ? 11.469 -53.688 -25.078 1 95.88 89 VAL B O 1
ATOM 2935 N N . GLU B 1 90 ? 11.258 -54.531 -23.016 1 96.38 90 GLU B N 1
ATOM 2936 C CA . GLU B 1 90 ? 10.164 -53.656 -22.594 1 96.38 90 GLU B CA 1
ATOM 2937 C C . GLU B 1 90 ? 10.578 -52.781 -21.406 1 96.38 90 GLU B C 1
ATOM 2939 O O . GLU B 1 90 ? 11.203 -53.281 -20.469 1 96.38 90 GLU B O 1
ATOM 2944 N N . GLU B 1 91 ? 10.367 -51.594 -21.562 1 97.19 91 GLU B N 1
ATOM 2945 C CA . GLU B 1 91 ? 10.555 -50.625 -20.469 1 97.19 91 GLU B CA 1
ATOM 2946 C C . GLU B 1 91 ? 9.211 -50.188 -19.891 1 97.19 91 GLU B C 1
ATOM 2948 O O . GLU B 1 91 ? 8.289 -49.844 -20.641 1 97.19 91 GLU B O 1
ATOM 2953 N N . TYR B 1 92 ? 9.188 -50.094 -18.625 1 96.44 92 TYR B N 1
ATOM 2954 C CA . TYR B 1 92 ? 7.953 -49.812 -17.922 1 96.44 92 TYR B CA 1
ATOM 2955 C C . TYR B 1 92 ? 7.945 -48.344 -17.453 1 96.44 92 TYR B C 1
ATOM 2957 O O . TYR B 1 92 ? 8.969 -47.844 -17 1 96.44 92 TYR B O 1
ATOM 2965 N N . CYS B 1 93 ? 6.785 -47.719 -17.641 1 95.25 93 CYS B N 1
ATOM 2966 C CA . CYS B 1 93 ? 6.539 -46.406 -17.062 1 95.25 93 CYS B CA 1
ATOM 2967 C C . CYS B 1 93 ? 5.312 -46.406 -16.172 1 95.25 93 CYS B C 1
ATOM 2969 O O . CYS B 1 93 ? 4.246 -46.875 -16.562 1 95.25 93 CYS B O 1
ATOM 2971 N N . THR B 1 94 ? 5.383 -45.906 -15.016 1 92.12 94 THR B N 1
ATOM 2972 C CA . THR B 1 94 ? 4.344 -45.969 -13.992 1 92.12 94 THR B CA 1
ATOM 2973 C C . THR B 1 94 ? 3.158 -45.094 -14.375 1 92.12 94 THR B C 1
ATOM 2975 O O . THR B 1 94 ? 2.031 -45.312 -13.93 1 92.12 94 THR B O 1
ATOM 2978 N N . GLY B 1 95 ? 3.35 -44.062 -15.188 1 92.56 95 GLY B N 1
ATOM 2979 C CA . GLY B 1 95 ? 2.342 -43.094 -15.594 1 92.56 95 GLY B CA 1
ATOM 2980 C C . GLY B 1 95 ? 2.852 -41.656 -15.586 1 92.56 95 GLY B C 1
ATOM 2981 O O . GLY B 1 95 ? 3.725 -41.312 -14.797 1 92.56 95 GLY B O 1
ATOM 2982 N N . LEU B 1 96 ? 2.223 -40.938 -16.406 1 93.75 96 LEU B N 1
ATOM 2983 C CA . LEU B 1 96 ? 2.699 -39.562 -16.578 1 93.75 96 LEU B CA 1
ATOM 2984 C C . LEU B 1 96 ? 2.469 -38.75 -15.305 1 93.75 96 LEU B C 1
ATOM 2986 O O . LEU B 1 96 ? 3.287 -37.875 -14.953 1 93.75 96 LEU B O 1
ATOM 2990 N N . CYS B 1 97 ? 1.413 -38.969 -14.594 1 93.62 97 CYS B N 1
ATOM 2991 C CA . CYS B 1 97 ? 1.102 -38.188 -13.406 1 93.62 97 CYS B CA 1
ATOM 2992 C C . CYS B 1 97 ? 2.154 -38.375 -12.328 1 93.62 97 CYS B C 1
ATOM 2994 O O . CYS B 1 97 ? 2.432 -37.469 -11.547 1 93.62 97 CYS B O 1
ATOM 2996 N N . VAL B 1 98 ? 2.74 -39.469 -12.344 1 93.12 98 VAL B N 1
ATOM 2997 C CA . VAL B 1 98 ? 3.795 -39.75 -11.375 1 93.12 98 VAL B CA 1
ATOM 2998 C C . VAL B 1 98 ? 5.133 -39.219 -11.898 1 93.12 98 VAL B C 1
ATOM 3000 O O . VAL B 1 98 ? 5.879 -38.562 -11.172 1 93.12 98 VAL B O 1
ATOM 3003 N N . GLU B 1 99 ? 5.375 -39.375 -13.203 1 94.12 99 GLU B N 1
ATOM 3004 C CA . GLU B 1 99 ? 6.719 -39.188 -13.75 1 94.12 99 GLU B CA 1
ATOM 3005 C C . GLU B 1 99 ? 6.953 -37.75 -14.203 1 94.12 99 GLU B C 1
ATOM 3007 O O . GLU B 1 99 ? 8.094 -37.312 -14.289 1 94.12 99 GLU B O 1
ATOM 3012 N N . VAL B 1 100 ? 5.926 -37.094 -14.555 1 96.06 100 VAL B N 1
ATOM 3013 C CA . VAL B 1 100 ? 6.078 -35.781 -15.203 1 96.06 100 VAL B CA 1
ATOM 3014 C C . VAL B 1 100 ? 6.711 -34.781 -14.234 1 96.06 100 VAL B C 1
ATOM 3016 O O . VAL B 1 100 ? 6.371 -34.781 -13.047 1 96.06 100 VAL B O 1
ATOM 3019 N N . LYS B 1 101 ? 7.664 -34.094 -14.727 1 96.5 101 LYS B N 1
ATOM 3020 C CA . LYS B 1 101 ? 8.211 -32.938 -14.039 1 96.5 101 LYS B CA 1
ATOM 3021 C C . LYS B 1 101 ? 7.57 -31.641 -14.547 1 96.5 101 LYS B C 1
ATOM 3023 O O . LYS B 1 101 ? 7.188 -31.547 -15.711 1 96.5 101 LYS B O 1
ATOM 3028 N N . ILE B 1 102 ? 7.406 -30.734 -13.633 1 97.56 102 ILE B N 1
ATOM 3029 C CA . ILE B 1 102 ? 6.82 -29.453 -14.008 1 97.56 102 ILE B CA 1
ATOM 303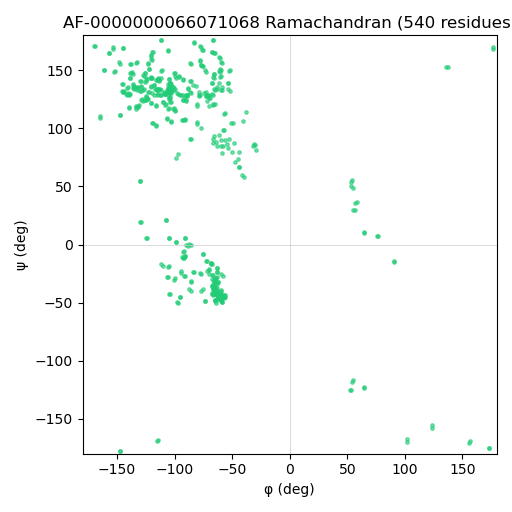0 C C . ILE B 1 102 ? 7.914 -28.391 -14.07 1 97.56 102 ILE B C 1
ATOM 3032 O O . ILE B 1 102 ? 8.711 -28.25 -13.133 1 97.56 102 ILE B O 1
ATOM 3036 N N . GLY B 1 103 ? 7.984 -27.703 -15.203 1 97.94 103 GLY B N 1
ATOM 3037 C CA . GLY B 1 103 ? 8.953 -26.625 -15.352 1 97.94 103 GLY B CA 1
ATOM 3038 C C . GLY B 1 103 ? 8.672 -25.438 -14.453 1 97.94 103 GLY B C 1
ATOM 3039 O O . GLY B 1 103 ? 7.656 -25.422 -13.75 1 97.94 103 GLY B O 1
ATOM 3040 N N . PRO B 1 104 ? 9.57 -24.516 -14.516 1 98.62 104 PRO B N 1
ATOM 3041 C CA . PRO B 1 104 ? 9.406 -23.328 -13.656 1 98.62 104 PRO B CA 1
ATOM 3042 C C . PRO B 1 104 ? 8.281 -22.406 -14.133 1 98.62 104 PRO B C 1
ATOM 3044 O O . PRO B 1 104 ? 7.973 -22.375 -15.328 1 98.62 104 PRO B O 1
ATOM 3047 N N . PRO B 1 105 ? 7.648 -21.734 -13.133 1 98.81 105 PRO B N 1
ATOM 3048 C CA . PRO B 1 105 ? 6.758 -20.656 -13.562 1 98.81 105 PRO B CA 1
ATOM 3049 C C . PRO B 1 105 ? 7.504 -19.484 -14.188 1 98.81 105 PRO B C 1
ATOM 3051 O O . PRO B 1 105 ? 8.734 -19.453 -14.164 1 98.81 105 PRO B O 1
ATOM 3054 N N . THR B 1 106 ? 6.715 -18.656 -14.844 1 98.75 106 THR B N 1
ATOM 3055 C CA . THR B 1 106 ? 7.281 -17.438 -15.406 1 98.75 106 THR B CA 1
ATOM 3056 C C . THR B 1 106 ? 6.883 -16.219 -14.578 1 98.75 106 THR B C 1
ATOM 3058 O O . THR B 1 106 ? 5.707 -16.031 -14.258 1 98.75 106 THR B O 1
ATOM 3061 N N . VAL B 1 107 ? 7.953 -15.422 -14.266 1 98.88 107 VAL B N 1
ATOM 3062 C CA . VAL B 1 107 ? 7.723 -14.25 -13.438 1 98.88 107 VAL B CA 1
ATOM 3063 C C . VAL B 1 107 ? 7.82 -12.984 -14.289 1 98.88 107 VAL B C 1
ATOM 3065 O O . VAL B 1 107 ? 8.719 -12.852 -15.117 1 98.88 107 VAL B O 1
ATOM 3068 N N . THR B 1 108 ? 6.82 -12.125 -14.086 1 98.88 108 THR B N 1
ATOM 3069 C CA . THR B 1 108 ? 6.836 -10.812 -14.711 1 98.88 108 THR B CA 1
ATOM 3070 C C . THR B 1 108 ? 6.559 -9.719 -13.68 1 98.88 108 THR B C 1
ATOM 3072 O O . THR B 1 108 ? 5.672 -9.867 -12.836 1 98.88 108 THR B O 1
ATOM 3075 N N . LEU B 1 109 ? 7.406 -8.68 -13.711 1 98.88 109 LEU B N 1
ATOM 3076 C CA . LEU B 1 109 ? 7.172 -7.48 -12.906 1 98.88 109 LEU B CA 1
ATOM 3077 C C . LEU B 1 109 ? 6.77 -6.305 -13.797 1 98.88 109 LEU B C 1
ATOM 3079 O O . LEU B 1 109 ? 7.414 -6.039 -14.812 1 98.88 109 LEU B O 1
ATOM 3083 N N . THR B 1 110 ? 5.68 -5.652 -13.43 1 98.69 110 THR B N 1
ATOM 3084 C CA . THR B 1 110 ? 5.211 -4.469 -14.141 1 98.69 110 THR B CA 1
ATOM 3085 C C . THR B 1 110 ? 5.047 -3.291 -13.188 1 98.69 110 THR B C 1
ATOM 3087 O O . THR B 1 110 ? 4.395 -3.416 -12.148 1 98.69 110 THR B O 1
ATOM 3090 N N . GLU B 1 111 ? 5.645 -2.182 -13.516 1 98 111 GLU B N 1
ATOM 3091 C CA . GLU B 1 111 ? 5.562 -0.987 -12.68 1 98 111 GLU B CA 1
ATOM 3092 C C . GLU B 1 111 ? 4.359 -0.13 -13.062 1 98 111 GLU B C 1
ATOM 3094 O O . GLU B 1 111 ? 4.145 0.161 -14.242 1 98 111 GLU B O 1
ATOM 3099 N N . TYR B 1 112 ? 3.578 0.211 -12.125 1 96.31 112 TYR B N 1
ATOM 3100 C CA . TYR B 1 112 ? 2.535 1.225 -12.234 1 96.31 112 TYR B CA 1
ATOM 3101 C C . TYR B 1 112 ? 2.875 2.451 -11.398 1 96.31 112 TYR B C 1
ATOM 3103 O O . TYR B 1 112 ? 3.885 2.465 -10.688 1 96.31 112 TYR B O 1
ATOM 3111 N N . ASP B 1 113 ? 2.086 3.508 -11.43 1 92.06 113 ASP B N 1
ATOM 3112 C CA . ASP B 1 113 ? 2.361 4.758 -10.727 1 92.06 113 ASP B CA 1
ATOM 3113 C C . ASP B 1 113 ? 2.316 4.559 -9.211 1 92.06 113 ASP B C 1
ATOM 3115 O O . ASP B 1 113 ? 3.059 5.211 -8.477 1 92.06 113 ASP B O 1
ATOM 3119 N N . ASP B 1 114 ? 1.468 3.629 -8.797 1 92.62 114 ASP B N 1
ATOM 3120 C CA . ASP B 1 114 ? 1.226 3.564 -7.355 1 92.62 114 ASP B CA 1
ATOM 3121 C C . ASP B 1 114 ? 1.524 2.17 -6.809 1 92.62 114 ASP B C 1
ATOM 3123 O O . ASP B 1 114 ? 1.198 1.865 -5.66 1 92.62 114 ASP B O 1
ATOM 3127 N N . HIS B 1 115 ? 2.062 1.258 -7.664 1 96.31 115 HIS B N 1
ATOM 3128 C CA . HIS B 1 115 ? 2.418 -0.081 -7.207 1 96.31 115 HIS B CA 1
ATOM 3129 C C . HIS B 1 115 ? 3.229 -0.825 -8.266 1 96.31 115 HIS B C 1
ATOM 3131 O O . HIS B 1 115 ? 3.451 -0.305 -9.359 1 96.31 115 HIS B O 1
ATOM 3137 N N . ILE B 1 116 ? 3.734 -1.933 -7.859 1 98.19 116 ILE B N 1
ATOM 3138 C CA . ILE B 1 116 ? 4.324 -2.916 -8.758 1 98.19 116 ILE B CA 1
ATOM 3139 C C . ILE B 1 116 ? 3.463 -4.176 -8.789 1 98.19 116 ILE B C 1
ATOM 3141 O O . ILE B 1 116 ? 2.982 -4.629 -7.75 1 98.19 116 ILE B O 1
ATOM 3145 N N . ASN B 1 117 ? 3.197 -4.668 -9.977 1 98.5 117 ASN B N 1
ATOM 3146 C CA . ASN B 1 117 ? 2.496 -5.941 -10.094 1 98.5 117 ASN B CA 1
ATOM 3147 C C . ASN B 1 117 ? 3.469 -7.098 -10.312 1 98.5 117 ASN B C 1
ATOM 3149 O O . ASN B 1 117 ? 4.375 -7.008 -11.141 1 98.5 117 ASN B O 1
ATOM 3153 N N . LEU B 1 118 ? 3.34 -8.117 -9.555 1 98.81 118 LEU B N 1
ATOM 3154 C CA . LEU B 1 118 ? 3.973 -9.414 -9.781 1 98.81 118 LEU B CA 1
ATOM 3155 C C . LEU B 1 118 ? 2.994 -10.398 -10.414 1 98.81 118 LEU B C 1
ATOM 3157 O O . LEU B 1 118 ? 1.952 -10.703 -9.828 1 98.81 118 LEU B O 1
ATOM 3161 N N . TYR B 1 119 ? 3.314 -10.766 -11.586 1 98.88 119 TYR B N 1
ATOM 3162 C CA . TYR B 1 119 ? 2.531 -11.82 -12.227 1 98.88 119 TYR B CA 1
ATOM 3163 C C . TYR B 1 119 ? 3.334 -13.109 -12.344 1 98.88 119 TYR B C 1
ATOM 3165 O O . TYR B 1 119 ? 4.457 -13.102 -12.859 1 98.88 119 TYR B O 1
ATOM 3173 N N . ILE B 1 120 ? 2.848 -14.195 -11.797 1 98.88 120 ILE B N 1
ATOM 3174 C CA . ILE B 1 120 ? 3.432 -15.523 -11.914 1 98.88 120 ILE B CA 1
ATOM 3175 C C . ILE B 1 120 ? 2.586 -16.375 -12.852 1 98.88 120 ILE B C 1
ATOM 3177 O O . ILE B 1 120 ? 1.476 -16.781 -12.508 1 98.88 120 ILE B O 1
ATOM 3181 N N . GLU B 1 121 ? 3.1 -16.641 -13.977 1 98.75 121 GLU B N 1
ATOM 3182 C CA . GLU B 1 121 ? 2.4 -17.453 -14.969 1 98.75 121 GLU B CA 1
ATOM 3183 C C . GLU B 1 121 ? 2.652 -18.938 -14.742 1 98.75 121 GLU B C 1
ATOM 3185 O O . GLU B 1 121 ? 3.797 -19.359 -14.57 1 98.75 121 GLU B O 1
ATOM 3190 N N . HIS B 1 122 ? 1.571 -19.703 -14.734 1 98.44 122 HIS B N 1
ATOM 3191 C CA . HIS B 1 122 ? 1.711 -21.141 -14.578 1 98.44 122 HIS B CA 1
ATOM 3192 C C . HIS B 1 122 ? 2.516 -21.734 -15.727 1 98.44 122 HIS B C 1
ATOM 3194 O O . HIS B 1 122 ? 2.471 -21.234 -16.859 1 98.44 122 HIS B O 1
ATOM 3200 N N . PRO B 1 123 ? 3.248 -22.828 -15.414 1 98.19 123 PRO B N 1
ATOM 3201 C CA . PRO B 1 123 ? 3.805 -23.578 -16.531 1 98.19 123 PRO B CA 1
ATOM 3202 C C . PRO B 1 123 ? 2.73 -24.109 -17.484 1 98.19 123 PRO B C 1
ATOM 3204 O O . PRO B 1 123 ? 1.562 -24.219 -17.109 1 98.19 123 PRO B O 1
ATOM 3207 N N . TYR B 1 124 ? 3.15 -24.359 -18.703 1 97 124 TYR B N 1
ATOM 3208 C CA . TYR B 1 124 ? 2.18 -24.766 -19.703 1 97 124 TYR B CA 1
ATOM 3209 C C . TYR B 1 124 ? 2.604 -26.062 -20.375 1 97 124 TYR B C 1
ATOM 3211 O O . TYR B 1 124 ? 3.799 -26.344 -20.5 1 97 124 TYR B O 1
ATOM 3219 N N . ALA B 1 125 ? 1.625 -26.828 -20.688 1 94.88 125 ALA B N 1
ATOM 3220 C CA . ALA B 1 125 ? 1.808 -27.938 -21.609 1 94.88 125 ALA B CA 1
ATOM 3221 C C . ALA B 1 125 ? 1.493 -27.516 -23.047 1 94.88 125 ALA B C 1
ATOM 3223 O O . ALA B 1 125 ? 0.654 -26.641 -23.281 1 94.88 125 ALA B O 1
ATOM 3224 N N . THR B 1 126 ? 2.268 -28.016 -23.922 1 90.31 126 THR B N 1
ATOM 3225 C CA . THR B 1 126 ? 2.014 -27.703 -25.312 1 90.31 126 THR B CA 1
ATOM 3226 C C . THR B 1 126 ? 1.29 -28.859 -26 1 90.31 126 THR B C 1
ATOM 3228 O O . THR B 1 126 ? 1.767 -30 -25.984 1 90.31 126 THR B O 1
ATOM 3231 N N . ARG B 1 127 ? 0.107 -28.609 -26.453 1 82.5 127 ARG B N 1
ATOM 3232 C CA . ARG B 1 127 ? -0.639 -29.562 -27.281 1 82.5 127 ARG B CA 1
ATOM 3233 C C . ARG B 1 127 ? -0.958 -28.953 -28.641 1 82.5 127 ARG B C 1
ATOM 3235 O O . ARG B 1 127 ? -1.857 -28.125 -28.766 1 82.5 127 ARG B O 1
ATOM 3242 N N . GLY B 1 128 ? -0.206 -29.422 -29.625 1 79.44 128 GLY B N 1
ATOM 3243 C CA . GLY B 1 128 ? -0.287 -28.734 -30.906 1 79.44 128 GLY B CA 1
ATOM 3244 C C . GLY B 1 128 ? 0.217 -27.312 -30.859 1 79.44 128 GLY B C 1
ATOM 3245 O O . GLY B 1 128 ? 1.352 -27.062 -30.453 1 79.44 128 GLY B O 1
ATOM 3246 N N . SER B 1 129 ? -0.628 -26.438 -31.234 1 85.69 129 SER B N 1
ATOM 3247 C CA . SER B 1 129 ? -0.244 -25.031 -31.25 1 85.69 129 SER B CA 1
ATOM 3248 C C . SER B 1 129 ? -0.754 -24.297 -30 1 85.69 129 SER B C 1
ATOM 3250 O O . SER B 1 129 ? -0.478 -23.109 -29.812 1 85.69 129 SER B O 1
ATOM 3252 N N . LYS B 1 130 ? -1.412 -25.094 -29.109 1 89.19 130 LYS B N 1
ATOM 3253 C CA . LYS B 1 130 ? -2.061 -24.453 -27.969 1 89.19 130 LYS B CA 1
ATOM 3254 C C . LYS B 1 130 ? -1.242 -24.641 -26.688 1 89.19 130 LYS B C 1
ATOM 3256 O O . LYS B 1 130 ? -0.689 -25.703 -26.453 1 89.19 130 LYS B O 1
ATOM 3261 N N . LYS B 1 131 ? -1.109 -23.641 -26.078 1 93.25 131 LYS B N 1
ATOM 3262 C CA . LYS B 1 131 ? -0.532 -23.688 -24.734 1 93.25 131 LYS B CA 1
ATOM 3263 C C . LYS B 1 131 ? -1.619 -23.812 -23.672 1 93.25 131 LYS B C 1
ATOM 3265 O O . LYS B 1 131 ? -2.527 -22.984 -23.594 1 93.25 131 LYS B O 1
ATOM 3270 N N . ILE B 1 132 ? -1.478 -24.828 -22.891 1 95.06 132 ILE B N 1
ATOM 3271 C CA . ILE B 1 132 ? -2.479 -25.094 -21.859 1 95.06 132 ILE B CA 1
ATOM 3272 C C . ILE B 1 132 ? -1.845 -24.969 -20.484 1 95.06 132 ILE B C 1
ATOM 3274 O O . ILE B 1 132 ? -0.924 -25.719 -20.141 1 95.06 132 ILE B O 1
ATOM 3278 N N . PRO B 1 133 ? -2.365 -24.062 -19.688 1 96.81 133 PRO B N 1
ATOM 3279 C CA . PRO B 1 133 ? -1.781 -23.922 -18.359 1 96.81 133 PRO B CA 1
ATOM 3280 C C . PRO B 1 133 ? -1.935 -25.172 -17.5 1 96.81 133 PRO B C 1
ATOM 3282 O O . PRO B 1 133 ? -2.988 -25.812 -17.516 1 96.81 133 PRO B O 1
ATOM 3285 N N . ILE B 1 134 ? -0.86 -25.531 -16.844 1 96.06 134 ILE B N 1
ATOM 3286 C CA . ILE B 1 134 ? -0.896 -26.641 -15.906 1 96.06 134 ILE B CA 1
ATOM 3287 C C . ILE B 1 134 ? -1.329 -26.156 -14.531 1 96.06 134 ILE B C 1
ATOM 3289 O O . ILE B 1 134 ? -0.494 -25.75 -13.719 1 96.06 134 ILE B O 1
ATOM 3293 N N . TYR B 1 135 ? -2.604 -26.203 -14.312 1 95.56 135 TYR B N 1
ATOM 3294 C CA . TYR B 1 135 ? -3.137 -25.703 -13.055 1 95.56 135 TYR B CA 1
ATOM 3295 C C . TYR B 1 135 ? -4.566 -26.172 -12.836 1 95.56 135 TYR B C 1
ATOM 3297 O O . TYR B 1 135 ? -5.492 -25.703 -13.5 1 95.56 135 TYR B O 1
ATOM 3305 N N . LYS B 1 136 ? -4.73 -27.062 -11.906 1 90.75 136 LYS B N 1
ATOM 3306 C CA . LYS B 1 136 ? -6.031 -27.531 -11.445 1 90.75 136 LYS B CA 1
ATOM 3307 C C . LYS B 1 136 ? -6.875 -28.047 -12.609 1 90.75 136 LYS B C 1
ATOM 3309 O O . LYS B 1 136 ? -8.047 -27.672 -12.742 1 90.75 136 LYS B O 1
ATOM 3314 N N . ARG B 1 137 ? -6.324 -28.844 -13.391 1 91.25 137 ARG B N 1
ATOM 3315 C CA . ARG B 1 137 ? -7.066 -29.438 -14.492 1 91.25 137 ARG B CA 1
ATOM 3316 C C . ARG B 1 137 ? -7.191 -30.953 -14.328 1 91.25 137 ARG B C 1
ATOM 3318 O O . ARG B 1 137 ? -6.191 -31.641 -14.109 1 91.25 137 ARG B O 1
ATOM 3325 N N . GLY B 1 138 ? -8.328 -31.359 -14.508 1 88.5 138 GLY B N 1
ATOM 3326 C CA . GLY B 1 138 ? -8.602 -32.781 -14.367 1 88.5 138 GLY B CA 1
ATOM 3327 C C . GLY B 1 138 ? -7.914 -33.625 -15.414 1 88.5 138 GLY B C 1
ATOM 3328 O O . GLY B 1 138 ? -7.559 -34.781 -15.156 1 88.5 138 GLY B O 1
ATOM 3329 N N . ASP B 1 139 ? -7.762 -33.062 -16.531 1 87.62 139 ASP B N 1
ATOM 3330 C CA . ASP B 1 139 ? -7.156 -33.812 -17.625 1 87.62 139 ASP B CA 1
ATOM 3331 C C . ASP B 1 139 ? -5.633 -33.719 -17.578 1 87.62 139 ASP B C 1
ATOM 3333 O O . ASP B 1 139 ? -4.949 -34.25 -18.469 1 87.62 139 ASP B O 1
ATOM 3337 N N . MET B 1 140 ? -5.125 -33.031 -16.641 1 89.44 140 MET B N 1
ATOM 3338 C CA . MET B 1 140 ? -3.682 -32.938 -16.453 1 89.44 140 MET B CA 1
ATOM 3339 C C . MET B 1 140 ? -3.297 -33.219 -15.016 1 89.44 140 MET B C 1
ATOM 3341 O O . MET B 1 140 ? -2.621 -32.438 -14.367 1 89.44 140 MET B O 1
ATOM 3345 N N . CYS B 1 141 ? -3.705 -34.312 -14.57 1 91.75 141 CYS B N 1
ATOM 3346 C CA . CYS B 1 141 ? -3.314 -34.906 -13.312 1 91.75 141 CYS B CA 1
ATOM 3347 C C . CYS B 1 141 ? -3.766 -34.062 -12.125 1 91.75 141 CYS B C 1
ATOM 3349 O O . CYS B 1 141 ? -3.223 -34.188 -11.023 1 91.75 141 CYS B O 1
ATOM 3351 N N . ASP B 1 142 ? -4.613 -33.031 -12.25 1 91.44 142 ASP B N 1
ATOM 3352 C CA . ASP B 1 142 ? -5.137 -32.156 -11.195 1 91.44 142 ASP B CA 1
ATOM 3353 C C . ASP B 1 142 ? -4.008 -31.484 -10.422 1 91.44 142 ASP B C 1
ATOM 3355 O O . ASP B 1 142 ? -4.066 -31.375 -9.195 1 91.44 142 ASP B O 1
ATOM 3359 N N . ILE B 1 143 ? -3.016 -31.188 -11.172 1 93.81 143 ILE B N 1
ATOM 3360 C CA . ILE B 1 143 ? -1.87 -30.531 -10.539 1 93.81 143 ILE B CA 1
ATOM 3361 C C . ILE B 1 143 ? -2.271 -29.156 -10.031 1 93.81 143 ILE B C 1
ATOM 3363 O O . ILE B 1 143 ? -2.729 -28.312 -10.812 1 93.81 143 ILE B O 1
ATOM 3367 N N . TYR B 1 144 ? -2.115 -28.938 -8.734 1 94.5 144 TYR B N 1
ATOM 3368 C CA . TYR B 1 144 ? -2.414 -27.672 -8.07 1 94.5 144 TYR B CA 1
ATOM 3369 C C . TYR B 1 144 ? -1.153 -27.062 -7.477 1 94.5 144 TYR B C 1
ATOM 3371 O O . TYR B 1 144 ? -0.697 -27.484 -6.41 1 94.5 144 TYR B O 1
ATOM 3379 N N . LEU B 1 145 ? -0.67 -26.094 -8.164 1 96.12 145 LEU B N 1
ATOM 3380 C CA . LEU B 1 145 ? 0.586 -25.5 -7.734 1 96.12 145 LEU B CA 1
ATOM 3381 C C . LEU B 1 145 ? 0.333 -24.344 -6.766 1 96.12 145 LEU B C 1
ATOM 3383 O O . LEU B 1 145 ? -0.448 -23.438 -7.062 1 96.12 145 LEU B O 1
ATOM 3387 N N . LEU B 1 146 ? 0.994 -24.391 -5.645 1 96.94 146 LEU B N 1
ATOM 3388 C CA . LEU B 1 146 ? 1.104 -23.281 -4.703 1 96.94 146 LEU B CA 1
ATOM 3389 C C . LEU B 1 146 ? 2.469 -22.609 -4.812 1 96.94 146 LEU B C 1
ATOM 3391 O O . LEU B 1 146 ? 3.5 -23.281 -4.801 1 96.94 146 LEU B O 1
ATOM 3395 N N . TYR B 1 147 ? 2.396 -21.344 -4.891 1 98.44 147 TYR B N 1
ATOM 3396 C CA . TYR B 1 147 ? 3.65 -20.656 -5.199 1 98.44 147 TYR B CA 1
ATOM 3397 C C . TYR B 1 147 ? 4.223 -19.984 -3.961 1 98.44 147 TYR B C 1
ATOM 3399 O O . TYR B 1 147 ? 3.48 -19.422 -3.148 1 98.44 147 TYR B O 1
ATOM 3407 N N . THR B 1 148 ? 5.492 -20.031 -3.857 1 98.62 148 THR B N 1
ATOM 3408 C CA . THR B 1 148 ? 6.312 -19.203 -2.973 1 98.62 148 THR B CA 1
ATOM 3409 C C . THR B 1 148 ? 7.215 -18.281 -3.781 1 98.62 148 THR B C 1
ATOM 3411 O O . THR B 1 148 ? 7.816 -18.703 -4.773 1 98.62 148 THR B O 1
ATOM 3414 N N . ALA B 1 149 ? 7.254 -17.078 -3.412 1 98.81 149 ALA B N 1
ATOM 3415 C CA . ALA B 1 149 ? 8.125 -16.109 -4.078 1 98.81 149 ALA B CA 1
ATOM 3416 C C . ALA B 1 149 ? 9.188 -15.578 -3.119 1 98.81 149 ALA B C 1
ATOM 3418 O O . ALA B 1 149 ? 8.914 -15.367 -1.936 1 98.81 149 ALA B O 1
ATOM 3419 N N . ASN B 1 150 ? 10.359 -15.398 -3.65 1 98.81 150 ASN B N 1
ATOM 3420 C CA . ASN B 1 150 ? 11.438 -14.727 -2.93 1 98.81 150 ASN B CA 1
ATOM 3421 C C . ASN B 1 150 ? 11.664 -13.312 -3.449 1 98.81 150 ASN B C 1
ATOM 3423 O O . ASN B 1 150 ? 11.867 -13.109 -4.648 1 98.81 150 ASN B O 1
ATOM 3427 N N . PHE B 1 151 ? 11.617 -12.414 -2.568 1 98.75 151 PHE B N 1
ATOM 3428 C CA . PHE B 1 151 ? 11.875 -11.016 -2.885 1 98.75 151 PHE B CA 1
ATOM 3429 C C . PHE B 1 151 ? 13.227 -10.57 -2.33 1 98.75 151 PHE B C 1
ATOM 3431 O O . PHE B 1 151 ? 13.461 -10.648 -1.124 1 98.75 151 PHE B O 1
ATOM 3438 N N . THR B 1 152 ? 14.062 -10.133 -3.18 1 98.56 152 THR B N 1
ATOM 3439 C CA . THR B 1 152 ? 15.305 -9.5 -2.748 1 98.56 152 THR B CA 1
ATOM 3440 C C . THR B 1 152 ? 15.234 -7.988 -2.949 1 98.56 152 THR B C 1
ATOM 3442 O O . THR B 1 152 ? 15.125 -7.512 -4.082 1 98.56 152 THR B O 1
ATOM 3445 N N . PHE B 1 153 ? 15.305 -7.297 -1.858 1 97.75 153 PHE B N 1
ATOM 3446 C CA . PHE B 1 153 ? 15.188 -5.844 -1.914 1 97.75 153 PHE B CA 1
ATOM 3447 C C . PHE B 1 153 ? 16.562 -5.188 -1.852 1 97.75 153 PHE B C 1
ATOM 3449 O O . PHE B 1 153 ? 17.375 -5.523 -0.99 1 97.75 153 PHE B O 1
ATOM 3456 N N . GLY B 1 154 ? 16.734 -4.242 -2.748 1 94.94 154 GLY B N 1
ATOM 3457 C CA . GLY B 1 154 ? 18 -3.523 -2.768 1 94.94 154 GLY B CA 1
ATOM 3458 C C . GLY B 1 154 ? 19.203 -4.441 -2.822 1 94.94 154 GLY B C 1
ATOM 3459 O O . GLY B 1 154 ? 19.281 -5.324 -3.68 1 94.94 154 GLY B O 1
ATOM 3460 N N . ASP B 1 155 ? 20.062 -4.25 -1.892 1 89.75 155 ASP B N 1
ATOM 3461 C CA . ASP B 1 155 ? 21.297 -5.035 -1.884 1 89.75 155 ASP B CA 1
ATOM 3462 C C . ASP B 1 155 ? 21.266 -6.082 -0.771 1 89.75 155 ASP B C 1
ATOM 3464 O O . ASP B 1 155 ? 22.312 -6.562 -0.342 1 89.75 155 ASP B O 1
ATOM 3468 N N . SER B 1 156 ? 20.078 -6.355 -0.375 1 91.81 156 SER B N 1
ATOM 3469 C CA . SER B 1 156 ? 19.953 -7.348 0.688 1 91.81 156 SER B CA 1
ATOM 3470 C C . SER B 1 156 ? 20.547 -8.688 0.259 1 91.81 156 SER B C 1
ATOM 3472 O O . SER B 1 156 ? 20.391 -9.102 -0.894 1 91.81 156 SER B O 1
ATOM 3474 N N . GLU B 1 157 ? 21.125 -9.344 1.226 1 89.56 157 GLU B N 1
ATOM 3475 C CA . GLU B 1 157 ? 21.688 -10.656 0.94 1 89.56 157 GLU B CA 1
ATOM 3476 C C . GLU B 1 157 ? 20.625 -11.75 1.073 1 89.56 157 GLU B C 1
ATOM 3478 O O . GLU B 1 157 ? 20.656 -12.742 0.339 1 89.56 157 GLU B O 1
ATOM 3483 N N . GLU B 1 158 ? 19.719 -11.492 1.956 1 94.88 158 GLU B N 1
ATOM 3484 C CA . GLU B 1 158 ? 18.703 -12.508 2.205 1 94.88 158 GLU B CA 1
ATOM 3485 C C . GLU B 1 158 ? 17.359 -12.086 1.616 1 94.88 158 GLU B C 1
ATOM 3487 O O . GLU B 1 158 ? 16.906 -10.961 1.833 1 94.88 158 GLU B O 1
ATOM 3492 N N . PRO B 1 159 ? 16.797 -12.938 0.903 1 97.44 159 PRO B N 1
ATOM 3493 C CA . PRO B 1 159 ? 15.484 -12.625 0.345 1 97.44 159 PRO B CA 1
ATOM 3494 C C . PRO B 1 159 ? 14.367 -12.734 1.378 1 97.44 159 PRO B C 1
ATOM 3496 O O . PRO B 1 159 ? 14.539 -13.383 2.416 1 97.44 159 PRO B O 1
ATOM 3499 N N . VAL B 1 160 ? 13.32 -12 1.148 1 97.94 160 VAL B N 1
ATOM 3500 C CA . VAL B 1 160 ? 12.07 -12.188 1.881 1 97.94 160 VAL B CA 1
ATOM 3501 C C . VAL B 1 160 ? 11.195 -13.195 1.151 1 97.94 160 VAL B C 1
ATOM 3503 O O . VAL B 1 160 ? 10.883 -13.023 -0.03 1 97.94 160 VAL B O 1
ATOM 3506 N N . THR B 1 161 ? 10.805 -14.258 1.891 1 98.25 161 THR B N 1
ATOM 3507 C CA . THR B 1 161 ? 9.938 -15.281 1.316 1 98.25 161 THR B CA 1
ATOM 3508 C C . THR B 1 161 ? 8.469 -14.922 1.512 1 98.25 161 THR B C 1
ATOM 3510 O O . THR B 1 161 ? 8.07 -14.469 2.588 1 98.25 161 THR B O 1
ATOM 3513 N N . TYR B 1 162 ? 7.715 -15.07 0.457 1 98.19 162 TYR B N 1
ATOM 3514 C CA . TYR B 1 162 ? 6.297 -14.742 0.468 1 98.19 162 TYR B CA 1
ATOM 3515 C C . TYR B 1 162 ? 5.473 -15.859 -0.17 1 98.19 162 TYR B C 1
ATOM 3517 O O . TYR B 1 162 ? 5.66 -16.172 -1.347 1 98.19 162 TYR B O 1
ATOM 3525 N N . ASP B 1 163 ? 4.582 -16.453 0.593 1 97.88 163 ASP B N 1
ATOM 3526 C CA . ASP B 1 163 ? 3.664 -17.453 0.061 1 97.88 163 ASP B CA 1
ATOM 3527 C C . ASP B 1 163 ? 2.479 -16.797 -0.644 1 97.88 163 ASP B C 1
ATOM 3529 O O . ASP B 1 163 ? 1.703 -16.078 -0.019 1 97.88 163 ASP B O 1
ATOM 3533 N N . ILE B 1 164 ? 2.359 -17.109 -1.863 1 97.75 164 ILE B N 1
ATOM 3534 C CA . ILE B 1 164 ? 1.296 -16.516 -2.668 1 97.75 164 ILE B CA 1
ATOM 3535 C C . ILE B 1 164 ? -0.049 -17.109 -2.26 1 97.75 164 ILE B C 1
ATOM 3537 O O . ILE B 1 164 ? -0.191 -18.328 -2.16 1 97.75 164 ILE B O 1
ATOM 3541 N N . ASP B 1 165 ? -0.992 -16.234 -1.972 1 93.88 165 ASP B N 1
ATOM 3542 C CA . ASP B 1 165 ? -2.354 -16.688 -1.701 1 93.88 165 ASP B CA 1
ATOM 3543 C C . ASP B 1 165 ? -2.992 -17.281 -2.955 1 93.88 165 ASP B C 1
ATOM 3545 O O . ASP B 1 165 ? -3 -16.656 -4.012 1 93.88 165 ASP B O 1
ATOM 3549 N N . ASP B 1 166 ? -3.514 -18.438 -2.801 1 92.31 166 ASP B N 1
ATOM 3550 C CA . ASP B 1 166 ? -4.098 -19.109 -3.957 1 92.31 166 ASP B CA 1
ATOM 3551 C C . ASP B 1 166 ? -5.289 -18.312 -4.504 1 92.31 166 ASP B C 1
ATOM 3553 O O . ASP B 1 166 ? -5.648 -18.453 -5.676 1 92.31 166 ASP B O 1
ATOM 3557 N N . TYR B 1 167 ? -5.887 -17.422 -3.693 1 94.06 167 TYR B N 1
ATOM 3558 C CA . TYR B 1 167 ? -7.012 -16.609 -4.152 1 94.06 167 TYR B CA 1
ATOM 3559 C C . TYR B 1 167 ? -6.535 -15.492 -5.074 1 94.06 167 TYR B C 1
ATOM 3561 O O . TYR B 1 167 ? -7.344 -14.836 -5.734 1 94.06 167 TYR B O 1
ATOM 3569 N N . ASP B 1 168 ? -5.262 -15.375 -5.137 1 96.25 168 ASP B N 1
ATOM 3570 C CA . ASP B 1 168 ? -4.691 -14.422 -6.082 1 96.25 168 ASP B CA 1
ATOM 3571 C C . ASP B 1 168 ? -4.402 -15.086 -7.426 1 96.25 168 ASP B C 1
ATOM 3573 O O . ASP B 1 168 ? -3.861 -14.445 -8.336 1 96.25 168 ASP B O 1
ATOM 3577 N N . CYS B 1 169 ? -4.816 -16.344 -7.52 1 96.69 169 CYS B N 1
ATOM 3578 C CA . CYS B 1 169 ? -4.48 -17.094 -8.719 1 96.69 169 CYS B CA 1
ATOM 3579 C C . CYS B 1 169 ? -5.734 -17.438 -9.516 1 96.69 169 CYS B C 1
ATOM 3581 O O . CYS B 1 169 ? -6.801 -17.656 -8.938 1 96.69 169 CYS B O 1
ATOM 3583 N N . THR B 1 170 ? -5.562 -17.391 -10.805 1 95.75 170 THR B N 1
ATOM 3584 C CA . THR B 1 170 ? -6.547 -17.875 -11.766 1 95.75 170 THR B CA 1
ATOM 3585 C C . THR B 1 170 ? -6 -19.062 -12.547 1 95.75 170 THR B C 1
ATOM 3587 O O . THR B 1 170 ? -4.973 -19.641 -12.18 1 95.75 170 THR B O 1
ATOM 3590 N N . SER B 1 171 ? -6.684 -19.438 -13.578 1 94.56 171 SER B N 1
ATOM 3591 C CA . SER B 1 171 ? -6.258 -20.594 -14.375 1 94.56 171 SER B CA 1
ATOM 3592 C C . SER B 1 171 ? -4.961 -20.297 -15.125 1 94.56 171 SER B C 1
ATOM 3594 O O . SER B 1 171 ? -4.262 -21.203 -15.555 1 94.56 171 SER B O 1
ATOM 3596 N N . THR B 1 172 ? -4.641 -19 -15.227 1 96.12 172 THR B N 1
ATOM 3597 C CA . THR B 1 172 ? -3.488 -18.672 -16.047 1 96.12 172 THR B CA 1
ATOM 3598 C C . THR B 1 172 ? -2.291 -18.297 -15.18 1 96.12 172 THR B C 1
ATOM 3600 O O . THR B 1 172 ? -1.143 -18.406 -15.617 1 96.12 172 THR B O 1
ATOM 3603 N N . GLY B 1 173 ? -2.553 -17.812 -14.07 1 98.19 173 GLY B N 1
ATOM 3604 C CA . GLY B 1 173 ? -1.47 -17.375 -13.203 1 98.19 173 GLY B CA 1
ATOM 3605 C C . GLY B 1 173 ? -1.953 -16.656 -11.961 1 98.19 173 GLY B C 1
ATOM 3606 O O . GLY B 1 173 ? -3.15 -16.641 -11.664 1 98.19 173 GLY B O 1
ATOM 3607 N N . CYS B 1 174 ? -0.979 -16.172 -11.219 1 98.31 174 CYS B N 1
ATOM 3608 C CA . CYS B 1 174 ? -1.241 -15.43 -9.992 1 98.31 174 CYS B CA 1
ATOM 3609 C C . CYS B 1 174 ? -0.812 -13.977 -10.125 1 98.31 174 CYS B C 1
ATOM 3611 O O . CYS B 1 174 ? 0.186 -13.672 -10.781 1 98.31 174 CYS B O 1
ATOM 3613 N N . SER B 1 175 ? -1.604 -13.117 -9.555 1 98.12 175 SER B N 1
ATOM 3614 C CA . SER B 1 175 ? -1.343 -11.688 -9.648 1 98.12 175 SER B CA 1
ATOM 3615 C C . SER B 1 175 ? -1.367 -11.023 -8.273 1 98.12 175 SER B C 1
ATOM 3617 O O . SER B 1 175 ? -2.355 -11.133 -7.547 1 98.12 175 SER B O 1
ATOM 3619 N N . ILE B 1 176 ? -0.252 -10.344 -7.969 1 97.06 176 ILE B N 1
ATOM 3620 C CA . ILE B 1 176 ? -0.143 -9.664 -6.684 1 97.06 176 ILE B CA 1
ATOM 3621 C C . ILE B 1 176 ? 0.431 -8.266 -6.891 1 97.06 176 ILE B C 1
ATOM 3623 O O . ILE B 1 176 ? 1.359 -8.078 -7.68 1 97.06 176 ILE B O 1
ATOM 3627 N N . ASP B 1 177 ? -0.163 -7.328 -6.23 1 96.94 177 ASP B N 1
ATOM 3628 C CA . ASP B 1 177 ? 0.372 -5.973 -6.227 1 96.94 177 ASP B CA 1
ATOM 3629 C C . ASP B 1 177 ? 1.127 -5.684 -4.93 1 96.94 177 ASP B C 1
ATOM 3631 O O . ASP B 1 177 ? 0.677 -6.059 -3.848 1 96.94 177 ASP B O 1
ATOM 3635 N N . PHE B 1 178 ? 2.287 -5.066 -5.066 1 97.56 178 PHE B N 1
ATOM 3636 C CA . PHE B 1 178 ? 3.072 -4.695 -3.896 1 97.56 178 PHE B CA 1
ATOM 3637 C C . PHE B 1 178 ? 3.789 -3.369 -4.125 1 97.56 178 PHE B C 1
ATOM 3639 O O . PHE B 1 178 ? 3.75 -2.818 -5.227 1 97.56 178 PHE B O 1
ATOM 3646 N N . ALA B 1 179 ? 4.348 -2.836 -3.041 1 96.88 179 ALA B N 1
ATOM 3647 C CA . ALA B 1 179 ? 4.996 -1.532 -3.164 1 96.88 179 ALA B CA 1
ATOM 3648 C C . ALA B 1 179 ? 6.402 -1.563 -2.572 1 96.88 179 ALA B C 1
ATOM 3650 O O . ALA B 1 179 ? 6.641 -2.213 -1.551 1 96.88 179 ALA B O 1
ATOM 3651 N N . THR B 1 180 ? 7.297 -0.939 -3.176 1 97.38 180 THR B N 1
ATOM 3652 C CA . THR B 1 180 ? 8.648 -0.677 -2.701 1 97.38 180 THR B CA 1
ATOM 3653 C C . THR B 1 180 ? 9.289 0.468 -3.486 1 97.38 180 THR B C 1
ATOM 3655 O O . THR B 1 180 ? 8.867 0.767 -4.605 1 97.38 180 THR B O 1
ATOM 3658 N N . THR B 1 181 ? 10.141 1.146 -2.844 1 96.62 181 THR B N 1
ATOM 3659 C CA . THR B 1 181 ? 10.828 2.24 -3.516 1 96.62 181 THR B CA 1
ATOM 3660 C C . THR B 1 181 ? 12.266 1.851 -3.852 1 96.62 181 THR B C 1
ATOM 3662 O O . THR B 1 181 ? 13.07 2.697 -4.25 1 96.62 181 THR B O 1
ATOM 3665 N N . GLU B 1 182 ? 12.648 0.667 -3.639 1 95.81 182 GLU B N 1
ATOM 3666 C CA . GLU B 1 182 ? 14 0.235 -3.975 1 95.81 182 GLU B CA 1
ATOM 3667 C C . GLU B 1 182 ? 13.977 -0.899 -4.996 1 95.81 182 GLU B C 1
ATOM 3669 O O . GLU B 1 182 ? 12.93 -1.49 -5.254 1 95.81 182 GLU B O 1
ATOM 3674 N N . LYS B 1 183 ? 15.133 -1.098 -5.523 1 97.44 183 LYS B N 1
ATOM 3675 C CA . LYS B 1 183 ? 15.266 -2.201 -6.469 1 97.44 183 LYS B CA 1
ATOM 3676 C C . LYS B 1 183 ? 14.781 -3.512 -5.859 1 97.44 183 LYS B C 1
ATOM 3678 O O . LYS B 1 183 ? 15.062 -3.805 -4.695 1 97.44 183 LYS B O 1
ATOM 3683 N N . VAL B 1 184 ? 14.062 -4.297 -6.711 1 98.56 184 VAL B N 1
ATOM 3684 C CA . VAL B 1 184 ? 13.547 -5.566 -6.215 1 98.56 184 VAL B CA 1
ATOM 3685 C C . VAL B 1 184 ? 13.781 -6.66 -7.254 1 98.56 184 VAL B C 1
ATOM 3687 O O . VAL B 1 184 ? 13.633 -6.426 -8.453 1 98.56 184 VAL B O 1
ATOM 3690 N N . CYS B 1 185 ? 14.203 -7.812 -6.777 1 98.75 185 CYS B N 1
ATOM 3691 C CA . CYS B 1 185 ? 14.32 -9.008 -7.605 1 98.75 185 CYS B CA 1
ATOM 3692 C C . CYS B 1 185 ? 13.438 -10.133 -7.066 1 98.75 185 CYS B C 1
ATOM 3694 O O . CYS B 1 185 ? 13.383 -10.359 -5.855 1 98.75 185 CYS B O 1
ATOM 3696 N N . VAL B 1 186 ? 12.734 -10.812 -8.016 1 98.88 186 VAL B N 1
ATOM 3697 C CA . VAL B 1 186 ? 11.758 -11.805 -7.562 1 98.88 186 VAL B CA 1
ATOM 3698 C C . VAL B 1 186 ? 11.992 -13.125 -8.289 1 98.88 186 VAL B C 1
ATOM 3700 O O . VAL B 1 186 ? 12.289 -13.141 -9.484 1 98.88 186 VAL B O 1
ATOM 3703 N N . THR B 1 187 ? 11.953 -14.203 -7.586 1 98.81 187 THR B N 1
ATOM 3704 C CA . THR B 1 187 ? 11.852 -15.562 -8.094 1 98.81 187 THR B CA 1
ATOM 3705 C C . THR B 1 187 ? 10.641 -16.281 -7.512 1 98.81 187 THR B C 1
ATOM 3707 O O . THR B 1 187 ? 10.117 -15.875 -6.473 1 98.81 187 THR B O 1
ATOM 3710 N N . ALA B 1 188 ? 10.148 -17.266 -8.211 1 98.88 188 ALA B N 1
ATOM 3711 C CA . ALA B 1 188 ? 9 -18.016 -7.715 1 98.88 188 ALA B CA 1
ATOM 3712 C C . ALA B 1 188 ? 9.172 -19.516 -7.953 1 98.88 188 ALA B C 1
ATOM 3714 O O . ALA B 1 188 ? 9.82 -19.922 -8.914 1 98.88 188 ALA B O 1
ATOM 3715 N N . GLN B 1 189 ? 8.641 -20.234 -7.059 1 98.75 189 GLN B N 1
ATOM 3716 C CA . GLN B 1 189 ? 8.641 -21.703 -7.121 1 98.75 189 GLN B CA 1
ATOM 3717 C C . GLN B 1 189 ? 7.266 -22.266 -6.762 1 98.75 189 GLN B C 1
ATOM 3719 O O . GLN B 1 189 ? 6.625 -21.797 -5.816 1 98.75 189 GLN B O 1
ATOM 3724 N N . GLY B 1 190 ? 6.844 -23.203 -7.59 1 98.12 190 GLY B N 1
ATOM 3725 C CA . GLY B 1 190 ? 5.582 -23.875 -7.312 1 98.12 190 GLY B CA 1
ATOM 3726 C C . GLY B 1 190 ? 5.758 -25.234 -6.66 1 98.12 190 GLY B C 1
ATOM 3727 O O . GLY B 1 190 ? 6.742 -25.922 -6.922 1 98.12 190 GLY B O 1
ATOM 3728 N N . ALA B 1 191 ? 4.805 -25.594 -5.812 1 97.19 191 ALA B N 1
ATOM 3729 C CA . ALA B 1 191 ? 4.777 -26.906 -5.191 1 97.19 191 ALA B CA 1
ATOM 3730 C C . ALA B 1 191 ? 3.344 -27.406 -5.008 1 97.19 191 ALA B C 1
ATOM 3732 O O . ALA B 1 191 ? 2.443 -26.609 -4.719 1 97.19 191 ALA B O 1
ATOM 3733 N N . THR B 1 192 ? 3.16 -28.656 -5.289 1 94.81 192 THR B N 1
ATOM 3734 C CA . THR B 1 192 ? 1.85 -29.25 -5.027 1 94.81 192 THR B CA 1
ATOM 3735 C C . THR B 1 192 ? 1.754 -29.75 -3.588 1 94.81 192 THR B C 1
ATOM 3737 O O . THR B 1 192 ? 2.771 -29.906 -2.912 1 94.81 192 THR B O 1
ATOM 3740 N N . GLU B 1 193 ? 0.425 -29.797 -3.227 1 84.12 193 GLU B N 1
ATOM 3741 C CA . GLU B 1 193 ? 0.176 -30.453 -1.947 1 84.12 193 GLU B CA 1
ATOM 3742 C C . GLU B 1 193 ? -0.386 -31.859 -2.148 1 84.12 193 GLU B C 1
ATOM 3744 O O . GLU B 1 193 ? -1.055 -32.125 -3.148 1 84.12 193 GLU B O 1
ATOM 3749 N N . GLY B 1 194 ? 0.029 -32.844 -1.382 1 77 194 GLY B N 1
ATOM 3750 C CA . GLY B 1 194 ? -0.571 -34.156 -1.452 1 77 194 GLY B CA 1
ATOM 3751 C C . GLY B 1 194 ? 0.434 -35.25 -1.753 1 77 194 GLY B C 1
ATOM 3752 O O . GLY B 1 194 ? 1.628 -35.094 -1.487 1 77 194 GLY B O 1
ATOM 3753 N N . PHE B 1 195 ? -0.192 -36.25 -2.314 1 71.19 195 PHE B N 1
ATOM 3754 C CA . PHE B 1 195 ? 0.54 -37.531 -2.418 1 71.19 195 PHE B CA 1
ATOM 3755 C C . PHE B 1 195 ? 1.551 -37.469 -3.557 1 71.19 195 PHE B C 1
ATOM 3757 O O . PHE B 1 195 ? 2.666 -37.969 -3.43 1 71.19 195 PHE B O 1
ATOM 3764 N N . LEU B 1 196 ? 1.173 -36.875 -4.613 1 80.06 196 LEU B N 1
ATOM 3765 C CA . LEU B 1 196 ? 2.123 -36.75 -5.715 1 80.06 196 LEU B CA 1
ATOM 3766 C C . LEU B 1 196 ? 2.805 -35.406 -5.711 1 80.06 196 LEU B C 1
ATOM 3768 O O . LEU B 1 196 ? 2.451 -34.5 -6.5 1 80.06 196 LEU B O 1
ATOM 3772 N N . GLU B 1 197 ? 3.758 -35.312 -4.832 1 86.5 197 GLU B N 1
ATOM 3773 C CA . GLU B 1 197 ? 4.414 -34.031 -4.605 1 86.5 197 GLU B CA 1
ATOM 3774 C C . GLU B 1 197 ? 5.277 -33.625 -5.797 1 86.5 197 GLU B C 1
ATOM 3776 O O . GLU B 1 197 ? 6.074 -34.406 -6.285 1 86.5 197 GLU B O 1
ATOM 3781 N N . LYS B 1 198 ? 4.949 -32.594 -6.312 1 93.94 198 LYS B N 1
ATOM 3782 C CA . LYS B 1 198 ? 5.754 -31.953 -7.363 1 93.94 198 LYS B CA 1
ATOM 3783 C C . LYS B 1 198 ? 6.246 -30.578 -6.93 1 93.94 198 LYS B C 1
ATOM 3785 O O . LYS B 1 198 ? 5.527 -29.828 -6.262 1 93.94 198 LYS B O 1
ATOM 3790 N N . ILE B 1 199 ? 7.531 -30.297 -7.238 1 97 199 ILE B N 1
ATOM 3791 C CA . ILE B 1 199 ? 8.133 -29 -6.988 1 97 199 ILE B CA 1
ATOM 3792 C C . ILE B 1 199 ? 8.773 -28.469 -8.273 1 97 199 ILE B C 1
ATOM 3794 O O . ILE B 1 199 ? 9.523 -29.188 -8.938 1 97 199 ILE B O 1
ATOM 3798 N N . THR B 1 200 ? 8.414 -27.391 -8.664 1 98.38 200 THR B N 1
ATOM 3799 C CA . THR B 1 200 ? 9.031 -26.797 -9.844 1 98.38 200 THR B CA 1
ATOM 3800 C C . THR B 1 200 ? 10.398 -26.219 -9.508 1 98.38 200 THR B C 1
ATOM 3802 O O . THR B 1 200 ? 10.664 -25.875 -8.359 1 98.38 200 THR B O 1
ATOM 3805 N N . PRO B 1 201 ? 11.25 -26.141 -10.555 1 98.38 201 PRO B N 1
ATOM 3806 C CA . PRO B 1 201 ? 12.406 -25.281 -10.344 1 98.38 201 PRO B CA 1
ATOM 3807 C C . PRO B 1 201 ? 12.016 -23.828 -10.078 1 98.38 201 PRO B C 1
ATOM 3809 O O . PRO B 1 201 ? 10.891 -23.422 -10.383 1 98.38 201 PRO B O 1
ATOM 3812 N N . TRP B 1 202 ? 12.922 -23.047 -9.5 1 98.75 202 TRP B N 1
ATOM 3813 C CA . TRP B 1 202 ? 12.711 -21.609 -9.352 1 98.75 202 TRP B CA 1
ATOM 3814 C C . TRP B 1 202 ? 12.688 -20.922 -10.711 1 98.75 202 TRP B C 1
ATOM 3816 O O . TRP B 1 202 ? 13.438 -21.312 -11.625 1 98.75 202 TRP B O 1
ATOM 3826 N N . SER B 1 203 ? 11.898 -20 -10.789 1 98.88 203 SER B N 1
ATOM 3827 C CA . SER B 1 203 ? 11.883 -19.188 -12 1 98.88 203 SER B CA 1
ATOM 3828 C C . SER B 1 203 ? 13.18 -18.406 -12.156 1 98.88 203 SER B C 1
ATOM 3830 O O . SER B 1 203 ? 13.977 -18.312 -11.219 1 98.88 203 SER B O 1
ATOM 3832 N N . SER B 1 204 ? 13.32 -17.922 -13.406 1 98.5 204 SER B N 1
ATOM 3833 C CA . SER B 1 204 ? 14.367 -16.922 -13.57 1 98.5 204 SER B CA 1
ATOM 3834 C C . SER B 1 204 ? 14.117 -15.703 -12.688 1 98.5 204 SER B C 1
ATOM 3836 O O . SER B 1 204 ? 12.969 -15.375 -12.391 1 98.5 204 SER B O 1
ATOM 3838 N N . GLU B 1 205 ? 15.188 -15.117 -12.328 1 98.5 205 GLU B N 1
ATOM 3839 C CA . GLU B 1 205 ? 15.086 -13.906 -11.523 1 98.5 205 GLU B CA 1
ATOM 3840 C C . GLU B 1 205 ? 14.742 -12.695 -12.383 1 98.5 205 GLU B C 1
ATOM 3842 O O . GLU B 1 205 ? 15.32 -12.508 -13.461 1 98.5 205 GLU B O 1
ATOM 3847 N N . VAL B 1 206 ? 13.75 -12.008 -11.984 1 98.81 206 VAL B N 1
ATOM 3848 C CA . VAL B 1 206 ? 13.398 -10.758 -12.648 1 98.81 206 VAL B CA 1
ATOM 3849 C C . VAL B 1 206 ? 13.547 -9.594 -11.672 1 98.81 206 VAL B C 1
ATOM 3851 O O . VAL B 1 206 ? 13.125 -9.688 -10.516 1 98.81 206 VAL B O 1
ATOM 3854 N N . CYS B 1 207 ? 14.172 -8.539 -12.148 1 98.62 207 CYS B N 1
ATOM 3855 C CA . CYS B 1 207 ? 14.406 -7.398 -11.281 1 98.62 207 CYS B CA 1
ATOM 3856 C C . CYS B 1 207 ? 13.789 -6.133 -11.859 1 98.62 207 CYS B C 1
ATOM 3858 O O . CYS B 1 207 ? 13.602 -6.027 -13.07 1 98.62 207 CYS B O 1
ATOM 3860 N N . LEU B 1 208 ? 13.422 -5.254 -10.977 1 98.62 208 LEU B N 1
ATOM 3861 C CA . LEU B 1 208 ? 12.828 -3.971 -11.344 1 98.62 208 LEU B CA 1
ATOM 3862 C C . LEU B 1 208 ? 13.258 -2.881 -10.359 1 98.62 208 LEU B C 1
ATOM 3864 O O . LEU B 1 208 ? 13.305 -3.109 -9.148 1 98.62 208 LEU B O 1
ATOM 3868 N N . THR B 1 209 ? 13.703 -1.738 -10.875 1 97 209 THR B N 1
ATOM 3869 C CA . THR B 1 209 ? 13.93 -0.547 -10.062 1 97 209 THR B CA 1
ATOM 3870 C C . THR B 1 209 ? 12.805 0.462 -10.258 1 97 209 THR B C 1
ATOM 3872 O O . THR B 1 209 ? 12.734 1.137 -11.281 1 97 209 THR B O 1
ATOM 3875 N N . PRO B 1 210 ? 11.992 0.533 -9.258 1 96.5 210 PRO B N 1
ATOM 3876 C CA . PRO B 1 210 ? 10.844 1.425 -9.438 1 96.5 210 PRO B CA 1
ATOM 3877 C C . PRO B 1 210 ? 11.203 2.898 -9.266 1 96.5 210 PRO B C 1
ATOM 3879 O O . PRO B 1 210 ? 12.219 3.217 -8.641 1 96.5 210 PRO B O 1
ATOM 3882 N N . LYS B 1 211 ? 10.359 3.732 -9.844 1 93.62 211 LYS B N 1
ATOM 3883 C CA . LYS B 1 211 ? 10.453 5.156 -9.547 1 93.62 211 LYS B CA 1
ATOM 3884 C C . LYS B 1 211 ? 10.117 5.43 -8.078 1 93.62 211 LYS B C 1
ATOM 3886 O O . LYS B 1 211 ? 9.305 4.727 -7.484 1 93.62 211 LYS B O 1
ATOM 3891 N N . LYS B 1 212 ? 10.836 6.477 -7.605 1 95.12 212 LYS B N 1
ATOM 3892 C CA . LYS B 1 212 ? 10.523 6.871 -6.238 1 95.12 212 LYS B CA 1
ATOM 3893 C C . LYS B 1 212 ? 9.164 7.562 -6.164 1 95.12 212 LYS B C 1
ATOM 3895 O O . LYS B 1 212 ? 8.867 8.445 -6.973 1 95.12 212 LYS B O 1
ATOM 3900 N N . ASN B 1 213 ? 8.344 7.086 -5.27 1 95.69 213 ASN B N 1
ATOM 3901 C CA . ASN B 1 213 ? 7.027 7.668 -5.035 1 95.69 213 ASN B CA 1
ATOM 3902 C C . ASN B 1 213 ? 6.504 7.332 -3.643 1 95.69 213 ASN B C 1
ATOM 3904 O O . ASN B 1 213 ? 7.078 6.496 -2.945 1 95.69 213 ASN B O 1
ATOM 3908 N N . VAL B 1 214 ? 5.492 8.062 -3.23 1 96.94 214 VAL B N 1
ATOM 3909 C CA . VAL B 1 214 ? 4.82 7.75 -1.975 1 96.94 214 VAL B CA 1
ATOM 3910 C C . VAL B 1 214 ? 3.664 6.789 -2.234 1 96.94 214 VAL B C 1
ATOM 3912 O O . VAL B 1 214 ? 2.627 7.184 -2.77 1 96.94 214 VAL B O 1
ATOM 3915 N N . TYR B 1 215 ? 3.854 5.535 -1.814 1 96.25 215 TYR B N 1
ATOM 3916 C CA . TYR B 1 215 ? 2.848 4.508 -2.049 1 96.25 215 TYR B CA 1
ATOM 3917 C C . TYR B 1 215 ? 1.901 4.391 -0.86 1 96.25 215 TYR B C 1
ATOM 3919 O O . TYR B 1 215 ? 2.277 3.867 0.193 1 96.25 215 TYR B O 1
ATOM 3927 N N . THR B 1 216 ? 0.688 4.867 -1.04 1 95.94 216 THR B N 1
ATOM 3928 C CA . THR B 1 216 ? -0.316 4.793 0.016 1 95.94 216 THR B CA 1
ATOM 3929 C C . THR B 1 216 ? -1.349 3.713 -0.293 1 95.94 216 THR B C 1
ATOM 3931 O O . THR B 1 216 ? -1.329 3.119 -1.373 1 95.94 216 THR B O 1
ATOM 3934 N N . CYS B 1 217 ? -2.143 3.354 0.707 1 95.06 217 CYS B N 1
ATOM 3935 C CA . CYS B 1 217 ? -3.17 2.324 0.595 1 95.06 217 CYS B CA 1
ATOM 3936 C C . CYS B 1 217 ? -4.434 2.732 1.34 1 95.06 217 CYS B C 1
ATOM 3938 O O . CYS B 1 217 ? -4.367 3.184 2.484 1 95.06 217 CYS B O 1
ATOM 3940 N N . ALA B 1 218 ? -5.555 2.645 0.653 1 94.38 218 ALA B N 1
ATOM 3941 C CA . ALA B 1 218 ? -6.816 2.984 1.307 1 94.38 218 ALA B CA 1
ATOM 3942 C C . ALA B 1 218 ? -7.234 1.896 2.289 1 94.38 218 ALA B C 1
ATOM 3944 O O . ALA B 1 218 ? -7.598 2.186 3.432 1 94.38 218 ALA B O 1
ATOM 3945 N N . ILE B 1 219 ? -7.188 0.677 1.82 1 95.62 219 ILE B N 1
ATOM 3946 C CA . ILE B 1 219 ? -7.539 -0.468 2.652 1 95.62 219 ILE B CA 1
ATOM 3947 C C . ILE B 1 219 ? -6.574 -1.621 2.379 1 95.62 219 ILE B C 1
ATOM 3949 O O . ILE B 1 219 ? -6.582 -2.199 1.289 1 95.62 219 ILE B O 1
ATOM 3953 N N . ARG B 1 220 ? -5.832 -2.039 3.373 1 94.94 220 ARG B N 1
ATOM 3954 C CA . ARG B 1 220 ? -4.941 -3.186 3.262 1 94.94 220 ARG B CA 1
ATOM 3955 C C . ARG B 1 220 ? -5.613 -4.457 3.771 1 94.94 220 ARG B C 1
ATOM 3957 O O . ARG B 1 220 ? -5.5 -5.516 3.152 1 94.94 220 ARG B O 1
ATOM 3964 N N . SER B 1 221 ? -6.199 -4.277 4.844 1 93.06 221 SER B N 1
ATOM 3965 C CA . SER B 1 221 ? -6.883 -5.352 5.559 1 93.06 221 SER B CA 1
ATOM 3966 C C . SER B 1 221 ? -8.094 -4.824 6.316 1 93.06 221 SER B C 1
ATOM 3968 O O . SER B 1 221 ? -8.422 -3.641 6.227 1 93.06 221 SER B O 1
ATOM 3970 N N . LYS B 1 222 ? -8.711 -5.73 7.008 1 94.44 222 LYS B N 1
ATOM 3971 C CA . LYS B 1 222 ? -9.898 -5.344 7.758 1 94.44 222 LYS B CA 1
ATOM 3972 C C . LYS B 1 222 ? -9.562 -4.316 8.836 1 94.44 222 LYS B C 1
ATOM 3974 O O . LYS B 1 222 ? -10.406 -3.488 9.195 1 94.44 222 LYS B O 1
ATOM 3979 N N . GLU B 1 223 ? -8.312 -4.297 9.266 1 93.31 223 GLU B N 1
ATOM 3980 C CA . GLU B 1 223 ? -7.891 -3.389 10.328 1 93.31 223 GLU B CA 1
ATOM 3981 C C . GLU B 1 223 ? -7.832 -1.946 9.836 1 93.31 223 GLU B C 1
ATOM 3983 O O . GLU B 1 223 ? -7.797 -1.011 10.633 1 93.31 223 GLU B O 1
ATOM 3988 N N . ASP B 1 224 ? -7.871 -1.746 8.5 1 95.62 224 ASP B N 1
ATOM 3989 C CA . ASP B 1 224 ? -7.781 -0.413 7.914 1 95.62 224 ASP B CA 1
ATOM 3990 C C . ASP B 1 224 ? -9.164 0.182 7.688 1 95.62 224 ASP B C 1
ATOM 3992 O O . ASP B 1 224 ? -9.297 1.376 7.41 1 95.62 224 ASP B O 1
ATOM 3996 N N . VAL B 1 225 ? -10.195 -0.648 7.824 1 96.44 225 VAL B N 1
ATOM 3997 C CA . VAL B 1 225 ? -11.531 -0.223 7.426 1 96.44 225 VAL B CA 1
ATOM 3998 C C . VAL B 1 225 ? -11.984 0.937 8.305 1 96.44 225 VAL B C 1
ATOM 4000 O O . VAL B 1 225 ? -12.57 1.904 7.812 1 96.44 225 VAL B O 1
ATOM 4003 N N . PRO B 1 226 ? -11.688 0.917 9.609 1 96.19 226 PRO B N 1
ATOM 4004 C CA . PRO B 1 226 ? -12.086 2.074 10.422 1 96.19 226 PRO B CA 1
ATOM 4005 C C . PRO B 1 226 ? -11.422 3.369 9.961 1 96.19 226 PRO B C 1
ATOM 4007 O O . PRO B 1 226 ? -12.07 4.418 9.922 1 96.19 226 PRO B O 1
ATOM 4010 N N . ASN B 1 227 ? -10.148 3.328 9.617 1 94.75 227 ASN B N 1
ATOM 4011 C CA . ASN B 1 227 ? -9.453 4.512 9.133 1 94.75 227 ASN B CA 1
ATOM 4012 C C . ASN B 1 227 ? -10.047 5.008 7.812 1 94.75 227 ASN B C 1
ATOM 4014 O O . ASN B 1 227 ? -10.195 6.215 7.609 1 94.75 227 ASN B O 1
ATOM 4018 N N . PHE B 1 228 ? -10.328 4.09 6.973 1 96.06 228 PHE B N 1
ATOM 4019 C CA . PHE B 1 228 ? -10.984 4.426 5.719 1 96.06 228 PHE B CA 1
ATOM 4020 C C . PHE B 1 228 ? -12.32 5.117 5.977 1 96.06 228 PHE B C 1
ATOM 4022 O O . PHE B 1 228 ? -12.617 6.145 5.363 1 96.06 228 PHE B O 1
ATOM 4029 N N . LYS B 1 229 ? -13.047 4.477 6.832 1 97.19 229 LYS B N 1
ATOM 4030 C CA . LYS B 1 229 ? -14.352 5.023 7.191 1 97.19 229 LYS B CA 1
ATOM 4031 C C . LYS B 1 229 ? -14.219 6.445 7.734 1 97.19 229 LYS B C 1
ATOM 4033 O O . LYS B 1 229 ? -14.984 7.336 7.352 1 97.19 229 LYS B O 1
ATOM 4038 N N . ASP B 1 230 ? -13.297 6.684 8.586 1 96.38 230 ASP B N 1
ATOM 4039 C CA . ASP B 1 230 ? -13.086 7.996 9.188 1 96.38 230 ASP B CA 1
ATOM 4040 C C . ASP B 1 230 ? -12.727 9.031 8.125 1 96.38 230 ASP B C 1
ATOM 4042 O O . ASP B 1 230 ? -13.242 10.156 8.148 1 96.38 230 ASP B O 1
ATOM 4046 N N . LYS B 1 231 ? -11.844 8.719 7.246 1 95.62 231 LYS B N 1
ATOM 4047 C CA . LYS B 1 231 ? -11.469 9.633 6.176 1 95.62 231 LYS B CA 1
ATOM 4048 C C . LYS B 1 231 ? -12.672 10 5.309 1 95.62 231 LYS B C 1
ATOM 4050 O O . LYS B 1 231 ? -12.898 11.172 5.02 1 95.62 231 LYS B O 1
ATOM 4055 N N . MET B 1 232 ? -13.43 8.945 4.945 1 95.81 232 MET B N 1
ATOM 4056 C CA . MET B 1 232 ? -14.578 9.195 4.082 1 95.81 232 MET B CA 1
ATOM 4057 C C . MET B 1 232 ? -15.641 10.016 4.805 1 95.81 232 MET B C 1
ATOM 4059 O O . MET B 1 232 ? -16.328 10.828 4.188 1 95.81 232 MET B O 1
ATOM 4063 N N . ALA B 1 233 ? -15.742 9.766 6.082 1 95.94 233 ALA B N 1
ATOM 4064 C CA . ALA B 1 233 ? -16.656 10.586 6.871 1 95.94 233 ALA B CA 1
ATOM 4065 C C . ALA B 1 233 ? -16.266 12.055 6.809 1 95.94 233 ALA B C 1
ATOM 4067 O O . ALA B 1 233 ? -17.125 12.938 6.73 1 95.94 233 ALA B O 1
ATOM 4068 N N . ARG B 1 234 ? -14.992 12.328 6.855 1 94.44 234 ARG B N 1
ATOM 4069 C CA . ARG B 1 234 ? -14.508 13.703 6.738 1 94.44 234 ARG B CA 1
ATOM 4070 C C . ARG B 1 234 ? -14.789 14.266 5.348 1 94.44 234 ARG B C 1
ATOM 4072 O O . ARG B 1 234 ? -15.156 15.438 5.207 1 94.44 234 ARG B O 1
ATOM 4079 N N . VAL B 1 235 ? -14.656 13.477 4.352 1 94.31 235 VAL B N 1
ATOM 4080 C CA . VAL B 1 235 ? -14.977 13.875 2.986 1 94.31 235 VAL B CA 1
ATOM 4081 C C . VAL B 1 235 ? -16.453 14.266 2.891 1 94.31 235 VAL B C 1
ATOM 4083 O O . VAL B 1 235 ? -16.781 15.32 2.357 1 94.31 235 VAL B O 1
ATOM 4086 N N . ILE B 1 236 ? -17.297 13.398 3.465 1 94.44 236 ILE B N 1
ATOM 4087 C CA . ILE B 1 236 ? -18.734 13.641 3.434 1 94.44 236 ILE B CA 1
ATOM 4088 C C . ILE B 1 236 ? -19.062 14.945 4.156 1 94.44 236 ILE B C 1
ATOM 4090 O O . ILE B 1 236 ? -19.797 15.781 3.637 1 94.44 236 ILE B O 1
ATOM 4094 N N . LYS B 1 237 ? -18.453 15.102 5.289 1 92.19 237 LYS B N 1
ATOM 4095 C CA . LYS B 1 237 ? -18.719 16.281 6.109 1 92.19 237 LYS B CA 1
ATOM 4096 C C . LYS B 1 237 ? -18.281 17.562 5.391 1 92.19 237 LYS B C 1
ATOM 4098 O O . LYS B 1 237 ? -18.953 18.594 5.504 1 92.19 237 LYS B O 1
ATOM 4103 N N . ARG B 1 238 ? -17.234 17.484 4.617 1 89.06 238 ARG B N 1
ATOM 4104 C CA . ARG B 1 238 ? -16.656 18.688 4.043 1 89.06 238 ARG B CA 1
ATOM 4105 C C . ARG B 1 238 ? -17.203 18.953 2.648 1 89.06 238 ARG B C 1
ATOM 4107 O O . ARG B 1 238 ? -17.219 20.094 2.193 1 89.06 238 ARG B O 1
ATOM 4114 N N . LYS B 1 239 ? -17.672 18.031 1.978 1 91 239 LYS B N 1
ATOM 4115 C CA . LYS B 1 239 ? -18.031 18.203 0.577 1 91 239 LYS B CA 1
ATOM 4116 C C . LYS B 1 239 ? -19.547 18.266 0.412 1 91 239 LYS B C 1
ATOM 4118 O O . LYS B 1 239 ? -20.047 18.734 -0.611 1 91 239 LYS B O 1
ATOM 4123 N N . PHE B 1 240 ? -20.281 17.781 1.4 1 91.69 240 PHE B N 1
ATOM 4124 C CA . PHE B 1 240 ? -21.719 17.656 1.208 1 91.69 240 PHE B CA 1
ATOM 4125 C C . PHE B 1 240 ? -22.484 18.484 2.238 1 91.69 240 PHE B C 1
ATOM 4127 O O . PHE B 1 240 ? -21.953 18.797 3.311 1 91.69 240 PHE B O 1
ATOM 4134 N N . ASN B 1 241 ? -23.703 18.781 1.906 1 90.88 241 ASN B N 1
ATOM 4135 C CA . ASN B 1 241 ? -24.547 19.547 2.816 1 90.88 241 ASN B CA 1
ATOM 4136 C C . ASN B 1 241 ? -25.078 18.672 3.947 1 90.88 241 ASN B C 1
ATOM 4138 O O . ASN B 1 241 ? -25 17.453 3.887 1 90.88 241 ASN B O 1
ATOM 4142 N N . LYS B 1 242 ? -25.672 19.312 4.918 1 89.94 242 LYS B N 1
ATOM 4143 C CA . LYS B 1 242 ? -26.109 18.656 6.141 1 89.94 242 LYS B CA 1
ATOM 4144 C C . LYS B 1 242 ? -27.188 17.609 5.848 1 89.94 242 LYS B C 1
ATOM 4146 O O . LYS B 1 242 ? -27.203 16.531 6.469 1 89.94 242 LYS B O 1
ATOM 4151 N N . GLN B 1 243 ? -28.078 17.844 4.938 1 88.5 243 GLN B N 1
ATOM 4152 C CA . GLN B 1 243 ? -29.141 16.922 4.605 1 88.5 243 GLN B CA 1
ATOM 4153 C C . GLN B 1 243 ? -28.594 15.617 4.043 1 88.5 243 GLN B C 1
ATOM 4155 O O . GLN B 1 243 ? -29.031 14.531 4.43 1 88.5 243 GLN B O 1
ATOM 4160 N N . SER B 1 244 ? -27.609 15.742 3.191 1 92.06 244 SER B N 1
ATOM 4161 C CA . SER B 1 244 ? -27 14.578 2.545 1 92.06 244 SER B CA 1
ATOM 4162 C C . SER B 1 244 ? -26.062 13.852 3.488 1 92.06 244 SER B C 1
ATOM 4164 O O . SER B 1 244 ? -25.844 12.641 3.354 1 92.06 244 SER B O 1
ATOM 4166 N N . GLN B 1 245 ? -25.531 14.555 4.469 1 93.38 245 GLN B N 1
ATOM 4167 C CA . GLN B 1 245 ? -24.484 14.008 5.344 1 93.38 245 GLN B CA 1
ATOM 4168 C C . GLN B 1 245 ? -25.031 12.852 6.176 1 93.38 245 GLN B C 1
ATOM 4170 O O . GLN B 1 245 ? -24.359 11.828 6.336 1 93.38 245 GLN B O 1
ATOM 4175 N N . SER B 1 246 ? -26.219 13.031 6.617 1 92.31 246 SER B N 1
ATOM 4176 C CA . SER B 1 246 ? -26.797 11.992 7.477 1 92.31 246 SER B CA 1
ATOM 4177 C C . SER B 1 246 ? -26.953 10.68 6.723 1 92.31 246 SER B C 1
ATOM 4179 O O . SER B 1 246 ? -26.531 9.625 7.203 1 92.31 246 SER B O 1
ATOM 4181 N N . TYR B 1 247 ? -27.531 10.742 5.59 1 93.44 247 TYR B N 1
ATOM 4182 C CA . TYR B 1 247 ? -27.75 9.562 4.766 1 93.44 247 TYR B CA 1
ATOM 4183 C C . TYR B 1 247 ? -26.422 8.938 4.348 1 93.44 247 TYR B C 1
ATOM 4185 O O . TYR B 1 247 ? -26.234 7.723 4.465 1 93.44 247 TYR B O 1
ATOM 4193 N N . LEU B 1 248 ? -25.531 9.719 3.895 1 95.38 248 LEU B N 1
ATOM 4194 C CA . LEU B 1 248 ? -24.25 9.242 3.377 1 95.38 248 LEU B CA 1
ATOM 4195 C C . LEU B 1 248 ? -23.422 8.609 4.488 1 95.38 248 LEU B C 1
ATOM 4197 O O . LEU B 1 248 ? -22.719 7.617 4.258 1 95.38 248 LEU B O 1
ATOM 4201 N N . THR B 1 249 ? -23.5 9.148 5.625 1 95.62 249 THR B N 1
ATOM 4202 C CA . THR B 1 249 ? -22.75 8.617 6.754 1 95.62 249 THR B CA 1
ATOM 4203 C C . THR B 1 249 ? -23.266 7.234 7.145 1 95.62 249 THR B C 1
ATOM 4205 O O . THR B 1 249 ? -22.469 6.332 7.445 1 95.62 249 THR B O 1
ATOM 4208 N N . LYS B 1 250 ? -24.562 7.125 7.16 1 94.56 250 LYS B N 1
ATOM 4209 C CA . LYS B 1 250 ? -25.156 5.82 7.449 1 94.56 250 LYS B CA 1
ATOM 4210 C C . LYS B 1 250 ? -24.766 4.793 6.387 1 94.56 250 LYS B C 1
ATOM 4212 O O . LYS B 1 250 ? -24.422 3.656 6.711 1 94.56 250 LYS B O 1
ATOM 4217 N N . PHE B 1 251 ? -24.844 5.246 5.211 1 95.88 251 PHE B N 1
ATOM 4218 C CA . PHE B 1 251 ? -24.484 4.395 4.082 1 95.88 251 PHE B CA 1
ATOM 4219 C C . PHE B 1 251 ? -23.016 3.973 4.164 1 95.88 251 PHE B C 1
ATOM 4221 O O . PHE B 1 251 ? -22.688 2.812 3.914 1 95.88 251 PHE B O 1
ATOM 4228 N N . LEU B 1 252 ? -22.188 4.863 4.484 1 96.88 252 LEU B N 1
ATOM 4229 C CA . LEU B 1 252 ? -20.766 4.586 4.684 1 96.88 252 LEU B CA 1
ATOM 4230 C C . LEU B 1 252 ? -20.562 3.555 5.789 1 96.88 252 LEU B C 1
ATOM 4232 O O . LEU B 1 252 ? -19.734 2.66 5.66 1 96.88 252 LEU B O 1
ATOM 4236 N N . GLY B 1 253 ? -21.281 3.719 6.859 1 97.06 253 GLY B N 1
ATOM 4237 C CA . GLY B 1 253 ? -21.203 2.754 7.945 1 97.06 253 GLY B CA 1
ATOM 4238 C C . GLY B 1 253 ? -21.531 1.339 7.508 1 97.06 253 GLY B C 1
ATOM 4239 O O . GLY B 1 253 ? -20.797 0.401 7.82 1 97.06 253 GLY B O 1
ATOM 4240 N N . SER B 1 254 ? -22.578 1.228 6.758 1 95.88 254 SER B N 1
ATOM 4241 C CA . SER B 1 254 ? -23 -0.076 6.25 1 95.88 254 SER B CA 1
ATOM 4242 C C . SER B 1 254 ? -21.953 -0.654 5.297 1 95.88 254 SER B C 1
ATOM 4244 O O . SER B 1 254 ? -21.609 -1.83 5.391 1 95.88 254 SER B O 1
ATOM 4246 N N . THR B 1 255 ? -21.547 0.135 4.434 1 96.38 255 THR B N 1
ATOM 4247 C CA . THR B 1 255 ? -20.562 -0.292 3.455 1 96.38 255 THR B CA 1
ATOM 4248 C C . THR B 1 255 ? -19.281 -0.745 4.148 1 96.38 255 THR B C 1
ATOM 4250 O O . THR B 1 255 ? -18.688 -1.766 3.781 1 96.38 255 THR B O 1
ATOM 4253 N N . SER B 1 256 ? -18.844 0.02 5.113 1 97.12 256 SER B N 1
ATOM 4254 C CA . SER B 1 256 ? -17.641 -0.325 5.867 1 97.12 256 SER B CA 1
ATOM 4255 C C . SER B 1 256 ? -17.797 -1.678 6.555 1 97.12 256 SER B C 1
ATOM 4257 O O . SER B 1 256 ? -16.859 -2.482 6.562 1 97.12 256 SER B O 1
ATOM 4259 N N . ASN B 1 257 ? -18.938 -1.895 7.117 1 96.31 257 ASN B N 1
ATOM 4260 C CA . ASN B 1 257 ? -19.203 -3.18 7.754 1 96.31 257 ASN B CA 1
ATOM 4261 C C . ASN B 1 257 ? -19.156 -4.324 6.742 1 96.31 257 ASN B C 1
ATOM 4263 O O . ASN B 1 257 ? -18.641 -5.398 7.039 1 96.31 257 ASN B O 1
ATOM 4267 N N . ASP B 1 258 ? -19.734 -4.09 5.621 1 95.94 258 ASP B N 1
ATOM 4268 C CA . ASP B 1 258 ? -19.719 -5.098 4.566 1 95.94 258 ASP B CA 1
ATOM 4269 C C . ASP B 1 258 ? -18.297 -5.414 4.121 1 95.94 258 ASP B C 1
ATOM 4271 O O . ASP B 1 258 ? -17.938 -6.582 3.947 1 95.94 258 ASP B O 1
ATOM 4275 N N . VAL B 1 259 ? -17.531 -4.391 3.916 1 96.38 259 VAL B N 1
ATOM 4276 C CA . VAL B 1 259 ? -16.141 -4.57 3.516 1 96.38 259 VAL B CA 1
ATOM 4277 C C . VAL B 1 259 ? -15.406 -5.387 4.574 1 96.38 259 VAL B C 1
ATOM 4279 O O . VAL B 1 259 ? -14.656 -6.309 4.242 1 96.38 259 VAL B O 1
ATOM 4282 N N . THR B 1 260 ? -15.625 -5.039 5.832 1 96.19 260 THR B N 1
ATOM 4283 C CA . THR B 1 260 ? -15.016 -5.777 6.93 1 96.19 260 THR B CA 1
ATOM 4284 C C . THR B 1 260 ? -15.398 -7.254 6.863 1 96.19 260 THR B C 1
ATOM 4286 O O . THR B 1 260 ? -14.555 -8.133 7.07 1 96.19 260 THR B O 1
ATOM 4289 N N . THR B 1 261 ? -16.625 -7.523 6.598 1 94.31 261 THR B N 1
ATOM 4290 C CA . THR B 1 261 ? -17.125 -8.891 6.5 1 94.31 261 THR B CA 1
ATOM 4291 C C . THR B 1 261 ? -16.391 -9.656 5.402 1 94.31 261 THR B C 1
ATOM 4293 O O . THR B 1 261 ? -15.906 -10.766 5.629 1 94.31 261 THR B O 1
ATOM 4296 N N . PHE B 1 262 ? -16.266 -9.094 4.273 1 94.81 262 PHE B N 1
ATOM 4297 C CA . PHE B 1 262 ? -15.617 -9.773 3.162 1 94.81 262 PHE B CA 1
ATOM 4298 C C . PHE B 1 262 ? -14.133 -9.984 3.443 1 94.81 262 PHE B C 1
ATOM 4300 O O . PHE B 1 262 ? -13.594 -11.062 3.186 1 94.81 262 PHE B O 1
ATOM 4307 N N . LEU B 1 263 ? -13.492 -8.969 3.98 1 94.56 263 LEU B N 1
ATOM 4308 C CA . LEU B 1 263 ? -12.07 -9.086 4.285 1 94.56 263 LEU B CA 1
ATOM 4309 C C . LEU B 1 263 ? -11.836 -10.141 5.367 1 94.56 263 LEU B C 1
ATOM 4311 O O . LEU B 1 263 ? -10.789 -10.797 5.387 1 94.56 263 LEU B O 1
ATOM 4315 N N . SER B 1 264 ? -12.781 -10.312 6.223 1 93.25 264 SER B N 1
ATOM 4316 C CA . SER B 1 264 ? -12.664 -11.312 7.281 1 93.25 264 SER B CA 1
ATOM 4317 C C . SER B 1 264 ? -12.742 -12.727 6.715 1 93.25 264 SER B C 1
ATOM 4319 O O . SER B 1 264 ? -12.312 -13.68 7.363 1 93.25 264 SER B O 1
ATOM 4321 N N . MET B 1 265 ? -13.328 -12.867 5.512 1 91.56 265 MET B N 1
ATOM 4322 C CA . MET B 1 265 ? -13.453 -14.172 4.883 1 91.56 265 MET B CA 1
ATOM 4323 C C . MET B 1 265 ? -12.078 -14.719 4.496 1 91.56 265 MET B C 1
ATOM 4325 O O . MET B 1 265 ? -11.914 -15.93 4.316 1 91.56 265 MET B O 1
ATOM 4329 N N . LEU B 1 266 ? -11.117 -13.852 4.262 1 88.25 266 LEU B N 1
ATOM 4330 C CA . LEU B 1 266 ? -9.773 -14.266 3.879 1 88.25 266 LEU B CA 1
ATOM 4331 C C . LEU B 1 266 ? -9.125 -15.102 4.98 1 88.25 266 LEU B C 1
ATOM 4333 O O . LEU B 1 266 ? -8.344 -16.016 4.703 1 88.25 266 LEU B O 1
ATOM 4337 N N . ASN B 1 267 ? -9.461 -14.812 6.219 1 80.31 267 ASN B N 1
ATOM 4338 C CA . ASN B 1 267 ? -8.859 -15.492 7.355 1 80.31 267 ASN B CA 1
ATOM 4339 C C . ASN B 1 267 ? -9.688 -16.703 7.785 1 80.31 267 ASN B C 1
ATOM 4341 O O . ASN B 1 267 ? -9.328 -17.391 8.742 1 80.31 267 ASN B O 1
ATOM 4345 N N . LEU B 1 268 ? -10.836 -16.875 7.18 1 69.69 268 LEU B N 1
ATOM 4346 C CA . LEU B 1 268 ? -11.656 -18.031 7.523 1 69.69 268 LEU B CA 1
ATOM 4347 C C . LEU B 1 268 ? -11.031 -19.312 7.004 1 69.69 268 LEU B C 1
ATOM 4349 O O . LEU B 1 268 ? -10.438 -19.328 5.926 1 69.69 268 LEU B O 1
ATOM 4353 N N . THR B 1 269 ? -10.875 -20.312 7.969 1 60.66 269 THR B N 1
ATOM 4354 C CA . THR B 1 269 ? -10.492 -21.641 7.512 1 60.66 269 THR B CA 1
ATOM 4355 C C . THR B 1 269 ? -11.547 -22.219 6.57 1 60.66 269 THR B C 1
ATOM 4357 O O . THR B 1 269 ? -12.727 -21.859 6.66 1 60.66 269 THR B O 1
ATOM 4360 N N . LYS B 1 270 ? -11.156 -22.906 5.441 1 54.09 270 LYS B N 1
ATOM 4361 C CA . LYS B 1 270 ? -12.055 -23.562 4.496 1 54.09 270 LYS B CA 1
ATOM 4362 C C . LYS B 1 270 ? -13.188 -24.281 5.223 1 54.09 270 LYS B C 1
ATOM 4364 O O . LYS B 1 270 ? -12.953 -24.953 6.23 1 54.09 270 LYS B O 1
ATOM 4369 N N . TYR B 1 271 ? -14.438 -23.734 5.18 1 41.56 271 TYR B N 1
ATOM 4370 C CA . TYR B 1 271 ? -15.547 -24.531 5.703 1 41.56 271 TYR B CA 1
ATOM 4371 C C . TYR B 1 271 ? -15.516 -25.953 5.137 1 41.56 271 TYR B C 1
ATOM 4373 O O . TYR B 1 271 ? -15.438 -26.141 3.918 1 41.56 271 TYR B O 1
ATOM 4381 N N . SER B 1 272 ? -14.812 -26.844 5.762 1 35.28 272 SER B N 1
ATOM 4382 C CA . SER B 1 272 ? -15.141 -28.234 5.469 1 35.28 272 SER B CA 1
ATOM 4383 C C . SER B 1 272 ? -16.641 -28.438 5.32 1 35.28 272 SER B C 1
ATOM 4385 O O . SER B 1 272 ? -17.438 -27.812 6.043 1 35.28 272 SER B O 1
#

pLDDT: mean 91.41, std 13.06, range [31.52, 98.88]

Sequence (544 aa):
MRYIIILAVLFINSIHAKITSYKFESVNFDSKIEWTGDGLYNISLKNYGIKTWQTMYTNVPEGTYDISAFPKNDFVSFWVKFEQGDYKVEEYCTGLCVEVKIGPPTVTLTEYDDHINLYIEHPYATRGSKKIPIYKRGDMCDIYLLYTANFTFGDSEEPVTYDIDDYDCTSTGCSIDFATTEKVCVTAQGATEGFLEKITPWSSEVCLTPKKNVYTCAIRSKEDVPNFKDKMARVIKRKFNKQSQSYLTKFLGSTSNDVTTFLSMLNLTKYSMRYIIILAVLFINSIHAKITSYKFESVNFDSKIEWTGDGLYNISLKNYGIKTWQTMYTNVPEGTYDISAFPKNDFVSFWVKFEQGDYKVEEYCTGLCVEVKIGPPTVTLTEYDDHINLYIEHPYATRGSKKIPIYKRGDMCDIYLLYTANFTFGDSEEPVTYDIDDYDCTSTGCSIDFATTEKVCVTAQGATEGFLEKITPWSSEVCLTPKKNVYTCAIRSKEDVPNFKDKMARVIKRKFNKQSQSYLTKFLGSTSNDVTTFLSMLNLTKYS

InterPro domains:
  IPR013783 Immunoglobulin-like fold [G3DSA:2.60.40.10] (18-100)
  IPR013783 Immunoglobulin-like fold [G3DSA:2.60.40.10] (101-211)
  IPR021126 Interferon gamma receptor, D2 domain, poxvirus/mammal [PF07140] (107-209)
  IPR036116 Fibronectin type III superfamily [SSF49265] (23-109)
  IPR036116 Fibronectin type III superfamily [SSF49265] (102-211)
  IPR054752 Interferon-gamma receptor, N-terminal domain [PF22325] (19-98)

Foldseek 3Di:
DPPPPPPPPPCPVPPPKDWDDKDWAAEQLFIKIFTAIDFFKWKWKDWPPGPDIGTDDGRHHGDMDTDSPPHDAQQAKMWMWIDDVVDIDIDIDRGNLQRYAYAAWAWDWDDDPQWIKIKTWAGWHDDPPDTFGDDCDPRRNRFHWWKKKWKDWAPDPGTDIDTADCVQADRTTGMDIHDDQTKMKMKMKIWGDDDRIHIYDIYDIDMDHYHDDDHDDLDDALVNLVVNLVVVLVVLVPPHDPVVSVVVNVVSVVVSVVVSVVRVVSVDDPPD/DDDDPPPPPPPPVPPPKDWPDKDWAAEQLFIKIFTAIDFFKWKWKAWPPGPDIGTDDGRHHGDMDTDSPPHDAQQAKMWMWIDDPVDIDIDIGRGNLQRYAYAAWAWDWDDDPQWIKIKTWAGWHDDPPDTFGDDCDPRRNRFHWWKKKWKDWAPDPGTDIDTADCVQADRTTGMDIHDDQTKMKMKMKIWGDDDRIHIYDIYDIDMDHYHDDDHDDLDDALVNLVVNLVVVLVVLVPPHDPVVSVVVNVVSVVVSVVVSVVRVVSVDDPPD

Secondary structure (DSSP, 8-state):
------------------EEEEEEEEETTEEEEEEEESS-EEEEEEETT--SPEEEEEEE-SEEEE-TTS---TTS-EEEEEEETTEEEEEEE--HHHH-B----EEEEEE-SS-EEEEEEPPEEEETTEEEE-SS-GGGTT--EEEEEEEEETT-SSPEEEEPPGGGB-SSEEEEEEE-SS-EEEEEEEEE-SSS--BPPPPPPEEE-PPP--EE-SBSSGGGHHHHHHHHHHHHHHHS-HHHHHHHHHHHHHHHHHHHHHHHGGGS----/------------------EEEEEEEEETTEEEEEEEESS-EEEEEEETT--SPEEEEEEE-SEEEE-TTS---TTS-EEEEEEETTEEEEEEE--HHHH-B----EEEEEE-SS-EEEEEEPPEEEETTEEEE-SS-GGGTT---EEEEEEEETT-SSPEEEEPPGGGB-SSEEEEEEE-SS-EEEEEEEE--SSS--BPPPPPPEEE-PPP--EE-SBSSGGGHHHHHHHHHHHHHHHS-HHHHHHHHHHHHHHHHHHHHHHHGGGS----

Organism: Vaccinia virus (strain Copenhagen) (NCBI:txid10249)

Radius of gyration: 41.52 Å; Cα contacts (8 Å, |Δi|>4): 1112; chains: 2; bounding box: 77×166×109 Å